Protein AF-A0A2M7A0D2-F1 (afdb_monomer_lite)

Foldseek 3Di:
DDDDDDDDDDDDDDDDDDDDDDDDPPPDQADQLLVCLLQLVQVSNVVCVVVPDAQQDATPNRDGSLRSNCCHVPNPDRAACVRPSNVVSLVRLLVVCVVPVDHPCSLLSCLLRLVQVSNLVCLVVPDDQADDDDQAGSLLNNQLNVNLSSNVSSVVSPRDLVSSLRSLVVLLVVLVVVCVDPVSVSSNVSSVSSNVSSVVVPDPPPPPPDDDDDDDDPVNVVVVVVVVVVVVVVPPPDPPPPPPPDDCLLQPDADPPHQQFDALAAEEFEFEADADPAHGLPCRQVVSVSVQNVCVRSPHDPVRYHRQYAPSQFPVNVCCCLQPVPQVRADLAYEYEYHGAAAWEADLPPRFIFDQTSQRDQQPCVVGTHTPVVNCVSVVPGNYPYYHHHYNHPHPPPDSRYDHHDPRDD

Sequence (410 aa):
MKKLFAYILILTAFSFINGCVPSVSISTSRTPLSTAAARGDINAVKDLLAKGANACEKGEYGLTPYMWAFSGESLFGSTTCRNETYRILMENAYELFNKSGQCPLLLYYAAGGGCNDITKRLLERGYDSNERFGNFTALSFAVYNGQLETAKILLNKGADLDSAIYALKEHASNQLPHLSSPENRKEYDKANLGVEMLSQFKPKQIEPKTNVAAGLTKEDLTTIVQAAVEGATKSQKKETKSESVKTDIDKPFFANTEKIMGDNDLAVIIGIEGYQGIPKSDYSYDDAKLVGDYAKAMGFKPRNIELLLEERATKSAIEKIIKTWLPNKAKPDSRVFIYYSGHGAPEPKTGDAYIVPFDGDPNYLSDTGYPLKSLYDSLGKLQVAEITVVLDPCFSGAGGRSVLAQGARP

Secondary structure (DSSP, 8-state):
-----------SS---S--------------HHHHHHHHT-HHHHHHHHHTT--TT---TTS--HHHHHHH-SSTT----TTSHHHHHHHHHHHHHHHHHS--TTHHHHHHHHT-HHHHHHHHHTT--TT-EETTEEHHHHHHHTT-HHHHHHHHHTT--HHHHHHHHHHHHHHHGGGTTSHHHHHHHHHHHHHHHHHHTTS-------S-------HHHHHHHHHHHHHHHHHS------------TTSS----TT---S-TT-EEEEEE--S-SSS---TTHHHHHHHHHHHHHHTT--GGGEEEEEGGG--HHHHHHIIIIIHHHH--TT-EEEEEEEEEEEE-TTT--EEE--TT--TTSHHHHSEEHHHHHHHHTT---SEEEEEEEEE--SSSTTS---TT---

pLDDT: mean 74.12, std 22.38, range [22.58, 97.81]

Structure (mmCIF, N/CA/C/O backbone):
data_AF-A0A2M7A0D2-F1
#
_entry.id   AF-A0A2M7A0D2-F1
#
loop_
_atom_site.group_PDB
_atom_site.id
_atom_site.type_symbol
_atom_site.label_atom_id
_atom_site.label_alt_id
_atom_site.label_comp_id
_atom_site.label_asym_id
_atom_site.label_entity_id
_atom_site.label_seq_id
_atom_site.pdbx_PDB_ins_code
_atom_site.Cartn_x
_atom_site.Cartn_y
_atom_site.Cartn_z
_atom_site.occupancy
_atom_site.B_iso_or_equiv
_atom_site.auth_seq_id
_atom_site.auth_comp_id
_atom_site.auth_asym_id
_atom_site.auth_atom_id
_atom_site.pdbx_PDB_model_num
ATOM 1 N N . MET A 1 1 ? 21.879 -6.712 -27.458 1.00 32.97 1 MET A N 1
ATOM 2 C CA . MET A 1 1 ? 21.813 -7.820 -26.479 1.00 32.97 1 MET A CA 1
ATOM 3 C C . MET A 1 1 ? 20.798 -7.397 -25.423 1.00 32.97 1 MET A C 1
ATOM 5 O O . MET A 1 1 ? 21.145 -6.602 -24.574 1.00 32.97 1 MET A O 1
ATOM 9 N N . LYS A 1 2 ? 19.488 -7.460 -25.685 1.00 23.41 2 LYS A N 1
ATOM 10 C CA . LYS A 1 2 ? 18.563 -8.599 -25.525 1.00 23.41 2 LYS A CA 1
ATOM 11 C C . LYS A 1 2 ? 18.684 -9.332 -24.176 1.00 23.41 2 LYS A C 1
ATOM 13 O O . LYS A 1 2 ? 19.631 -10.087 -23.994 1.00 23.41 2 LYS A O 1
ATOM 18 N N . LYS A 1 3 ? 17.586 -9.182 -23.417 1.00 22.58 3 LYS A N 1
ATOM 19 C CA . LYS A 1 3 ? 17.027 -9.950 -22.289 1.00 22.58 3 LYS A CA 1
ATOM 20 C C . LYS A 1 3 ? 17.431 -9.527 -20.870 1.00 22.58 3 LYS A C 1
ATOM 22 O O . LYS A 1 3 ? 18.604 -9.279 -20.653 1.00 22.58 3 LYS A O 1
ATOM 27 N N . LEU A 1 4 ? 16.573 -9.545 -19.844 1.00 23.70 4 LEU A N 1
ATOM 28 C CA . LEU A 1 4 ? 15.108 -9.467 -19.645 1.00 23.70 4 LEU A CA 1
ATOM 29 C C . LEU A 1 4 ? 14.898 -9.685 -18.118 1.00 23.70 4 LEU A C 1
ATOM 31 O O . LEU A 1 4 ? 15.494 -10.635 -17.630 1.00 23.70 4 LEU A O 1
ATOM 35 N N . PHE A 1 5 ? 14.096 -8.830 -17.448 1.00 27.66 5 PHE A N 1
ATOM 36 C CA . PHE A 1 5 ? 13.131 -9.038 -16.322 1.00 27.66 5 PHE A CA 1
ATOM 37 C C . PHE A 1 5 ? 13.496 -9.945 -15.106 1.00 27.66 5 PHE A C 1
ATOM 39 O O . PHE A 1 5 ? 14.296 -10.855 -15.232 1.00 27.66 5 PHE A O 1
ATOM 46 N N . ALA A 1 6 ? 12.952 -9.810 -13.879 1.00 23.44 6 ALA A N 1
ATOM 47 C CA . ALA A 1 6 ? 11.680 -9.269 -13.383 1.00 23.44 6 ALA A CA 1
ATOM 48 C C . ALA A 1 6 ? 11.695 -8.898 -11.866 1.00 23.44 6 ALA A C 1
ATOM 50 O O . ALA A 1 6 ? 12.415 -9.515 -11.087 1.00 23.44 6 ALA A O 1
ATOM 51 N N . TYR A 1 7 ? 10.840 -7.917 -11.528 1.00 28.52 7 TYR A N 1
ATOM 52 C CA . TYR A 1 7 ? 9.886 -7.732 -10.404 1.00 28.52 7 TYR A CA 1
ATOM 53 C C . TYR A 1 7 ? 10.095 -8.349 -9.004 1.00 28.52 7 TYR A C 1
ATOM 55 O O . TYR A 1 7 ? 10.319 -9.542 -8.903 1.00 28.52 7 TYR A O 1
ATOM 63 N N . ILE A 1 8 ? 9.777 -7.576 -7.941 1.00 25.86 8 ILE A N 1
ATOM 64 C CA . ILE A 1 8 ? 8.555 -7.729 -7.101 1.00 25.86 8 ILE A CA 1
ATOM 65 C C . ILE A 1 8 ? 8.281 -6.486 -6.222 1.00 25.86 8 ILE A C 1
ATOM 67 O O . ILE A 1 8 ? 9.194 -5.838 -5.720 1.00 25.86 8 ILE A O 1
ATOM 71 N N . LEU A 1 9 ? 6.981 -6.187 -6.087 1.00 27.12 9 LEU A N 1
ATOM 72 C CA . LEU A 1 9 ? 6.301 -5.179 -5.260 1.00 27.12 9 LEU A CA 1
ATOM 73 C C . LEU A 1 9 ? 6.570 -5.313 -3.744 1.00 27.12 9 LEU A C 1
ATOM 75 O O . LEU A 1 9 ? 6.615 -6.426 -3.238 1.00 27.12 9 LEU A O 1
ATOM 79 N N . ILE A 1 10 ? 6.599 -4.178 -3.031 1.00 25.27 10 ILE A N 1
ATOM 80 C CA . ILE A 1 10 ? 5.668 -3.751 -1.952 1.00 25.27 10 ILE A CA 1
ATOM 81 C C . ILE A 1 10 ? 6.084 -2.321 -1.580 1.00 25.27 10 ILE A C 1
ATOM 83 O O . ILE A 1 10 ? 7.172 -2.108 -1.062 1.00 25.27 10 ILE A O 1
ATOM 87 N N . LEU A 1 11 ? 5.246 -1.330 -1.887 1.00 29.14 11 LEU A N 1
ATOM 88 C CA . LEU A 1 11 ? 5.345 0.022 -1.325 1.00 29.14 11 LEU A CA 1
ATOM 89 C C . LEU A 1 11 ? 3.937 0.624 -1.273 1.00 29.14 11 LEU A C 1
ATOM 91 O O . LEU A 1 11 ? 3.552 1.497 -2.048 1.00 29.14 11 LEU A O 1
ATOM 95 N N . THR A 1 12 ? 3.157 0.128 -0.323 1.00 30.47 12 THR A N 1
ATOM 96 C CA . THR A 1 12 ? 2.190 0.951 0.401 1.00 30.47 12 THR A CA 1
ATOM 97 C C . THR A 1 12 ? 2.722 1.082 1.822 1.00 30.47 12 THR A C 1
ATOM 99 O O . THR A 1 12 ? 3.156 0.088 2.384 1.00 30.47 12 THR A O 1
ATOM 102 N N . ALA A 1 13 ? 2.684 2.301 2.367 1.00 28.42 13 ALA A N 1
ATOM 103 C CA . ALA A 1 13 ? 3.164 2.706 3.694 1.00 28.42 13 ALA A CA 1
ATOM 104 C C . ALA A 1 13 ? 4.669 3.026 3.842 1.00 28.42 13 ALA A C 1
ATOM 106 O O . ALA A 1 13 ? 5.363 2.404 4.626 1.00 28.42 13 ALA A O 1
ATOM 107 N N . PHE A 1 14 ? 5.160 4.093 3.199 1.00 29.06 14 PHE A N 1
ATOM 108 C CA . PHE A 1 14 ? 6.223 4.915 3.801 1.00 29.06 14 PHE A CA 1
ATOM 109 C C . PHE A 1 14 ? 6.135 6.357 3.293 1.00 29.06 14 PHE A C 1
ATOM 111 O O . PHE A 1 14 ? 6.472 6.644 2.147 1.00 29.06 14 PHE A O 1
ATOM 118 N N . SER A 1 15 ? 5.653 7.261 4.147 1.00 28.17 15 SER A N 1
ATOM 119 C CA . SER A 1 15 ? 6.146 8.643 4.265 1.00 28.17 15 SER A CA 1
ATOM 120 C C . SER A 1 15 ? 5.494 9.313 5.476 1.00 28.17 15 SER A C 1
ATOM 122 O O . SER A 1 15 ? 4.572 10.111 5.354 1.00 28.17 15 SER A O 1
ATOM 124 N N . PHE A 1 16 ? 6.017 8.976 6.653 1.00 27.72 16 PHE A N 1
ATOM 125 C CA . PHE A 1 16 ? 6.307 9.964 7.685 1.00 27.72 16 PHE A CA 1
ATOM 126 C C . PHE A 1 16 ? 7.783 9.818 8.059 1.00 27.72 16 PHE A C 1
ATOM 128 O O . PHE A 1 16 ? 8.324 8.716 8.030 1.00 27.72 16 PHE A O 1
ATOM 135 N N . ILE A 1 17 ? 8.379 10.945 8.446 1.00 27.55 17 ILE A N 1
ATOM 136 C CA . ILE A 1 17 ? 9.754 11.179 8.909 1.00 27.55 17 ILE A CA 1
ATOM 137 C C . ILE A 1 17 ? 10.692 11.768 7.840 1.00 27.55 17 ILE A C 1
ATOM 139 O O . ILE A 1 17 ? 11.006 11.194 6.802 1.00 27.55 17 ILE A O 1
ATOM 143 N N . ASN A 1 18 ? 11.100 12.992 8.170 1.00 29.03 18 ASN A N 1
ATOM 144 C CA . ASN A 1 18 ? 11.909 13.944 7.431 1.00 29.03 18 ASN A CA 1
ATOM 145 C C . ASN A 1 18 ? 13.350 13.487 7.149 1.00 29.03 18 ASN A C 1
ATOM 147 O O . ASN A 1 18 ? 14.000 12.886 7.997 1.00 29.03 18 ASN A O 1
ATOM 151 N N . GLY A 1 19 ? 13.890 14.003 6.039 1.00 32.28 19 GLY A N 1
ATOM 152 C CA . GLY A 1 19 ? 15.188 14.683 6.060 1.00 32.28 19 GLY A CA 1
ATOM 153 C C . GLY A 1 19 ? 16.451 13.825 5.992 1.00 32.28 19 GLY A C 1
ATOM 154 O O . GLY A 1 19 ? 17.241 13.818 6.929 1.00 32.28 19 GLY A O 1
ATOM 155 N N . CYS A 1 20 ? 16.728 13.238 4.826 1.00 22.64 20 CYS A N 1
ATOM 156 C CA . CYS A 1 20 ? 18.103 13.068 4.350 1.00 22.64 20 CYS A CA 1
ATOM 157 C C . CYS A 1 20 ? 18.121 12.997 2.818 1.00 22.64 20 CYS A C 1
ATOM 159 O O . CYS A 1 20 ? 17.658 12.025 2.230 1.00 22.64 20 CYS A O 1
ATOM 161 N N . VAL A 1 21 ? 18.663 14.028 2.168 1.00 30.77 21 VAL A N 1
ATOM 162 C CA . VAL A 1 21 ? 19.196 13.903 0.804 1.00 30.77 21 VAL A CA 1
ATOM 163 C C . VAL A 1 21 ? 20.653 13.466 0.914 1.00 30.77 21 VAL A C 1
ATOM 165 O O . VAL A 1 21 ? 21.449 14.136 1.570 1.00 30.77 21 VAL A O 1
ATOM 168 N N . PRO A 1 22 ? 21.018 12.393 0.205 1.00 28.06 22 PRO A N 1
ATOM 169 C CA . PRO A 1 22 ? 22.094 12.536 -0.756 1.00 28.06 22 PRO A CA 1
ATOM 170 C C . PRO A 1 22 ? 21.585 12.185 -2.154 1.00 28.06 22 PRO A C 1
ATOM 172 O O . PRO A 1 22 ? 20.814 11.253 -2.368 1.00 28.06 22 PRO A O 1
ATOM 175 N N . SER A 1 23 ? 22.017 12.988 -3.118 1.00 30.30 23 SER A N 1
ATOM 176 C CA . SER A 1 23 ? 21.745 12.839 -4.540 1.00 30.30 23 SER A CA 1
ATOM 177 C C . SER A 1 23 ? 22.151 11.452 -5.054 1.00 30.30 23 SER A C 1
ATOM 179 O O . SER A 1 23 ? 23.331 11.190 -5.283 1.00 30.30 23 SER A O 1
ATOM 181 N N . VAL A 1 24 ? 21.165 10.594 -5.300 1.00 25.09 24 VAL A N 1
ATOM 182 C CA . VAL A 1 24 ? 21.282 9.432 -6.185 1.00 25.09 24 VAL A CA 1
ATOM 183 C C . VAL A 1 24 ? 20.379 9.731 -7.372 1.00 25.09 24 VAL A C 1
ATOM 185 O O . VAL A 1 24 ? 19.188 9.978 -7.195 1.00 25.09 24 VAL A O 1
ATOM 188 N N . SER A 1 25 ? 20.932 9.789 -8.584 1.00 28.69 25 SER A N 1
ATOM 189 C CA . SER A 1 25 ? 20.121 9.973 -9.786 1.00 28.69 25 SER A CA 1
ATOM 190 C C . SER A 1 25 ? 19.280 8.715 -10.005 1.00 28.69 25 SER A C 1
ATOM 192 O O . SER A 1 25 ? 19.764 7.713 -10.530 1.00 28.69 25 SER A O 1
ATOM 194 N N . ILE A 1 26 ? 18.027 8.758 -9.567 1.00 30.94 26 ILE A N 1
ATOM 195 C CA . ILE A 1 26 ? 17.057 7.687 -9.772 1.00 30.94 26 ILE A CA 1
ATOM 196 C C . ILE A 1 26 ? 16.690 7.714 -11.259 1.00 30.94 26 ILE A C 1
ATOM 198 O O . ILE A 1 26 ? 16.063 8.667 -11.727 1.00 30.94 26 ILE A O 1
ATOM 202 N N . SER A 1 27 ? 17.104 6.707 -12.031 1.00 33.50 27 SER A N 1
ATOM 203 C CA . SER A 1 27 ? 16.598 6.534 -13.394 1.00 33.50 27 SER A CA 1
ATOM 204 C C . SER A 1 27 ? 15.096 6.280 -13.292 1.00 33.50 27 SER A C 1
ATOM 206 O O . SER A 1 27 ? 14.669 5.266 -12.747 1.00 33.50 27 SER A O 1
ATOM 208 N N . THR A 1 28 ? 14.284 7.233 -13.738 1.00 41.06 28 THR A N 1
ATOM 209 C CA . THR A 1 28 ? 12.836 7.225 -13.522 1.00 41.06 28 THR A CA 1
ATOM 210 C C . THR A 1 28 ? 12.170 6.090 -14.304 1.00 41.06 28 THR A C 1
ATOM 212 O O . THR A 1 28 ? 12.025 6.196 -15.520 1.00 41.06 28 THR A O 1
ATOM 215 N N . SER A 1 29 ? 11.702 5.047 -13.613 1.00 53.62 29 SER A N 1
ATOM 216 C CA . SER A 1 29 ? 10.890 3.933 -14.143 1.00 53.62 29 SER A CA 1
ATOM 217 C C . SER A 1 29 ? 9.429 4.321 -14.450 1.00 53.62 29 SER A C 1
ATOM 219 O O . SER A 1 29 ? 8.458 3.604 -14.193 1.00 53.62 29 SER A O 1
ATOM 221 N N . ARG A 1 30 ? 9.245 5.518 -15.003 1.00 64.12 30 ARG A N 1
ATOM 222 C CA . ARG A 1 30 ? 7.961 6.030 -15.481 1.00 64.12 30 ARG A CA 1
ATOM 223 C C . ARG A 1 30 ? 7.845 5.706 -16.971 1.00 64.12 30 ARG A C 1
ATOM 225 O O . ARG A 1 30 ? 8.830 5.816 -17.699 1.00 64.12 30 ARG A O 1
ATOM 232 N N . THR A 1 31 ? 6.640 5.399 -17.460 1.00 79.81 31 THR A N 1
ATOM 233 C CA . THR A 1 31 ? 6.401 5.452 -18.913 1.00 79.81 31 THR A CA 1
ATOM 234 C C . THR A 1 31 ? 6.743 6.864 -19.423 1.00 79.81 31 THR A C 1
ATOM 236 O O . THR A 1 31 ? 6.698 7.829 -18.641 1.00 79.81 31 THR A O 1
ATOM 239 N N . PRO A 1 32 ? 7.075 7.045 -20.715 1.00 85.31 32 PRO A N 1
ATOM 240 C CA . PRO A 1 32 ? 7.301 8.381 -21.263 1.00 85.31 32 PRO A CA 1
ATOM 241 C C . PRO A 1 32 ? 6.130 9.328 -20.962 1.00 85.31 32 PRO A C 1
ATOM 243 O O . PRO A 1 32 ? 6.342 10.475 -20.567 1.00 85.31 32 PRO A O 1
ATOM 246 N N . LEU A 1 33 ? 4.898 8.808 -21.041 1.00 88.31 33 LEU A N 1
ATOM 247 C CA . LEU A 1 33 ? 3.683 9.555 -20.731 1.00 88.31 33 LEU A CA 1
ATOM 248 C C . LEU A 1 33 ? 3.573 9.886 -19.234 1.00 88.31 33 LEU A C 1
ATOM 250 O O . LEU A 1 33 ? 3.255 11.022 -18.902 1.00 88.31 33 LEU A O 1
ATOM 254 N N . SER A 1 34 ? 3.905 8.959 -18.329 1.00 85.81 34 SER A N 1
ATOM 255 C CA . SER A 1 34 ? 3.941 9.220 -16.880 1.00 85.81 34 SER A CA 1
ATOM 256 C C . SER A 1 34 ? 5.007 10.248 -16.489 1.00 85.81 34 SER A C 1
ATOM 258 O O . SER A 1 34 ? 4.801 11.035 -15.568 1.00 85.81 34 SER A O 1
ATOM 260 N N . THR A 1 35 ? 6.144 10.278 -17.189 1.00 84.06 35 THR A N 1
ATOM 261 C CA . THR A 1 35 ? 7.197 11.282 -16.958 1.00 84.06 35 THR A CA 1
ATOM 262 C C . THR A 1 35 ? 6.731 12.671 -17.378 1.00 84.06 35 THR A C 1
ATOM 264 O O . THR A 1 35 ? 6.873 13.621 -16.608 1.00 84.06 35 THR A O 1
ATOM 267 N N . ALA A 1 36 ? 6.143 12.782 -18.572 1.00 86.81 36 ALA A N 1
ATOM 268 C CA . ALA A 1 36 ? 5.576 14.032 -19.067 1.00 86.81 36 ALA A CA 1
ATOM 269 C C . ALA A 1 36 ? 4.420 14.521 -18.175 1.00 86.81 36 ALA A C 1
ATOM 271 O O . ALA A 1 36 ? 4.355 15.701 -17.836 1.00 86.81 36 ALA A O 1
ATOM 272 N N . ALA A 1 37 ? 3.567 13.598 -17.721 1.00 88.50 37 ALA A N 1
ATOM 273 C CA . ALA A 1 37 ? 2.463 13.870 -16.809 1.00 88.50 37 ALA A CA 1
ATOM 274 C C . ALA A 1 37 ? 2.933 14.444 -15.464 1.00 88.50 37 ALA A C 1
ATOM 276 O O . ALA A 1 37 ? 2.431 15.484 -15.047 1.00 88.50 37 ALA A O 1
ATOM 277 N N . ALA A 1 38 ? 3.927 13.818 -14.820 1.00 84.38 38 ALA A N 1
ATOM 278 C CA . ALA A 1 38 ? 4.472 14.286 -13.542 1.00 84.38 38 ALA A CA 1
ATOM 279 C C . ALA A 1 38 ? 5.066 15.702 -13.641 1.00 84.38 38 ALA A C 1
ATOM 281 O O . ALA A 1 38 ? 4.887 16.511 -12.734 1.00 84.38 38 ALA A O 1
ATOM 282 N N . ARG A 1 39 ? 5.730 16.006 -14.765 1.00 83.00 39 ARG A N 1
ATOM 283 C CA . ARG A 1 39 ? 6.318 17.324 -15.069 1.00 83.00 39 ARG A CA 1
ATOM 284 C C . ARG A 1 39 ? 5.298 18.378 -15.492 1.00 83.00 39 ARG A C 1
ATOM 286 O O . ARG A 1 39 ? 5.649 19.548 -15.598 1.00 83.00 39 ARG A O 1
ATOM 293 N N . GLY A 1 40 ? 4.062 17.977 -15.787 1.00 86.81 40 GLY A N 1
ATOM 294 C CA . GLY A 1 40 ? 3.067 18.867 -16.373 1.00 86.81 40 GLY A CA 1
ATOM 295 C C . GLY A 1 40 ? 3.404 19.316 -17.801 1.00 86.81 40 GLY A C 1
ATOM 296 O O . GLY A 1 40 ? 2.893 20.347 -18.229 1.00 86.81 40 GLY A O 1
ATOM 297 N N . ASP A 1 41 ? 4.232 18.572 -18.544 1.00 87.50 41 ASP A N 1
ATOM 298 C CA . ASP A 1 41 ? 4.625 18.913 -19.919 1.00 87.50 41 ASP A CA 1
ATOM 299 C C . ASP A 1 41 ? 3.480 18.615 -20.903 1.00 87.50 41 ASP A C 1
ATOM 301 O O . ASP A 1 41 ? 3.360 17.517 -21.454 1.00 87.50 41 ASP A O 1
ATOM 305 N N . ILE A 1 42 ? 2.612 19.613 -21.102 1.00 91.50 42 ILE A N 1
ATOM 306 C CA . ILE A 1 42 ? 1.406 19.518 -21.939 1.00 91.50 42 ILE A CA 1
ATOM 307 C C . ILE A 1 42 ? 1.748 19.092 -23.374 1.00 91.50 42 ILE A C 1
ATOM 309 O O . ILE A 1 42 ? 1.016 18.294 -23.963 1.00 91.50 42 ILE A O 1
ATOM 313 N N . ASN A 1 43 ? 2.838 19.612 -23.946 1.00 92.88 43 ASN A N 1
ATOM 314 C CA . ASN A 1 43 ? 3.200 19.345 -25.338 1.00 92.88 43 ASN A CA 1
ATOM 315 C C . ASN A 1 43 ? 3.658 17.896 -25.503 1.00 92.88 43 ASN A C 1
ATOM 317 O O . ASN A 1 43 ? 3.139 17.184 -26.363 1.00 92.88 43 ASN A O 1
ATOM 321 N N . ALA A 1 44 ? 4.543 17.427 -24.620 1.00 91.56 44 ALA A N 1
ATOM 322 C CA . ALA A 1 44 ? 4.965 16.032 -24.627 1.00 91.56 44 ALA A CA 1
ATOM 323 C C . ALA A 1 44 ? 3.787 15.076 -24.378 1.00 91.56 44 ALA A C 1
ATOM 325 O O . ALA A 1 44 ? 3.692 14.038 -25.032 1.00 91.56 44 ALA A O 1
ATOM 326 N N . VAL A 1 45 ? 2.856 15.427 -23.481 1.00 94.00 45 VAL A N 1
ATOM 327 C CA . VAL A 1 45 ? 1.637 14.636 -23.246 1.00 94.00 45 VAL A CA 1
ATOM 328 C C . VAL A 1 45 ? 0.786 14.540 -24.513 1.00 94.00 45 VAL A C 1
ATOM 330 O O . VAL A 1 45 ? 0.429 13.431 -24.909 1.00 94.00 45 VAL A O 1
ATOM 333 N N . LYS A 1 46 ? 0.496 15.662 -25.185 1.00 94.38 46 LYS A N 1
ATOM 334 C CA . LYS A 1 46 ? -0.290 15.670 -26.432 1.00 94.38 46 LYS A CA 1
ATOM 335 C C . LYS A 1 46 ? 0.370 14.815 -27.520 1.00 94.38 46 LYS A C 1
ATOM 337 O O . LYS A 1 46 ? -0.302 13.976 -28.119 1.00 94.38 46 LYS A O 1
ATOM 342 N N . ASP A 1 47 ? 1.678 14.959 -27.716 1.00 94.25 47 ASP A N 1
ATOM 343 C CA . ASP A 1 47 ? 2.429 14.210 -28.729 1.00 94.25 47 ASP A CA 1
ATOM 344 C C . ASP A 1 47 ? 2.461 12.702 -28.455 1.00 94.25 47 ASP A C 1
ATOM 346 O O . ASP A 1 47 ? 2.331 11.889 -29.373 1.00 94.25 47 ASP A O 1
ATOM 350 N N . LEU A 1 48 ? 2.643 12.306 -27.194 1.00 91.69 48 LEU A N 1
ATOM 351 C CA . LEU A 1 48 ? 2.680 10.898 -26.802 1.00 91.69 48 LEU A CA 1
ATOM 352 C C . LEU A 1 48 ? 1.304 10.243 -26.938 1.00 91.69 48 LEU A C 1
ATOM 354 O O . LEU A 1 48 ? 1.210 9.129 -27.454 1.00 91.69 48 LEU A O 1
ATOM 358 N N . LEU A 1 49 ? 0.234 10.939 -26.546 1.00 93.31 49 LEU A N 1
ATOM 359 C CA . LEU A 1 49 ? -1.136 10.461 -26.740 1.00 93.31 49 LEU A CA 1
ATOM 360 C C . LEU A 1 49 ? -1.487 10.326 -28.226 1.00 93.31 49 LEU A C 1
ATOM 362 O O . LEU A 1 49 ? -2.077 9.323 -28.622 1.00 93.31 49 LEU A O 1
ATOM 366 N N . ALA A 1 50 ? -1.066 11.276 -29.067 1.00 92.00 50 ALA A N 1
ATOM 367 C CA . ALA A 1 50 ? -1.245 11.192 -30.518 1.00 92.00 50 ALA A CA 1
ATOM 368 C C . ALA A 1 50 ? -0.517 9.983 -31.138 1.00 92.00 50 ALA A C 1
ATOM 370 O O . ALA A 1 50 ? -0.976 9.424 -32.133 1.00 92.00 50 ALA A O 1
ATOM 371 N N . LYS A 1 51 ? 0.587 9.539 -30.524 1.00 92.12 51 LYS A N 1
ATOM 372 C CA . LYS A 1 51 ? 1.333 8.324 -30.900 1.00 92.12 51 LYS A CA 1
ATOM 373 C C . LYS A 1 51 ? 0.756 7.034 -30.300 1.00 92.12 51 LYS A C 1
ATOM 375 O O . LYS A 1 51 ? 1.335 5.970 -30.501 1.00 92.12 51 LYS A O 1
ATOM 380 N N . GLY A 1 52 ? -0.370 7.110 -29.589 1.00 87.25 52 GLY A N 1
ATOM 381 C CA . GLY A 1 52 ? -1.065 5.951 -29.026 1.00 87.25 52 GLY A CA 1
ATOM 382 C C . GLY A 1 52 ? -0.619 5.548 -27.621 1.00 87.25 52 GLY A C 1
ATOM 383 O O . GLY A 1 52 ? -0.914 4.431 -27.202 1.00 87.25 52 GLY A O 1
ATOM 384 N N . ALA A 1 53 ? 0.079 6.419 -26.882 1.00 89.25 53 ALA A N 1
ATOM 385 C CA . ALA A 1 53 ? 0.370 6.161 -25.473 1.00 89.25 53 ALA A CA 1
ATOM 386 C C . ALA A 1 53 ? -0.928 6.020 -24.653 1.00 89.25 53 ALA A C 1
ATOM 388 O O . ALA A 1 53 ? -1.920 6.705 -24.908 1.00 89.25 53 ALA A O 1
ATOM 389 N N . ASN A 1 54 ? -0.913 5.130 -23.661 1.00 87.50 54 ASN A N 1
ATOM 390 C CA . ASN A 1 54 ? -2.094 4.726 -22.906 1.00 87.50 54 ASN A CA 1
ATOM 391 C C . ASN A 1 54 ? -2.128 5.405 -21.524 1.00 87.50 54 ASN A C 1
ATOM 393 O O . ASN A 1 54 ? -1.296 5.121 -20.663 1.00 87.50 54 ASN A O 1
ATOM 397 N N . ALA A 1 55 ? -3.111 6.279 -21.280 1.00 90.44 55 ALA A N 1
ATOM 398 C CA . ALA A 1 55 ? -3.254 6.963 -19.992 1.00 90.44 55 ALA A CA 1
ATOM 399 C C . ALA A 1 55 ? -3.665 6.042 -18.824 1.00 90.44 55 ALA A C 1
ATOM 401 O O . ALA A 1 55 ? -3.528 6.450 -17.675 1.00 90.44 55 ALA A O 1
ATOM 402 N N . CYS A 1 56 ? -4.133 4.820 -19.089 1.00 87.81 56 CYS A N 1
ATOM 403 C CA . CYS A 1 56 ? -4.473 3.795 -18.094 1.00 87.81 56 CYS A CA 1
ATOM 404 C C . CYS A 1 56 ? -3.338 2.781 -17.858 1.00 87.81 56 CYS A C 1
ATOM 406 O O . CYS A 1 56 ? -3.477 1.894 -17.015 1.00 87.81 56 CYS A O 1
ATOM 408 N N . GLU A 1 57 ? -2.224 2.886 -18.590 1.00 83.94 57 GLU A N 1
ATOM 409 C CA . GLU A 1 57 ? -1.071 2.001 -18.427 1.00 83.94 57 GLU A CA 1
ATOM 410 C C . GLU A 1 57 ? -0.341 2.316 -17.122 1.00 83.94 57 GLU A C 1
ATOM 412 O O . GLU A 1 57 ? 0.074 3.450 -16.870 1.00 83.94 57 GLU A O 1
ATOM 417 N N . LYS A 1 58 ? -0.189 1.301 -16.272 1.00 77.94 58 LYS A N 1
ATOM 418 C CA . LYS A 1 58 ? 0.572 1.418 -15.031 1.00 77.94 58 LYS A CA 1
ATOM 419 C C . LYS A 1 58 ? 2.066 1.359 -15.347 1.00 77.94 58 LYS A C 1
ATOM 421 O O . LYS A 1 58 ? 2.508 0.463 -16.056 1.00 77.94 58 LYS A O 1
ATOM 426 N N . GLY A 1 59 ? 2.839 2.288 -14.786 1.00 65.75 59 GLY A N 1
ATOM 427 C CA . GLY A 1 59 ? 4.297 2.145 -14.722 1.00 65.75 59 GLY A CA 1
ATOM 428 C C . GLY A 1 59 ? 4.722 1.090 -13.692 1.00 65.75 59 GLY A C 1
ATOM 429 O O . GLY A 1 59 ? 3.878 0.475 -13.039 1.00 65.75 59 GLY A O 1
ATOM 430 N N . GLU A 1 60 ? 6.028 0.929 -13.476 1.00 59.59 60 GLU A N 1
ATOM 431 C CA . GLU A 1 60 ? 6.557 -0.078 -12.537 1.00 59.59 60 GLU A CA 1
ATOM 432 C C . GLU A 1 60 ? 6.096 0.140 -11.082 1.00 59.59 60 GLU A C 1
ATOM 434 O O . GLU A 1 60 ? 5.942 -0.821 -10.336 1.00 59.59 60 GLU A O 1
ATOM 439 N N . TYR A 1 61 ? 5.763 1.380 -10.702 1.00 62.28 61 TYR A N 1
ATOM 440 C CA . TYR A 1 61 ? 5.181 1.727 -9.395 1.00 62.28 61 TYR A CA 1
ATOM 441 C C . TYR A 1 61 ? 3.662 1.501 -9.288 1.00 62.28 61 TYR A C 1
ATOM 443 O O . TYR A 1 61 ? 3.036 1.949 -8.332 1.00 62.28 61 TYR A O 1
ATOM 451 N N . GLY A 1 62 ? 3.021 0.897 -10.291 1.00 73.50 62 GLY A N 1
ATOM 452 C CA . GLY A 1 62 ? 1.571 0.674 -10.291 1.00 73.50 62 GLY A CA 1
ATOM 453 C C . GLY A 1 62 ? 0.719 1.929 -10.538 1.00 73.50 62 GLY A C 1
ATOM 454 O O . GLY A 1 62 ? -0.505 1.819 -10.612 1.00 73.50 62 GLY A O 1
ATOM 455 N N . LEU A 1 63 ? 1.346 3.100 -10.707 1.00 79.31 63 LEU A N 1
ATOM 456 C CA . LEU A 1 63 ? 0.685 4.379 -10.977 1.00 79.31 63 LEU A CA 1
ATOM 457 C C . LEU A 1 63 ? 0.539 4.638 -12.479 1.00 79.31 63 LEU A C 1
ATOM 459 O O . LEU A 1 63 ? 1.475 4.413 -13.255 1.00 79.31 63 LEU A O 1
ATOM 463 N N . THR A 1 64 ? -0.617 5.164 -12.877 1.00 87.12 64 THR A N 1
ATOM 464 C CA . THR A 1 64 ? -0.903 5.566 -14.259 1.00 87.12 64 THR A CA 1
ATOM 465 C C . THR A 1 64 ? -0.508 7.028 -14.517 1.00 87.12 64 THR A C 1
ATOM 467 O O . THR A 1 64 ? -0.328 7.806 -13.573 1.00 87.12 64 THR A O 1
ATOM 470 N N . PRO A 1 65 ? -0.395 7.457 -15.785 1.00 89.12 65 PRO A N 1
ATOM 471 C CA . PRO A 1 65 ? -0.115 8.846 -16.132 1.00 89.12 65 PRO A CA 1
ATOM 472 C C . PRO A 1 65 ? -1.019 9.894 -15.466 1.00 89.12 65 PRO A C 1
ATOM 474 O O . PRO A 1 65 ? -0.503 10.884 -14.951 1.00 89.12 65 PRO A O 1
ATOM 477 N N . TYR A 1 66 ? -2.345 9.701 -15.414 1.00 89.25 66 TYR A N 1
ATOM 478 C CA . TYR A 1 66 ? -3.222 10.673 -14.737 1.00 89.25 66 TYR A CA 1
ATOM 479 C C . TYR A 1 66 ? -3.005 10.704 -13.219 1.00 89.25 66 TYR A C 1
ATOM 481 O O . TYR A 1 66 ? -3.162 11.763 -12.619 1.00 89.25 66 TYR A O 1
ATOM 489 N N . MET A 1 67 ? -2.589 9.597 -12.590 1.00 87.12 67 MET A N 1
ATOM 490 C CA . MET A 1 67 ? -2.234 9.584 -11.162 1.00 87.12 67 MET A CA 1
ATOM 491 C C . MET A 1 67 ? -0.975 10.415 -10.899 1.00 87.12 67 MET A C 1
ATOM 493 O O . MET A 1 67 ? -0.945 11.201 -9.956 1.00 87.12 67 MET A O 1
ATOM 497 N N . TRP A 1 68 ? 0.032 10.304 -11.772 1.00 84.38 68 TRP A N 1
ATOM 498 C CA . TRP A 1 68 ? 1.241 11.131 -11.705 1.00 84.38 68 TRP A CA 1
ATOM 499 C C . TRP A 1 68 ? 0.961 12.614 -11.953 1.00 84.38 68 TRP A C 1
ATOM 501 O O . TRP A 1 68 ? 1.535 13.463 -11.276 1.00 84.38 68 TRP A O 1
ATOM 511 N N . ALA A 1 69 ? 0.072 12.944 -12.894 1.00 86.25 69 ALA A N 1
ATOM 512 C CA . ALA A 1 69 ? -0.359 14.328 -13.096 1.00 86.25 69 ALA A CA 1
ATOM 513 C C . ALA A 1 69 ? -1.157 14.868 -11.901 1.00 86.25 69 ALA A C 1
ATOM 515 O O . ALA A 1 69 ? -1.066 16.055 -11.604 1.00 86.25 69 ALA A O 1
ATOM 516 N N . PHE A 1 70 ? -1.909 14.013 -11.200 1.00 81.94 70 PHE A N 1
ATOM 517 C CA . PHE A 1 70 ? -2.617 14.404 -9.984 1.00 81.94 70 PHE A CA 1
ATOM 518 C C . PHE A 1 70 ? -1.643 14.773 -8.854 1.00 81.94 70 PHE A C 1
ATOM 520 O O . PHE A 1 70 ? -1.837 15.797 -8.201 1.00 81.94 70 PHE A O 1
ATOM 527 N N . SER A 1 71 ? -0.583 13.978 -8.657 1.00 68.44 71 SER A N 1
ATOM 528 C CA . SER A 1 71 ? 0.421 14.192 -7.605 1.00 68.44 71 SER A CA 1
ATOM 529 C C . SER A 1 71 ? 1.495 15.228 -7.952 1.00 68.44 71 SER A C 1
ATOM 531 O O . SER A 1 71 ? 2.104 15.774 -7.045 1.00 68.44 71 SER A O 1
ATOM 533 N N . GLY A 1 72 ? 1.768 15.479 -9.237 1.00 65.50 72 GLY A N 1
ATOM 534 C CA . GLY A 1 72 ? 2.889 16.312 -9.695 1.00 65.50 72 GLY A CA 1
ATOM 535 C C . GLY A 1 72 ? 4.275 15.762 -9.311 1.00 65.50 72 GLY A C 1
ATOM 536 O O . GLY A 1 72 ? 4.410 14.620 -8.863 1.00 65.50 72 GLY A O 1
ATOM 537 N N . GLU A 1 73 ? 5.327 16.578 -9.486 1.00 54.19 73 GLU A N 1
ATOM 538 C CA . GLU A 1 73 ? 6.681 16.290 -8.962 1.00 54.19 73 GLU A CA 1
ATOM 539 C C . GLU A 1 73 ? 6.818 16.579 -7.458 1.00 54.19 73 GLU A C 1
ATOM 541 O O . GLU A 1 73 ? 7.691 16.023 -6.796 1.00 54.19 73 GLU A O 1
ATOM 546 N N . SER A 1 74 ? 5.947 17.430 -6.912 1.00 42.66 74 SER A N 1
ATOM 547 C CA . SER A 1 74 ? 5.850 17.693 -5.479 1.00 42.66 74 SER A CA 1
ATOM 548 C C . SER A 1 74 ? 4.686 16.892 -4.920 1.00 42.66 74 SER A C 1
ATOM 550 O O . SER A 1 74 ? 3.542 17.224 -5.208 1.00 42.66 74 SER A O 1
ATOM 552 N N . LEU A 1 75 ? 4.985 15.890 -4.089 1.00 35.75 75 LEU A N 1
ATOM 553 C CA . LEU A 1 75 ? 4.058 14.932 -3.455 1.00 35.75 75 LEU A CA 1
ATOM 554 C C . LEU A 1 75 ? 2.882 15.559 -2.660 1.00 35.75 75 LEU A C 1
ATOM 556 O O . LEU A 1 75 ? 2.097 14.835 -2.056 1.00 35.75 75 LEU A O 1
ATOM 560 N N . PHE A 1 76 ? 2.748 16.888 -2.652 1.00 40.62 76 PHE A N 1
ATOM 561 C CA . PHE A 1 76 ? 1.809 17.666 -1.844 1.00 40.62 76 PHE A CA 1
ATOM 562 C C . PHE A 1 76 ? 0.896 18.603 -2.661 1.00 40.62 76 PHE A C 1
ATOM 564 O O . PHE A 1 76 ? 0.090 19.338 -2.084 1.00 40.62 76 PHE A O 1
ATOM 571 N N . GLY A 1 77 ? 1.009 18.616 -3.995 1.00 46.81 77 GLY A N 1
ATOM 572 C CA . GLY A 1 77 ? 0.156 19.432 -4.862 1.00 46.81 77 GLY A CA 1
ATOM 573 C C . GLY A 1 77 ? -1.160 18.730 -5.200 1.00 46.81 77 GLY A C 1
ATOM 574 O O . GLY A 1 77 ? -1.158 17.782 -5.971 1.00 46.81 77 GLY A O 1
ATOM 575 N N . SER A 1 78 ? -2.296 19.206 -4.675 1.00 56.31 78 SER A N 1
ATOM 576 C CA . SER A 1 78 ? -3.626 18.759 -5.132 1.00 56.31 78 SER A CA 1
ATOM 577 C C . SER A 1 78 ? -3.899 19.354 -6.518 1.00 56.31 78 SER A C 1
ATOM 579 O O . SER A 1 78 ? -4.367 20.491 -6.656 1.00 56.31 78 SER A O 1
ATOM 581 N N . THR A 1 79 ? -3.521 18.622 -7.567 1.00 68.19 79 THR A N 1
ATOM 582 C CA . THR A 1 79 ? -3.782 19.037 -8.946 1.00 68.19 79 THR A CA 1
ATOM 583 C C . THR A 1 79 ? -5.255 18.805 -9.269 1.00 68.19 79 THR A C 1
ATOM 585 O O . THR A 1 79 ? -5.766 17.693 -9.211 1.00 68.19 79 THR A O 1
ATOM 588 N N . THR A 1 80 ? -5.957 19.883 -9.616 1.00 80.69 80 THR A N 1
ATOM 589 C CA . THR A 1 80 ? -7.383 19.836 -9.988 1.00 80.69 80 THR A CA 1
ATOM 590 C C . THR A 1 80 ? -7.563 19.678 -11.497 1.00 80.69 80 THR A C 1
ATOM 592 O O . THR A 1 80 ? -6.651 19.963 -12.271 1.00 80.69 80 THR A O 1
ATOM 595 N N . CYS A 1 81 ? -8.778 19.360 -11.944 1.00 85.50 81 CYS A N 1
ATOM 596 C CA . CYS A 1 81 ? -9.181 19.304 -13.355 1.00 85.50 81 CYS A CA 1
ATOM 597 C C . CYS A 1 81 ? -9.073 20.646 -14.108 1.00 85.50 81 CYS A C 1
ATOM 599 O O . CYS A 1 81 ? -9.332 20.711 -15.310 1.00 85.50 81 CYS A O 1
ATOM 601 N N . ARG A 1 82 ? -8.698 21.733 -13.417 1.00 80.12 82 ARG A N 1
ATOM 602 C CA . ARG A 1 82 ? -8.294 23.003 -14.042 1.00 80.12 82 ARG A CA 1
ATOM 603 C C . ARG A 1 82 ? -6.896 22.933 -14.662 1.00 80.12 82 ARG A C 1
ATOM 605 O O . ARG A 1 82 ? -6.581 23.755 -15.514 1.00 80.12 82 ARG A O 1
ATOM 612 N N . ASN A 1 83 ? -6.059 21.988 -14.235 1.00 88.00 83 ASN A N 1
ATOM 613 C CA . ASN A 1 83 ? -4.770 21.727 -14.859 1.00 88.00 83 ASN A CA 1
ATOM 614 C C . ASN A 1 83 ? -4.991 21.021 -16.205 1.00 88.00 83 ASN A C 1
ATOM 616 O O . ASN A 1 83 ? -5.599 19.951 -16.258 1.00 88.00 83 ASN A O 1
ATOM 620 N N . GLU A 1 84 ? -4.503 21.629 -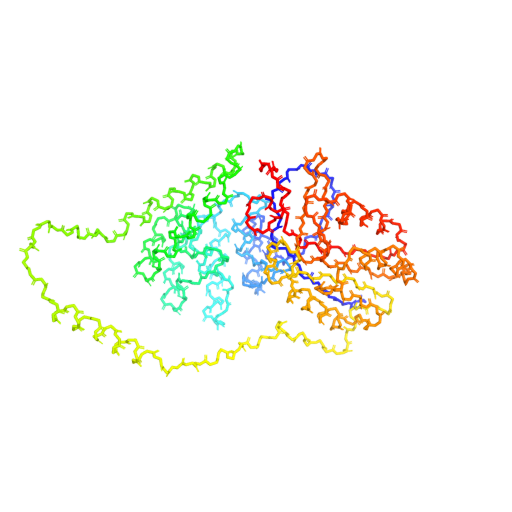17.286 1.00 88.75 84 GLU A N 1
ATOM 621 C CA . GLU A 1 84 ? -4.735 21.139 -18.648 1.00 88.75 84 GLU A CA 1
ATOM 622 C C . GLU A 1 84 ? -4.117 19.751 -18.879 1.00 88.75 84 GLU A C 1
ATOM 624 O O . GLU A 1 84 ? -4.773 18.889 -19.460 1.00 88.75 84 GLU A O 1
ATOM 629 N N . THR A 1 85 ? -2.910 19.492 -18.359 1.00 90.19 85 THR A N 1
ATOM 630 C CA . THR A 1 85 ? -2.255 18.175 -18.449 1.00 90.19 85 THR A CA 1
ATOM 631 C C . THR A 1 85 ? -3.107 17.090 -17.809 1.00 90.19 85 THR A C 1
ATOM 633 O O . THR A 1 85 ? -3.402 16.073 -18.438 1.00 90.19 85 THR A O 1
ATOM 636 N N . TYR A 1 86 ? -3.539 17.318 -16.568 1.00 91.50 86 TYR A N 1
ATOM 637 C CA . TYR A 1 86 ? -4.379 16.374 -15.844 1.00 91.50 86 TYR A CA 1
ATOM 638 C C . TYR A 1 86 ? -5.710 16.149 -16.570 1.00 91.50 86 TYR A C 1
ATOM 640 O O . TYR A 1 86 ? -6.108 15.007 -16.786 1.00 91.50 86 TYR A O 1
ATOM 648 N N . ARG A 1 87 ? -6.353 17.220 -17.048 1.00 93.19 87 ARG A N 1
ATOM 649 C CA . ARG A 1 87 ? -7.609 17.128 -17.802 1.00 93.19 87 ARG A CA 1
ATOM 650 C C . ARG A 1 87 ? -7.467 16.303 -19.084 1.00 93.19 87 ARG A C 1
ATOM 652 O O . ARG A 1 87 ? -8.293 15.428 -19.324 1.00 93.19 87 ARG A O 1
ATOM 659 N N . ILE A 1 88 ? -6.427 16.537 -19.887 1.00 94.88 88 ILE A N 1
ATOM 660 C CA . ILE A 1 88 ? -6.176 15.783 -21.129 1.00 94.88 88 ILE A CA 1
ATOM 661 C C . ILE A 1 88 ? -6.000 14.289 -20.837 1.00 94.88 88 ILE A C 1
ATOM 663 O O . ILE A 1 88 ? -6.564 13.447 -21.537 1.00 94.88 88 ILE A O 1
ATOM 667 N N . LEU A 1 89 ? -5.237 13.958 -19.793 1.00 94.50 89 LEU A N 1
ATOM 668 C CA . LEU A 1 89 ? -5.009 12.571 -19.396 1.00 94.50 89 LEU A CA 1
ATOM 669 C C . LEU A 1 89 ? -6.297 11.904 -18.905 1.00 94.50 89 LEU A C 1
ATOM 671 O O . LEU A 1 89 ? -6.540 10.752 -19.249 1.00 94.50 89 LEU A O 1
ATOM 675 N N . MET A 1 90 ? -7.136 12.626 -18.159 1.00 94.38 90 MET A N 1
ATOM 676 C CA . MET A 1 90 ? -8.429 12.124 -17.691 1.00 94.38 90 MET A CA 1
ATOM 677 C C . MET A 1 90 ? -9.415 11.878 -18.843 1.00 94.38 90 MET A C 1
ATOM 679 O O . MET A 1 90 ? -10.105 10.862 -18.837 1.00 94.38 90 MET A O 1
ATOM 683 N N . GLU A 1 91 ? -9.456 12.747 -19.857 1.00 95.12 91 GLU A N 1
ATOM 684 C CA . GLU A 1 91 ? -10.274 12.524 -21.062 1.00 95.12 91 GLU A CA 1
ATOM 685 C C . GLU A 1 91 ? -9.780 11.314 -21.860 1.00 95.12 91 GLU A C 1
ATOM 687 O O . GLU A 1 91 ? -10.570 10.461 -22.261 1.00 95.12 91 GLU A O 1
ATOM 692 N N . ASN A 1 92 ? -8.463 11.183 -22.050 1.00 94.44 92 ASN A N 1
ATOM 693 C CA . ASN A 1 92 ? -7.903 10.017 -22.727 1.00 94.44 92 ASN A CA 1
ATOM 694 C C . ASN A 1 92 ? -8.187 8.719 -21.954 1.00 94.44 92 ASN A C 1
ATOM 696 O O . ASN A 1 92 ? -8.591 7.724 -22.553 1.00 94.44 92 ASN A O 1
ATOM 700 N N . ALA A 1 93 ? -8.034 8.743 -20.628 1.00 92.75 93 ALA A N 1
ATOM 701 C CA . ALA A 1 93 ? -8.342 7.619 -19.754 1.00 92.75 93 ALA A CA 1
ATOM 702 C C . ALA A 1 93 ? -9.826 7.224 -19.820 1.00 92.75 93 ALA A C 1
ATOM 704 O O . ALA A 1 93 ? -10.141 6.037 -19.890 1.00 92.75 93 ALA A O 1
ATOM 705 N N . TYR A 1 94 ? -10.735 8.202 -19.873 1.00 92.94 94 TYR A N 1
ATOM 706 C CA . TYR A 1 94 ? -12.161 7.957 -20.085 1.00 92.94 94 TYR A CA 1
ATOM 707 C C . TYR A 1 94 ? -12.440 7.290 -21.441 1.00 92.94 94 TYR A C 1
ATOM 709 O O . TYR A 1 94 ? -13.178 6.306 -21.498 1.00 92.94 94 TYR A O 1
ATOM 717 N N . GLU A 1 95 ? -11.832 7.766 -22.530 1.00 91.81 95 GLU A N 1
ATOM 718 C CA . GLU A 1 95 ? -12.014 7.167 -23.860 1.00 91.81 95 GLU A CA 1
ATOM 719 C C . GLU A 1 95 ? -11.456 5.741 -23.953 1.00 91.81 95 GLU A C 1
ATOM 721 O O . GLU A 1 95 ? -12.020 4.886 -24.639 1.00 91.81 95 GLU A O 1
ATOM 726 N N . LEU A 1 96 ? -10.359 5.460 -23.251 1.00 87.81 96 LEU A N 1
ATOM 727 C CA . LEU A 1 96 ? -9.801 4.114 -23.147 1.00 87.81 96 LEU A CA 1
ATOM 728 C C . LEU A 1 96 ? -10.709 3.203 -22.324 1.00 87.81 96 LEU A C 1
ATOM 730 O O . LEU A 1 96 ? -11.055 2.121 -22.796 1.00 87.81 96 LEU A O 1
ATOM 734 N N . PHE A 1 97 ? -11.172 3.669 -21.160 1.00 86.50 97 PHE A N 1
ATOM 735 C CA . PHE A 1 97 ? -12.165 2.963 -20.354 1.00 86.50 97 PHE A CA 1
ATOM 736 C C . PHE A 1 97 ? -13.431 2.647 -21.162 1.00 86.50 97 PHE A C 1
ATOM 738 O O . PHE A 1 97 ? -13.923 1.527 -21.122 1.00 86.50 97 PHE A O 1
ATOM 745 N N . ASN A 1 98 ? -13.935 3.600 -21.947 1.00 83.56 98 ASN A N 1
ATOM 746 C CA . ASN A 1 98 ? -15.104 3.409 -22.804 1.00 83.56 98 ASN A CA 1
ATOM 747 C C . ASN A 1 98 ? -14.920 2.255 -23.811 1.00 83.56 98 ASN A C 1
ATOM 749 O O . ASN A 1 98 ? -15.887 1.590 -24.173 1.00 83.56 98 ASN A O 1
ATOM 753 N N . LYS A 1 99 ? -13.686 2.004 -24.260 1.00 84.19 99 LYS A N 1
ATOM 754 C CA . LYS A 1 99 ? -13.370 0.940 -25.223 1.00 84.19 99 LYS A CA 1
ATOM 755 C C . LYS A 1 99 ? -13.088 -0.407 -24.561 1.00 84.19 99 LYS A C 1
ATOM 757 O O . LYS A 1 99 ? -13.489 -1.430 -25.104 1.00 84.19 99 LYS A O 1
ATOM 762 N N . SER A 1 100 ? -12.361 -0.419 -23.444 1.00 80.06 100 SER A N 1
ATOM 763 C CA . SER A 1 100 ? -11.843 -1.647 -22.820 1.00 80.06 100 SER A CA 1
ATOM 764 C C . SER A 1 100 ? -12.570 -2.061 -21.538 1.00 80.06 100 SER A C 1
ATOM 766 O O . SER A 1 100 ? -12.374 -3.176 -21.064 1.00 80.06 100 SER A O 1
ATOM 768 N N . GLY A 1 101 ? -13.358 -1.165 -20.941 1.00 75.69 101 GLY A N 1
ATOM 769 C CA . GLY A 1 101 ? -13.945 -1.328 -19.610 1.00 75.69 101 GLY A CA 1
ATOM 770 C C . GLY A 1 101 ? -12.930 -1.274 -18.464 1.00 75.69 101 GLY A C 1
ATOM 771 O O . GLY A 1 101 ? -13.290 -1.559 -17.327 1.00 75.69 101 GLY A O 1
ATOM 772 N N . GLN A 1 102 ? -11.662 -0.938 -18.728 1.00 72.75 102 GLN A N 1
ATOM 773 C CA . GLN A 1 102 ? -10.591 -1.033 -17.734 1.00 72.75 102 GLN A CA 1
ATOM 774 C C . GLN A 1 102 ? -9.756 0.245 -17.669 1.00 72.75 102 GLN A C 1
ATOM 776 O O . GLN A 1 102 ? -9.003 0.562 -18.589 1.00 72.75 102 GLN A O 1
ATOM 781 N N . CYS A 1 103 ? -9.859 0.953 -16.542 1.00 82.75 103 CYS A N 1
ATOM 782 C CA . CYS A 1 103 ? -8.936 2.015 -16.156 1.00 82.75 103 CYS A CA 1
ATOM 783 C C . CYS A 1 103 ? -8.900 2.140 -14.615 1.00 82.75 103 CYS A C 1
ATOM 785 O O . CYS A 1 103 ? -9.937 2.429 -14.007 1.00 82.75 103 CYS A O 1
ATOM 787 N N . PRO A 1 104 ? -7.757 1.877 -13.955 1.00 81.50 104 PRO A N 1
ATOM 788 C CA . PRO A 1 104 ? -7.697 1.741 -12.496 1.00 81.50 104 PRO A CA 1
ATOM 789 C C . PRO A 1 104 ? -8.057 3.028 -11.741 1.00 81.50 104 PRO A C 1
ATOM 791 O O . PRO A 1 104 ? -7.451 4.068 -11.982 1.00 81.50 104 PRO A O 1
ATOM 794 N N . LEU A 1 105 ? -8.969 2.972 -10.766 1.00 86.44 105 LEU A N 1
ATOM 795 C CA . LEU A 1 105 ? -9.272 4.108 -9.874 1.00 86.44 105 LEU A CA 1
ATOM 796 C C . LEU A 1 105 ? -9.701 5.396 -10.611 1.00 86.44 105 LEU A C 1
ATOM 798 O O . LEU A 1 105 ? -9.582 6.498 -10.074 1.00 86.44 105 LEU A O 1
ATOM 802 N N . LEU A 1 106 ? -10.184 5.293 -11.853 1.00 90.31 106 LEU A N 1
ATOM 803 C CA . LEU A 1 106 ? -10.462 6.462 -12.688 1.00 90.31 106 LEU A CA 1
ATOM 804 C C . LEU A 1 106 ? -11.531 7.374 -12.064 1.00 90.31 106 LEU A C 1
ATOM 806 O O . LEU A 1 106 ? -11.346 8.590 -12.022 1.00 90.31 106 LEU A O 1
ATOM 810 N N . LEU A 1 107 ? -12.606 6.792 -11.518 1.00 92.75 107 LEU A N 1
ATOM 811 C CA . LEU A 1 107 ? -13.639 7.542 -10.798 1.00 92.75 107 LEU A CA 1
ATOM 812 C C . LEU A 1 107 ? -13.077 8.224 -9.545 1.00 92.75 107 LEU A C 1
ATOM 814 O O . LEU A 1 107 ? -13.383 9.387 -9.297 1.00 92.75 107 LEU A O 1
ATOM 818 N N . TYR A 1 108 ? -12.231 7.526 -8.786 1.00 91.12 108 TYR A N 1
ATOM 819 C CA . TYR A 1 108 ? -11.602 8.052 -7.576 1.00 91.12 108 TYR A CA 1
ATOM 820 C C . TYR A 1 108 ? -10.790 9.322 -7.869 1.00 91.12 108 TYR A C 1
ATOM 822 O O . TYR A 1 108 ? -11.015 10.365 -7.255 1.00 91.12 108 TYR A O 1
ATOM 830 N N . TYR A 1 109 ? -9.899 9.273 -8.863 1.00 90.56 109 TYR A N 1
ATOM 831 C CA . TYR A 1 109 ? -9.083 10.431 -9.232 1.00 90.56 109 TYR A CA 1
ATOM 832 C C . TYR A 1 109 ? -9.917 11.538 -9.893 1.00 90.56 109 TYR A C 1
ATOM 834 O O . TYR A 1 109 ? -9.753 12.701 -9.525 1.00 90.56 109 TYR A O 1
ATOM 842 N N . ALA A 1 110 ? -10.872 11.205 -10.774 1.00 93.25 110 ALA A N 1
ATOM 843 C CA . ALA A 1 110 ? -11.800 12.191 -11.346 1.00 93.25 110 ALA A CA 1
ATOM 844 C C . ALA A 1 110 ? -12.543 12.974 -10.256 1.00 93.25 110 ALA A C 1
ATOM 846 O O . ALA A 1 110 ? -12.675 14.199 -10.350 1.00 93.25 110 ALA A O 1
ATOM 847 N N . ALA A 1 111 ? -12.978 12.263 -9.214 1.00 94.00 111 ALA A N 1
ATOM 848 C CA . ALA A 1 111 ? -13.698 12.817 -8.085 1.00 94.00 111 ALA A CA 1
ATOM 849 C C . ALA A 1 111 ? -12.820 13.745 -7.233 1.00 94.00 111 ALA A C 1
ATOM 851 O O . ALA A 1 111 ? -13.197 14.891 -6.989 1.00 94.00 111 ALA A O 1
ATOM 852 N N . GLY A 1 112 ? -11.622 13.297 -6.843 1.00 90.31 112 GLY A N 1
ATOM 853 C CA . GLY A 1 112 ? -10.674 14.111 -6.071 1.00 90.31 112 GLY A CA 1
ATOM 854 C C . GLY A 1 112 ? -10.156 15.341 -6.818 1.00 90.31 112 GLY A C 1
ATOM 855 O O . GLY A 1 112 ? -9.912 16.381 -6.210 1.00 90.31 112 GLY A O 1
ATOM 856 N N . GLY A 1 113 ? -10.027 15.247 -8.144 1.00 88.56 113 GLY A N 1
ATOM 857 C CA . GLY A 1 113 ? -9.598 16.352 -9.000 1.00 88.56 113 GLY A CA 1
ATOM 858 C C . GLY A 1 113 ? -10.703 17.340 -9.368 1.00 88.56 113 GLY A C 1
ATOM 859 O O . GLY A 1 113 ? -10.400 18.401 -9.915 1.00 88.56 113 GLY A O 1
ATOM 860 N N . GLY A 1 114 ? -11.972 17.029 -9.097 1.00 92.62 114 GLY A N 1
ATOM 861 C CA . GLY A 1 114 ? -13.094 17.905 -9.438 1.00 92.62 114 GLY A CA 1
ATOM 862 C C . GLY A 1 114 ? -13.501 17.863 -10.914 1.00 92.62 114 GLY A C 1
ATOM 863 O O . GLY A 1 114 ? -14.029 18.842 -11.445 1.00 92.62 114 GLY A O 1
ATOM 864 N N . CYS A 1 115 ? -13.226 16.761 -11.619 1.00 95.12 115 CYS A N 1
ATOM 865 C CA . CYS A 1 115 ? -13.620 16.576 -13.017 1.00 95.12 115 CYS A CA 1
ATOM 866 C C . CYS A 1 115 ? -15.117 16.227 -13.110 1.00 95.12 115 CYS A C 1
ATOM 868 O O . CYS A 1 115 ? -15.482 15.070 -13.329 1.00 95.12 115 CYS A O 1
ATOM 870 N N . ASN A 1 116 ? -15.995 17.213 -12.901 1.00 95.50 116 ASN A N 1
ATOM 871 C CA . ASN A 1 116 ? -17.452 17.032 -12.798 1.00 95.50 116 ASN A CA 1
ATOM 872 C C . ASN A 1 116 ? -18.076 16.291 -13.992 1.00 95.50 116 ASN A C 1
ATOM 874 O O . ASN A 1 116 ? -18.889 15.384 -13.817 1.00 95.50 116 ASN A O 1
ATOM 878 N N . ASP A 1 117 ? -17.707 16.676 -15.210 1.00 95.69 117 ASP A N 1
ATOM 879 C CA . ASP A 1 117 ? -18.258 16.130 -16.450 1.00 95.69 117 ASP A CA 1
ATOM 880 C C . ASP A 1 117 ? -17.770 14.699 -16.721 1.00 95.69 117 ASP A C 1
ATOM 882 O O . ASP A 1 117 ? -18.568 13.842 -17.103 1.00 95.69 117 ASP A O 1
ATOM 886 N N . ILE A 1 118 ? -16.489 14.417 -16.461 1.00 95.00 118 ILE A N 1
ATOM 887 C CA . ILE A 1 118 ? -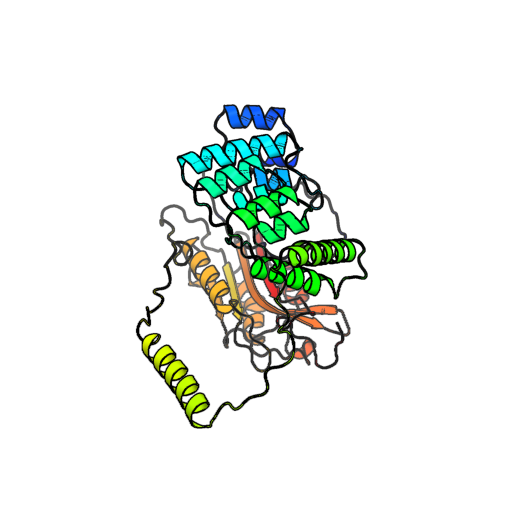15.922 13.064 -16.550 1.00 95.00 118 ILE A CA 1
ATOM 888 C C . ILE A 1 118 ? -16.558 12.168 -15.482 1.00 95.00 118 ILE A C 1
ATOM 890 O O . ILE A 1 118 ? -17.019 11.077 -15.795 1.00 95.00 118 ILE A O 1
ATOM 894 N N . THR A 1 119 ? -16.682 12.653 -14.243 1.00 96.12 119 THR A N 1
ATOM 895 C CA . THR A 1 119 ? -17.336 11.926 -13.141 1.00 96.12 119 THR A CA 1
ATOM 896 C C . THR A 1 119 ? -18.772 11.550 -13.498 1.00 96.12 119 THR A C 1
ATOM 898 O O . THR A 1 119 ? -19.168 10.395 -13.347 1.00 96.12 119 THR A O 1
ATOM 901 N N . LYS A 1 120 ? -19.551 12.495 -14.040 1.00 95.75 120 LYS A N 1
ATOM 902 C CA . LYS A 1 120 ? -20.925 12.235 -14.484 1.00 95.75 120 LYS A CA 1
ATOM 903 C C . LYS A 1 120 ? -20.978 11.153 -15.568 1.00 95.75 120 LYS A C 1
ATOM 905 O O . LYS A 1 120 ? -21.761 10.215 -15.436 1.00 95.75 120 LYS A O 1
ATOM 910 N N . ARG A 1 121 ? -20.122 11.256 -16.592 1.00 94.81 121 ARG A N 1
ATOM 911 C CA . ARG A 1 121 ? -20.035 10.276 -17.688 1.00 94.81 121 ARG A CA 1
ATOM 912 C C . ARG A 1 121 ? -19.630 8.878 -17.200 1.00 94.81 121 ARG A C 1
ATOM 914 O O . ARG A 1 121 ? -20.198 7.889 -17.656 1.00 94.81 121 ARG A O 1
ATOM 921 N N . LEU A 1 122 ? -18.685 8.783 -16.261 1.00 92.88 122 LEU A N 1
ATOM 922 C CA . LEU A 1 122 ? -18.264 7.512 -15.655 1.00 92.88 122 LEU A CA 1
ATOM 923 C C . LEU A 1 122 ? -19.430 6.834 -14.921 1.00 92.88 122 LEU A C 1
ATOM 925 O O . LEU A 1 122 ? -19.701 5.657 -15.149 1.00 92.88 122 LEU A O 1
ATOM 929 N N . LEU A 1 123 ? -20.166 7.588 -14.101 1.00 91.81 123 LEU A N 1
ATOM 930 C CA . LEU A 1 123 ? -21.321 7.077 -13.352 1.00 91.81 123 LEU A CA 1
ATOM 931 C C . LEU A 1 123 ? -22.478 6.659 -14.276 1.00 91.81 123 LEU A C 1
ATOM 933 O O . LEU A 1 123 ? -23.150 5.666 -14.020 1.00 91.81 123 LEU A O 1
ATOM 937 N N . GLU A 1 124 ? -22.704 7.373 -15.382 1.00 90.62 124 GLU A N 1
ATOM 938 C CA . GLU A 1 124 ? -23.692 6.992 -16.408 1.00 90.62 124 GLU A CA 1
ATOM 939 C C . GLU A 1 124 ? -23.348 5.677 -17.122 1.00 90.62 124 GLU A C 1
ATOM 941 O O . GLU A 1 124 ? -24.234 5.023 -17.669 1.00 90.62 124 GLU A O 1
ATOM 946 N N . ARG A 1 125 ? -22.078 5.264 -17.083 1.00 85.25 125 ARG A N 1
ATOM 947 C CA . ARG A 1 125 ? -21.582 4.001 -17.642 1.00 85.25 125 ARG A CA 1
ATOM 948 C C . ARG A 1 125 ? -21.543 2.849 -16.641 1.00 85.25 125 ARG A C 1
ATOM 950 O O . ARG A 1 125 ? -21.076 1.773 -16.996 1.00 85.25 125 ARG A O 1
ATOM 957 N N . GLY A 1 126 ? -22.055 3.057 -15.429 1.00 79.75 126 GLY A N 1
ATOM 958 C CA . GLY A 1 126 ? -22.155 2.010 -14.415 1.00 79.75 126 GLY A CA 1
ATOM 959 C C . GLY A 1 126 ? -20.872 1.770 -13.621 1.00 79.75 126 GLY A C 1
ATOM 960 O O . GLY A 1 126 ? -20.735 0.695 -13.046 1.00 79.75 126 GLY A O 1
ATOM 961 N N . TYR A 1 127 ? -19.944 2.738 -13.571 1.00 84.19 127 TYR A N 1
ATOM 962 C CA . TYR A 1 127 ? -18.884 2.704 -12.556 1.00 84.19 127 TYR A CA 1
ATOM 963 C C . TYR A 1 127 ? -19.504 2.633 -11.157 1.00 84.19 127 TYR A C 1
ATOM 965 O O . TYR A 1 127 ? -20.423 3.398 -10.851 1.00 84.19 127 TYR A O 1
ATOM 973 N N . ASP A 1 128 ? -18.966 1.759 -10.308 1.00 82.69 128 ASP A N 1
ATOM 974 C CA . ASP A 1 128 ? -19.386 1.661 -8.915 1.00 82.69 128 ASP A CA 1
ATOM 975 C C . ASP A 1 128 ? -18.971 2.927 -8.150 1.00 82.69 128 ASP A C 1
ATOM 977 O O . ASP A 1 128 ? -17.788 3.208 -7.955 1.00 82.69 128 ASP A O 1
ATOM 981 N N . SER A 1 129 ? -19.959 3.707 -7.703 1.00 86.12 129 SER A N 1
ATOM 982 C CA . SER A 1 129 ? -19.737 4.920 -6.910 1.00 86.12 129 SER A CA 1
ATOM 983 C C . SER A 1 129 ? -19.179 4.650 -5.511 1.00 86.12 129 SER A C 1
ATOM 985 O O . SER A 1 129 ? -18.733 5.589 -4.848 1.00 86.12 129 SER A O 1
ATOM 987 N N . ASN A 1 130 ? -19.220 3.394 -5.061 1.00 85.75 130 ASN A N 1
ATOM 988 C CA . ASN A 1 130 ? -18.824 2.952 -3.727 1.00 85.75 130 ASN A CA 1
ATOM 989 C C . ASN A 1 130 ? -17.540 2.114 -3.727 1.00 85.75 130 ASN A C 1
ATOM 991 O O . ASN A 1 130 ? -17.150 1.611 -2.672 1.00 85.75 130 ASN A O 1
ATOM 995 N N . GLU A 1 131 ? -16.855 2.008 -4.872 1.00 83.81 131 GLU A N 1
ATOM 996 C CA . GLU A 1 131 ? -15.534 1.391 -4.942 1.00 83.81 131 GLU A CA 1
ATOM 997 C C . GLU A 1 131 ? -14.580 2.081 -3.952 1.00 83.81 131 GLU A C 1
ATOM 999 O O . GLU A 1 131 ? -14.513 3.316 -3.858 1.00 83.81 131 GLU A O 1
ATOM 1004 N N . ARG A 1 132 ? -13.853 1.263 -3.183 1.00 77.62 132 ARG A N 1
ATOM 1005 C CA . ARG A 1 132 ? -12.928 1.727 -2.149 1.00 77.62 132 ARG A CA 1
ATOM 1006 C C . ARG A 1 132 ? -11.491 1.632 -2.627 1.00 77.62 132 ARG A C 1
ATOM 1008 O O . ARG A 1 132 ? -11.070 0.621 -3.181 1.00 77.62 132 ARG A O 1
ATOM 1015 N N . PHE A 1 133 ? -10.718 2.660 -2.308 1.00 76.94 133 PHE A N 1
ATOM 1016 C CA . PHE A 1 133 ? -9.267 2.642 -2.387 1.00 76.94 133 PHE A CA 1
ATOM 1017 C C . PHE A 1 133 ? -8.698 2.872 -0.987 1.00 76.94 133 PHE A C 1
ATOM 1019 O O . PHE A 1 133 ? -8.749 3.980 -0.444 1.00 76.94 133 PHE A O 1
ATOM 1026 N N . GLY A 1 134 ? -8.232 1.786 -0.365 1.00 80.12 134 GLY A N 1
ATOM 1027 C CA . GLY A 1 134 ? -7.973 1.761 1.072 1.00 80.12 134 GLY A CA 1
ATOM 1028 C C . GLY A 1 134 ? -9.240 2.123 1.852 1.00 80.12 134 GLY A C 1
ATOM 1029 O O . GLY A 1 134 ? -10.297 1.510 1.681 1.00 80.12 134 GLY A O 1
ATOM 1030 N N . ASN A 1 135 ? -9.150 3.166 2.677 1.00 79.06 135 ASN A N 1
ATOM 1031 C CA . ASN A 1 135 ? -10.285 3.640 3.465 1.00 79.06 135 ASN A CA 1
ATOM 1032 C C . ASN A 1 135 ? -11.167 4.659 2.743 1.00 79.06 135 ASN A C 1
ATOM 1034 O O . ASN A 1 135 ? -12.259 4.931 3.225 1.00 79.06 135 ASN A O 1
ATOM 1038 N N . PHE A 1 136 ? -10.746 5.206 1.601 1.00 84.88 136 PHE A N 1
ATOM 1039 C CA . PHE A 1 136 ? -11.500 6.247 0.906 1.00 84.88 136 PHE A CA 1
ATOM 1040 C C . PHE A 1 136 ? -12.421 5.686 -0.182 1.00 84.88 136 PHE A C 1
ATOM 1042 O O . PHE A 1 136 ? -12.123 4.681 -0.822 1.00 84.88 136 PHE A O 1
ATOM 1049 N N . THR A 1 137 ? -13.523 6.393 -0.422 1.00 90.44 137 THR A N 1
ATOM 1050 C CA . THR A 1 137 ? -14.389 6.259 -1.597 1.00 90.44 137 THR A CA 1
ATOM 1051 C C . THR A 1 137 ? -14.198 7.480 -2.496 1.00 90.44 137 THR A C 1
ATOM 1053 O O . THR A 1 137 ? -13.615 8.488 -2.083 1.00 90.44 137 THR A O 1
ATOM 1056 N N . ALA A 1 138 ? -14.738 7.442 -3.716 1.00 92.25 138 ALA A N 1
ATOM 1057 C CA . ALA A 1 138 ? -14.766 8.622 -4.584 1.00 92.25 138 ALA A CA 1
ATOM 1058 C C . ALA A 1 138 ? -15.440 9.832 -3.899 1.00 92.25 138 ALA A C 1
ATOM 1060 O O . ALA A 1 138 ? -14.966 10.961 -4.029 1.00 92.25 138 ALA A O 1
ATOM 1061 N N . LEU A 1 139 ? -16.505 9.600 -3.116 1.00 95.31 139 LEU A N 1
ATOM 1062 C CA . LEU A 1 139 ? -17.211 10.654 -2.380 1.00 95.31 139 LEU A CA 1
ATOM 1063 C C . LEU A 1 139 ? -16.355 11.254 -1.260 1.00 95.31 139 LEU A C 1
ATOM 1065 O O . LEU A 1 139 ? -16.239 12.479 -1.188 1.00 95.31 139 LEU A O 1
ATOM 1069 N N . SER A 1 140 ? -15.731 10.430 -0.410 1.00 92.75 140 SER A N 1
ATOM 1070 C CA . SER A 1 140 ? -14.887 10.973 0.662 1.00 92.75 140 SER A CA 1
ATOM 1071 C C . SER A 1 140 ? -13.664 11.696 0.104 1.00 92.75 140 SER A C 1
ATOM 1073 O O . SER A 1 140 ? -13.301 12.751 0.619 1.00 92.75 140 SER A O 1
ATOM 1075 N N . PHE A 1 141 ? -13.077 11.210 -0.992 1.00 91.75 141 PHE A N 1
ATOM 1076 C CA . PHE A 1 141 ? -11.921 11.856 -1.611 1.00 91.75 141 PHE A CA 1
ATOM 1077 C C . PHE A 1 141 ? -12.261 13.175 -2.327 1.00 91.75 141 PHE A C 1
ATOM 1079 O O . PHE A 1 141 ? -11.486 14.132 -2.239 1.00 91.75 141 PHE A O 1
ATOM 1086 N N . ALA A 1 142 ? -13.426 13.274 -2.981 1.00 91.38 142 ALA A N 1
ATOM 1087 C CA . ALA A 1 142 ? -13.920 14.533 -3.548 1.00 91.38 142 ALA A CA 1
ATOM 1088 C C . ALA A 1 142 ? -14.063 15.608 -2.468 1.00 91.38 142 ALA A C 1
ATOM 1090 O O . ALA A 1 142 ? -13.542 16.715 -2.606 1.00 91.38 142 ALA A O 1
ATOM 1091 N N . VAL A 1 143 ? -14.728 15.269 -1.362 1.00 91.75 143 VAL A N 1
ATOM 1092 C CA . VAL A 1 143 ? -14.961 16.211 -0.265 1.00 91.75 143 VAL A CA 1
ATOM 1093 C C . VAL A 1 143 ? -13.656 16.582 0.441 1.00 91.75 143 VAL A C 1
ATOM 1095 O O . VAL A 1 143 ? -13.436 17.760 0.710 1.00 91.75 143 VAL A O 1
ATOM 1098 N N . TYR A 1 144 ? -12.758 15.618 0.658 1.00 89.25 144 TYR A N 1
ATOM 1099 C CA . TYR A 1 144 ? -11.428 15.859 1.224 1.00 89.25 144 TYR A CA 1
ATOM 1100 C C . TYR A 1 144 ? -10.616 16.899 0.432 1.00 89.25 144 TYR A C 1
ATOM 1102 O O . TYR A 1 144 ? -9.890 17.711 1.006 1.00 89.25 144 TYR A O 1
ATOM 1110 N N . ASN A 1 145 ? -10.769 16.908 -0.896 1.00 86.00 145 ASN A N 1
ATOM 1111 C CA . ASN A 1 145 ? -10.131 17.873 -1.795 1.00 86.00 145 ASN A CA 1
ATOM 1112 C C . ASN A 1 145 ? -10.992 19.123 -2.069 1.00 86.00 145 ASN A C 1
ATOM 1114 O O . ASN A 1 145 ? -10.652 19.921 -2.942 1.00 86.00 145 ASN A O 1
ATOM 1118 N N . GLY A 1 146 ? -12.107 19.310 -1.355 1.00 88.81 146 GLY A N 1
ATOM 1119 C CA . GLY A 1 146 ? -12.990 20.472 -1.500 1.00 88.81 146 GLY A CA 1
ATOM 1120 C C . GLY A 1 146 ? -13.831 20.490 -2.785 1.00 88.81 146 GLY A C 1
ATOM 1121 O O . GLY A 1 146 ? -14.360 21.538 -3.156 1.00 88.81 146 GLY A O 1
ATOM 1122 N N . GLN A 1 147 ? -13.983 19.355 -3.473 1.00 91.25 147 GLN A N 1
ATOM 1123 C CA . GLN A 1 147 ? -14.712 19.234 -4.742 1.00 91.25 147 GLN A CA 1
ATOM 1124 C C . GLN A 1 147 ? -16.224 19.087 -4.517 1.00 91.25 147 GLN A C 1
ATOM 1126 O O . GLN A 1 147 ? -16.832 18.042 -4.754 1.00 91.25 147 GLN A O 1
ATOM 1131 N N . LEU A 1 148 ? -16.843 20.169 -4.043 1.00 90.44 148 LEU A N 1
ATOM 1132 C CA . LEU A 1 148 ? -18.253 20.221 -3.643 1.00 90.44 148 LEU A CA 1
ATOM 1133 C C . LEU A 1 148 ? -19.241 19.810 -4.738 1.00 90.44 148 LEU A C 1
ATOM 1135 O O . LEU A 1 148 ? -20.152 19.021 -4.492 1.00 90.44 148 LEU A O 1
ATOM 1139 N N . GLU A 1 149 ? -19.075 20.340 -5.948 1.00 91.81 149 GLU A N 1
ATOM 1140 C CA . GLU A 1 149 ? -19.975 20.012 -7.058 1.00 91.81 149 GLU A CA 1
ATOM 1141 C C . GLU A 1 149 ? -19.856 18.539 -7.458 1.00 91.81 149 GLU A C 1
ATOM 1143 O O . GLU A 1 149 ? -20.861 17.883 -7.731 1.00 91.81 149 GLU A O 1
ATOM 1148 N N . THR A 1 150 ? -18.650 17.973 -7.391 1.00 94.19 150 THR A N 1
ATOM 1149 C CA . THR A 1 150 ? -18.434 16.550 -7.659 1.00 94.19 150 THR A CA 1
ATOM 1150 C C . THR A 1 150 ? -19.065 15.669 -6.584 1.00 94.19 150 THR A C 1
ATOM 1152 O O . THR A 1 150 ? -19.704 14.669 -6.908 1.00 94.19 150 THR A O 1
ATOM 1155 N N . ALA A 1 151 ? -18.973 16.070 -5.313 1.00 94.56 151 ALA A N 1
ATOM 1156 C CA . ALA A 1 151 ? -19.634 15.379 -4.210 1.00 94.56 151 ALA A CA 1
ATOM 1157 C C . ALA A 1 151 ? -21.163 15.341 -4.384 1.00 94.56 151 ALA A C 1
ATOM 1159 O O . ALA A 1 151 ? -21.773 14.286 -4.212 1.00 94.56 151 ALA A O 1
ATOM 1160 N N . LYS A 1 152 ? -21.786 16.450 -4.814 1.00 93.06 152 LYS A N 1
ATOM 1161 C CA . LYS A 1 152 ? -23.226 16.485 -5.139 1.00 93.06 152 LYS A CA 1
ATOM 1162 C C . LYS A 1 152 ? -23.582 15.524 -6.275 1.00 93.06 152 LYS A C 1
ATOM 1164 O O . LYS A 1 152 ? -24.598 14.840 -6.196 1.00 93.06 152 LYS A O 1
ATOM 1169 N N . ILE A 1 153 ? -22.757 15.455 -7.325 1.00 94.75 153 ILE A N 1
ATOM 1170 C CA . ILE A 1 153 ? -22.956 14.514 -8.441 1.00 94.75 153 ILE A CA 1
ATOM 1171 C C . ILE A 1 153 ? -22.925 13.065 -7.938 1.00 94.75 153 ILE A C 1
ATOM 1173 O O . ILE A 1 153 ? -23.808 12.287 -8.293 1.00 94.75 153 ILE A O 1
ATOM 1177 N N . LEU A 1 154 ? -21.947 12.720 -7.096 1.00 94.81 154 LEU A N 1
ATOM 1178 C CA . LEU A 1 154 ? -21.794 11.381 -6.520 1.00 94.81 154 LEU A CA 1
ATOM 1179 C C . LEU A 1 154 ? -22.980 11.004 -5.621 1.00 94.81 154 LEU A C 1
ATOM 1181 O O . LEU A 1 154 ? -23.544 9.924 -5.781 1.00 94.81 154 LEU A O 1
ATOM 1185 N N . LEU A 1 155 ? -23.420 11.909 -4.742 1.00 93.75 155 LEU A N 1
ATOM 1186 C CA . LEU A 1 155 ? -24.598 11.697 -3.891 1.00 93.75 155 LEU A CA 1
ATOM 1187 C C . LEU A 1 155 ? -25.875 11.491 -4.716 1.00 93.75 155 LEU A C 1
ATOM 1189 O O . LEU A 1 155 ? -26.618 10.541 -4.481 1.00 93.75 155 LEU A O 1
ATOM 1193 N N . ASN A 1 156 ? -26.093 12.312 -5.747 1.00 91.81 156 ASN A N 1
ATOM 1194 C CA . ASN A 1 156 ? -27.237 12.169 -6.658 1.00 91.81 156 ASN A CA 1
ATOM 1195 C C . ASN A 1 156 ? -27.228 10.846 -7.444 1.00 91.81 156 ASN A C 1
ATOM 1197 O O . ASN A 1 156 ? -28.251 10.458 -8.008 1.00 91.81 156 ASN A O 1
ATOM 1201 N N . LYS A 1 157 ? -26.077 10.170 -7.516 1.00 91.25 157 LYS A N 1
ATOM 1202 C CA . LYS A 1 157 ? -25.892 8.877 -8.182 1.00 91.25 157 LYS A CA 1
ATOM 1203 C C . LYS A 1 157 ? -25.799 7.699 -7.205 1.00 91.25 157 LYS A C 1
ATOM 1205 O O . LYS A 1 157 ? -25.517 6.594 -7.650 1.00 91.25 157 LYS A O 1
ATOM 1210 N N . GLY A 1 158 ? -26.105 7.908 -5.922 1.00 88.31 158 GLY A N 1
ATOM 1211 C CA . GLY A 1 158 ? -26.218 6.831 -4.934 1.00 88.31 158 GLY A CA 1
ATOM 1212 C C . GLY A 1 158 ? -24.916 6.467 -4.220 1.00 88.31 158 GLY A C 1
ATOM 1213 O O . GLY A 1 158 ? -24.811 5.361 -3.692 1.00 88.31 158 GLY A O 1
ATOM 1214 N N . ALA A 1 159 ? -23.930 7.369 -4.187 1.00 93.19 159 ALA A N 1
ATOM 1215 C CA . ALA A 1 159 ? -22.761 7.185 -3.334 1.00 93.19 159 ALA A CA 1
ATOM 1216 C C . ALA A 1 159 ? -23.167 7.121 -1.849 1.00 93.19 159 ALA A C 1
ATOM 1218 O O . ALA A 1 159 ? -23.969 7.929 -1.376 1.00 93.19 159 ALA A O 1
ATOM 1219 N N . ASP A 1 160 ? -22.588 6.173 -1.117 1.00 92.38 160 ASP A N 1
ATOM 1220 C CA . ASP A 1 160 ? -22.870 5.925 0.292 1.00 92.38 160 ASP A CA 1
ATOM 1221 C C . ASP A 1 160 ? -22.283 7.042 1.167 1.00 92.38 160 ASP A C 1
ATOM 1223 O O . ASP A 1 160 ? -21.067 7.159 1.376 1.00 92.38 160 ASP A O 1
ATOM 1227 N N . LEU A 1 161 ? -23.192 7.867 1.687 1.00 93.00 161 LEU A N 1
ATOM 1228 C CA . LEU A 1 161 ? -22.891 8.975 2.580 1.00 93.00 161 LEU A CA 1
ATOM 1229 C C . LEU A 1 161 ? -22.226 8.509 3.882 1.00 93.00 161 LEU A C 1
ATOM 1231 O O . LEU A 1 161 ? -21.273 9.141 4.341 1.00 93.00 161 LEU A O 1
ATOM 1235 N N . ASP A 1 162 ? -22.720 7.431 4.491 1.00 91.00 162 ASP A N 1
ATOM 1236 C CA . ASP A 1 162 ? -22.229 6.966 5.786 1.00 91.00 162 ASP A CA 1
ATOM 1237 C C . ASP A 1 162 ? -20.850 6.317 5.645 1.00 91.00 162 ASP A C 1
ATOM 1239 O O . ASP A 1 162 ? -19.961 6.610 6.450 1.00 91.00 162 ASP A O 1
ATOM 1243 N N . SER A 1 163 ? -20.619 5.540 4.580 1.00 89.31 163 SER A N 1
ATOM 1244 C CA . SER A 1 163 ? -19.284 5.015 4.265 1.00 89.31 163 SER A CA 1
ATOM 1245 C C . SER A 1 163 ? -18.275 6.145 4.022 1.00 89.31 163 SER A C 1
ATOM 1247 O O . SER A 1 163 ? -17.138 6.072 4.493 1.00 89.31 163 SER A O 1
ATOM 1249 N N . ALA A 1 164 ? -18.672 7.219 3.329 1.00 90.56 164 ALA A N 1
ATOM 1250 C CA . ALA A 1 164 ? -17.797 8.368 3.100 1.00 90.56 164 ALA A CA 1
ATOM 1251 C C . ALA A 1 164 ? -17.484 9.149 4.392 1.00 90.56 164 ALA A C 1
ATOM 1253 O O . ALA A 1 164 ? -16.340 9.553 4.606 1.00 90.56 164 ALA A O 1
ATOM 1254 N N . ILE A 1 165 ? -18.467 9.329 5.280 1.00 92.25 165 ILE A N 1
ATOM 1255 C CA . ILE A 1 165 ? -18.254 9.954 6.595 1.00 92.25 165 ILE A CA 1
ATOM 1256 C C . ILE A 1 165 ? -17.328 9.097 7.460 1.00 92.25 165 ILE A C 1
ATOM 1258 O O . ILE A 1 165 ? -16.427 9.634 8.103 1.00 92.25 165 ILE A O 1
ATOM 1262 N N . TYR A 1 166 ? -17.540 7.780 7.482 1.00 89.62 166 TYR A N 1
ATOM 1263 C CA . TYR A 1 166 ? -16.692 6.851 8.224 1.00 89.62 166 TYR A CA 1
ATOM 1264 C C . TYR A 1 166 ? -15.231 6.951 7.766 1.00 89.62 166 TYR A C 1
ATOM 1266 O O . TYR A 1 166 ? -14.349 7.154 8.596 1.00 89.62 166 TYR A O 1
ATOM 1274 N N . ALA A 1 167 ? -14.996 6.926 6.450 1.00 87.31 167 ALA A N 1
ATOM 1275 C CA . ALA A 1 167 ? -13.671 7.073 5.851 1.00 87.31 167 ALA A CA 1
ATOM 1276 C C . ALA A 1 167 ? -12.937 8.345 6.310 1.00 87.31 167 ALA A C 1
ATOM 1278 O O . ALA A 1 167 ? -11.763 8.301 6.677 1.00 87.31 167 ALA A O 1
ATOM 1279 N N . LEU A 1 168 ? -13.633 9.488 6.304 1.00 87.44 168 LEU A N 1
ATOM 1280 C CA . LEU A 1 168 ? -13.055 10.769 6.714 1.00 87.44 168 LEU A CA 1
ATOM 1281 C C . LEU A 1 168 ? -12.776 10.822 8.217 1.00 87.44 168 LEU A C 1
ATOM 1283 O O . LEU A 1 168 ? -11.737 11.337 8.620 1.00 87.44 168 LEU A O 1
ATOM 1287 N N . LYS A 1 169 ? -13.674 10.273 9.044 1.00 90.19 169 LYS A N 1
ATOM 1288 C CA . LYS A 1 169 ? -13.460 10.181 10.495 1.00 90.19 169 LYS A CA 1
ATOM 1289 C C . LYS A 1 169 ? -12.257 9.315 10.821 1.00 90.19 169 LYS A C 1
ATOM 1291 O O . LYS A 1 169 ? -11.422 9.735 11.608 1.00 90.19 169 LYS A O 1
ATOM 1296 N N . GLU A 1 170 ? -12.148 8.150 10.192 1.00 85.38 170 GLU A N 1
ATOM 1297 C CA . GLU A 1 170 ? -11.006 7.258 10.369 1.00 85.38 170 GLU A CA 1
ATOM 1298 C C . GLU A 1 170 ? -9.703 7.946 9.941 1.00 85.38 170 GLU A C 1
ATOM 1300 O O . GLU A 1 170 ? -8.722 7.935 10.684 1.00 85.38 170 GLU A O 1
ATOM 1305 N N . HIS A 1 171 ? -9.706 8.641 8.797 1.00 83.38 171 HIS A N 1
ATOM 1306 C CA . HIS A 1 171 ? -8.550 9.422 8.365 1.00 83.38 171 HIS A CA 1
ATOM 1307 C C . HIS A 1 171 ? -8.181 10.521 9.370 1.00 83.38 171 HIS A C 1
ATOM 1309 O O . HIS A 1 171 ? -7.012 10.634 9.728 1.00 83.38 171 HIS A O 1
ATOM 1315 N N . ALA A 1 172 ? -9.151 11.299 9.862 1.00 81.00 172 ALA A N 1
ATOM 1316 C CA . ALA A 1 172 ? -8.919 12.323 10.879 1.00 81.00 172 ALA A CA 1
ATOM 1317 C C . ALA A 1 172 ? -8.376 11.710 12.181 1.00 81.00 172 ALA A C 1
ATOM 1319 O O . ALA A 1 172 ? -7.399 12.204 12.739 1.00 81.00 172 ALA A O 1
ATOM 1320 N N . SER A 1 173 ? -8.951 10.597 12.642 1.00 83.06 173 SER A N 1
ATOM 1321 C CA . SER A 1 173 ? -8.480 9.884 13.830 1.00 83.06 173 SER A CA 1
ATOM 1322 C C . SER A 1 173 ? -7.017 9.461 13.709 1.00 83.06 173 SER A C 1
ATOM 1324 O O . SER A 1 173 ? -6.271 9.612 14.672 1.00 83.06 173 SER A O 1
ATOM 1326 N N . ASN A 1 174 ? -6.577 9.039 12.521 1.00 78.44 174 ASN A N 1
ATOM 1327 C CA . ASN A 1 174 ? -5.181 8.675 12.270 1.00 78.44 174 ASN A CA 1
ATOM 1328 C C . ASN A 1 174 ? -4.219 9.878 12.304 1.00 78.44 174 ASN A C 1
ATOM 1330 O O . ASN A 1 174 ? -3.030 9.696 12.548 1.00 78.44 174 ASN A O 1
ATOM 1334 N N . GLN A 1 175 ? -4.707 11.107 12.097 1.00 74.62 175 GLN A N 1
ATOM 1335 C CA . GLN A 1 175 ? -3.887 12.322 12.208 1.00 74.62 175 GLN A CA 1
ATOM 1336 C C . GLN A 1 175 ? -3.794 12.866 13.646 1.00 74.62 175 GLN A C 1
ATOM 1338 O O . GLN A 1 175 ? -2.875 13.633 13.939 1.00 74.62 175 GLN A O 1
ATOM 1343 N N . LEU A 1 176 ? -4.710 12.481 14.553 1.00 77.06 176 LEU A N 1
ATOM 1344 C CA . LEU A 1 176 ? -4.768 12.980 15.941 1.00 77.06 176 LEU A CA 1
ATOM 1345 C C . LEU A 1 176 ? -3.434 12.865 16.709 1.00 77.06 176 LEU A C 1
ATOM 1347 O O . LEU A 1 176 ? -3.061 13.842 17.366 1.00 77.06 176 LEU A O 1
ATOM 1351 N N . PRO A 1 177 ? -2.681 11.746 16.637 1.00 79.69 177 PRO A N 1
ATOM 1352 C CA . PRO A 1 177 ? -1.404 11.621 17.345 1.00 79.69 177 PRO A CA 1
ATOM 1353 C C . PRO A 1 177 ? -0.302 12.542 16.798 1.00 79.69 177 PRO A C 1
ATOM 1355 O O . PRO A 1 177 ? 0.711 12.755 17.459 1.00 79.69 177 PRO A O 1
ATOM 1358 N N . HIS A 1 178 ? -0.487 13.104 15.600 1.00 79.62 178 HIS A N 1
ATOM 1359 C CA . HIS A 1 178 ? 0.541 13.832 14.855 1.00 79.62 178 HIS A CA 1
ATOM 1360 C C . HIS A 1 178 ? 0.214 15.320 14.652 1.00 79.62 178 HIS A C 1
ATOM 1362 O O . HIS A 1 178 ? 0.895 16.003 13.894 1.00 79.62 178 HIS A O 1
ATOM 1368 N N . LEU A 1 179 ? -0.780 15.874 15.360 1.00 80.19 179 LEU A N 1
ATOM 1369 C CA . LEU A 1 179 ? -1.227 17.275 15.213 1.00 80.19 179 LEU A CA 1
ATOM 1370 C C . LEU A 1 179 ? -0.184 18.349 15.575 1.00 80.19 179 LEU A C 1
ATOM 1372 O O . LEU A 1 179 ? -0.444 19.550 15.414 1.00 80.19 179 LEU A O 1
ATOM 1376 N N . SER A 1 180 ? 0.970 17.947 16.109 1.00 81.44 180 SER A N 1
ATOM 1377 C CA . SER A 1 180 ? 2.129 18.821 16.294 1.00 81.44 180 SER A CA 1
ATOM 1378 C C . SER A 1 180 ? 2.773 19.218 14.960 1.00 81.44 180 SER A C 1
ATOM 1380 O O . SER A 1 180 ? 3.324 20.314 14.874 1.00 81.44 180 SER A O 1
ATOM 1382 N N . SER A 1 181 ? 2.655 18.392 13.913 1.00 83.69 181 SER A N 1
ATOM 1383 C CA . SER A 1 181 ? 3.032 18.764 12.546 1.00 83.69 181 SER A CA 1
ATOM 1384 C C . SER A 1 181 ? 1.951 19.660 11.918 1.00 83.69 181 SER A C 1
ATOM 1386 O O . SER A 1 181 ? 0.764 19.305 11.928 1.00 83.69 181 SER A O 1
ATOM 1388 N N . PRO A 1 182 ? 2.332 20.814 11.336 1.00 79.38 182 PRO A N 1
ATOM 1389 C CA . PRO A 1 182 ? 1.417 21.659 10.571 1.00 79.38 182 PRO A CA 1
ATOM 1390 C C . PRO A 1 182 ? 0.756 20.924 9.398 1.00 79.38 182 PRO A C 1
ATOM 1392 O O . PRO A 1 182 ? -0.407 21.180 9.088 1.00 79.38 182 PRO A O 1
ATOM 1395 N N . GLU A 1 183 ? 1.477 20.002 8.761 1.00 78.25 183 GLU A N 1
ATOM 1396 C CA . GLU A 1 183 ? 0.982 19.193 7.651 1.00 78.25 183 GLU A CA 1
ATOM 1397 C C . GLU A 1 183 ? -0.112 18.234 8.126 1.00 78.25 183 GLU A C 1
ATOM 1399 O O . GLU A 1 183 ? -1.218 18.261 7.592 1.00 78.25 183 GLU A O 1
ATOM 1404 N N . ASN A 1 184 ? 0.139 17.457 9.184 1.00 77.50 184 ASN A N 1
ATOM 1405 C CA . ASN A 1 184 ? -0.867 16.563 9.766 1.00 77.50 184 ASN A CA 1
ATOM 1406 C C . ASN A 1 184 ? -2.095 17.321 10.272 1.00 77.50 184 ASN A C 1
ATOM 1408 O O . ASN A 1 184 ? -3.221 16.866 10.082 1.00 77.50 184 ASN A O 1
ATOM 1412 N N . ARG A 1 185 ? -1.894 18.494 10.888 1.00 83.44 185 ARG A N 1
ATOM 1413 C CA . ARG A 1 185 ? -2.996 19.365 11.315 1.00 83.44 185 ARG A CA 1
ATOM 1414 C C . ARG A 1 185 ? -3.854 19.797 10.131 1.00 83.44 185 ARG A C 1
ATOM 1416 O O . ARG A 1 185 ? -5.073 19.719 10.205 1.00 83.44 185 ARG A O 1
ATOM 1423 N N . LYS A 1 186 ? -3.231 20.188 9.020 1.00 83.81 186 LYS A N 1
ATOM 1424 C CA . LYS A 1 186 ? -3.947 20.562 7.798 1.00 83.81 186 LYS A CA 1
ATOM 1425 C C . LYS A 1 186 ? -4.764 19.396 7.235 1.00 83.81 186 LYS A C 1
ATOM 1427 O O . LYS A 1 186 ? -5.904 19.603 6.828 1.00 83.81 186 LYS A O 1
ATOM 1432 N N . GLU A 1 187 ? -4.204 18.190 7.211 1.00 81.75 187 GLU A N 1
ATOM 1433 C CA . GLU A 1 187 ? -4.917 16.999 6.732 1.00 81.75 187 GLU A CA 1
ATOM 1434 C C . GLU A 1 187 ? -6.060 16.591 7.691 1.00 81.75 187 GLU A C 1
ATOM 1436 O O . GLU A 1 187 ? -7.160 16.266 7.240 1.00 81.75 187 GLU A O 1
ATOM 1441 N N . TYR A 1 188 ? -5.858 16.719 9.009 1.00 84.38 188 TYR A N 1
ATOM 1442 C CA . TYR A 1 188 ? -6.901 16.553 10.030 1.00 84.38 188 TYR A CA 1
ATOM 1443 C C . TYR A 1 188 ? -8.062 17.539 9.845 1.00 84.38 188 TYR A C 1
ATOM 1445 O O . TYR A 1 188 ? -9.229 17.139 9.820 1.00 84.38 188 TYR A O 1
ATOM 1453 N N . ASP A 1 189 ? -7.748 18.826 9.691 1.00 89.25 189 ASP A N 1
ATOM 1454 C CA . ASP A 1 189 ? -8.741 19.889 9.532 1.00 89.25 189 ASP A CA 1
ATOM 1455 C C . ASP A 1 189 ? -9.545 19.693 8.238 1.00 89.25 189 ASP A C 1
ATOM 1457 O O . ASP A 1 189 ? -10.771 19.801 8.251 1.00 89.25 189 ASP A O 1
ATOM 1461 N N . LYS A 1 190 ? -8.884 19.315 7.133 1.00 87.00 190 LYS A N 1
ATOM 1462 C CA . LYS A 1 190 ? -9.557 18.966 5.869 1.00 87.00 190 LYS A CA 1
ATOM 1463 C C . LYS A 1 190 ? -10.530 17.803 6.029 1.00 87.00 190 LYS A C 1
ATOM 1465 O O . LYS A 1 190 ? -11.653 17.873 5.531 1.00 87.00 190 LYS A O 1
ATOM 1470 N N . ALA A 1 191 ? -10.112 16.731 6.699 1.00 86.81 191 ALA A N 1
ATOM 1471 C CA . ALA A 1 191 ? -10.963 15.564 6.891 1.00 86.81 191 ALA A CA 1
ATOM 1472 C C . ALA A 1 191 ? -12.203 15.898 7.730 1.00 86.81 191 ALA A C 1
ATOM 1474 O O . ALA A 1 191 ? -13.314 15.530 7.346 1.00 86.81 191 ALA A O 1
ATOM 1475 N N . ASN A 1 192 ? -12.038 16.656 8.818 1.00 91.31 192 ASN A N 1
ATOM 1476 C CA . ASN A 1 192 ? -13.161 17.088 9.653 1.00 91.31 192 ASN A CA 1
ATOM 1477 C C . ASN A 1 192 ? -14.091 18.068 8.941 1.00 91.31 192 ASN A C 1
ATOM 1479 O O . ASN A 1 192 ? -15.308 17.915 9.040 1.00 91.31 192 ASN A O 1
ATOM 1483 N N . LEU A 1 193 ? -13.543 19.010 8.170 1.00 91.06 193 LEU A N 1
ATOM 1484 C CA . LEU A 1 193 ? -14.343 19.878 7.309 1.00 91.06 193 LEU A CA 1
ATOM 1485 C C . LEU A 1 193 ? -15.182 19.037 6.340 1.00 91.06 193 LEU A C 1
ATOM 1487 O O . LEU A 1 193 ? -16.368 19.292 6.148 1.00 91.06 193 LEU A O 1
ATOM 1491 N N . GLY A 1 194 ? -14.601 17.973 5.787 1.00 88.94 194 GLY A N 1
ATOM 1492 C CA . GLY A 1 194 ? -15.340 17.063 4.931 1.00 88.94 194 GLY A CA 1
ATOM 1493 C C . GLY A 1 194 ? -16.460 16.296 5.639 1.00 88.94 194 GLY A C 1
ATOM 1494 O O . GLY A 1 194 ? -17.549 16.144 5.082 1.00 88.94 194 GLY A O 1
ATOM 1495 N N . VAL A 1 195 ? -16.234 15.855 6.881 1.00 92.38 195 VAL A N 1
ATOM 1496 C CA . VAL A 1 195 ? -17.282 15.246 7.719 1.00 92.38 195 VAL A CA 1
ATOM 1497 C C . VAL A 1 195 ? -18.416 16.237 7.966 1.00 92.38 195 VAL A C 1
ATOM 1499 O O . VAL A 1 195 ? -19.584 15.860 7.855 1.00 92.38 195 VAL A O 1
ATOM 1502 N N . GLU A 1 196 ? -18.093 17.489 8.283 1.00 90.12 196 GLU A N 1
ATOM 1503 C CA . GLU A 1 196 ? -19.077 18.551 8.498 1.00 90.12 196 GLU A CA 1
ATOM 1504 C C . GLU A 1 196 ? -19.914 18.783 7.237 1.00 90.12 196 GLU A C 1
ATOM 1506 O O . GLU A 1 196 ? -21.144 18.751 7.296 1.00 90.12 196 GLU A O 1
ATOM 1511 N N . MET A 1 197 ? -19.257 18.921 6.083 1.00 88.69 197 MET A N 1
ATOM 1512 C CA . MET A 1 197 ? -19.912 19.108 4.788 1.00 88.69 197 MET A CA 1
ATOM 1513 C C . MET A 1 197 ? -20.858 17.952 4.459 1.00 88.69 197 MET A C 1
ATOM 1515 O O . MET A 1 197 ? -22.008 18.189 4.101 1.00 88.69 197 MET A O 1
ATOM 1519 N N . LEU A 1 198 ? -20.412 16.701 4.614 1.00 89.81 198 LEU A N 1
ATOM 1520 C CA . LEU A 1 198 ? -21.249 15.525 4.360 1.00 89.81 198 LEU A CA 1
ATOM 1521 C C . LEU A 1 198 ? -22.403 15.398 5.361 1.00 89.81 198 LEU A C 1
ATOM 1523 O O . LEU A 1 198 ? -23.503 14.990 4.992 1.00 89.81 198 LEU A O 1
ATOM 1527 N N . SER A 1 199 ? -22.201 15.803 6.614 1.00 86.56 199 SER A N 1
ATOM 1528 C CA . SER A 1 199 ? -23.246 15.738 7.642 1.00 86.56 199 SER A CA 1
ATOM 1529 C C . SER A 1 199 ? -24.452 16.627 7.319 1.00 86.56 199 SER A C 1
ATOM 1531 O O . SER A 1 199 ? -25.564 16.298 7.725 1.00 86.56 199 SER A O 1
ATOM 1533 N N . GLN A 1 200 ? -24.274 17.691 6.528 1.00 84.69 200 GLN A N 1
ATOM 1534 C CA . GLN A 1 200 ? -25.375 18.532 6.035 1.00 84.69 200 GLN A CA 1
ATOM 1535 C C . GLN A 1 200 ? -26.301 17.797 5.053 1.00 84.69 200 GLN A C 1
ATOM 1537 O O . GLN A 1 200 ? -27.457 18.183 4.892 1.00 84.69 200 GLN A O 1
ATOM 1542 N N . PHE A 1 201 ? -25.807 16.735 4.410 1.00 81.06 201 PHE A N 1
ATOM 1543 C CA . PHE A 1 201 ? -26.572 15.901 3.482 1.00 81.06 201 PHE A CA 1
ATOM 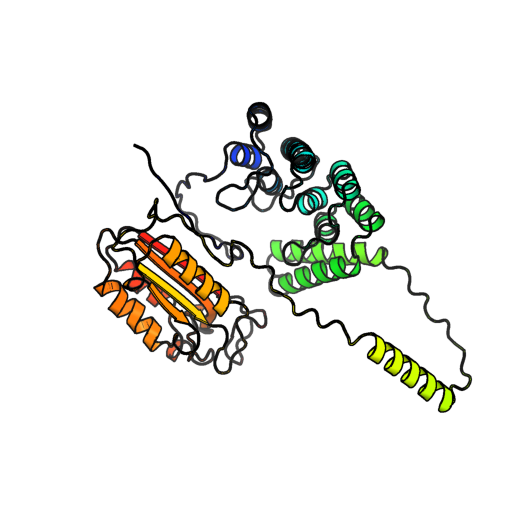1544 C C . PHE A 1 201 ? -27.250 14.712 4.167 1.00 81.06 201 PHE A C 1
ATOM 1546 O O . PHE A 1 201 ? -28.001 13.992 3.507 1.00 81.06 201 PHE A O 1
ATOM 1553 N N . LYS A 1 202 ? -27.041 14.502 5.479 1.00 75.81 202 LYS A N 1
ATOM 1554 C CA . LYS A 1 202 ? -27.857 13.531 6.213 1.00 75.81 202 LYS A CA 1
ATOM 1555 C C . LYS A 1 202 ? -29.310 14.007 6.163 1.00 75.81 202 LYS A C 1
ATOM 1557 O O . LYS A 1 202 ? -29.572 15.162 6.512 1.00 75.81 202 LYS A O 1
ATOM 1562 N N . PRO A 1 203 ? -30.269 13.157 5.752 1.00 59.38 203 PRO A N 1
ATOM 1563 C CA . PRO A 1 203 ? -31.671 13.513 5.875 1.00 59.38 203 PRO A CA 1
ATOM 1564 C C . PRO A 1 203 ? -31.921 13.878 7.337 1.00 59.38 203 PRO A C 1
ATOM 1566 O O . PRO A 1 203 ? -31.534 13.120 8.231 1.00 59.38 203 PRO A O 1
ATOM 1569 N N . LYS A 1 204 ? -32.504 15.062 7.585 1.00 45.28 204 LYS A N 1
ATOM 1570 C CA . LYS A 1 204 ? -32.905 15.471 8.935 1.00 45.28 204 LYS A CA 1
ATOM 1571 C C . LYS A 1 204 ? -33.683 14.308 9.530 1.00 45.28 204 LYS A C 1
ATOM 1573 O O . LYS A 1 204 ? -34.745 13.961 9.011 1.00 45.28 204 LYS A O 1
ATOM 1578 N N . GLN A 1 205 ? -33.140 13.697 10.580 1.00 41.94 205 GLN A N 1
ATOM 1579 C CA . GLN A 1 205 ? -33.918 12.769 11.376 1.00 41.94 205 GLN A CA 1
ATOM 1580 C C . GLN A 1 205 ? -35.167 13.539 11.794 1.00 41.94 205 GLN A C 1
ATOM 1582 O O . GLN A 1 205 ? -35.073 14.641 12.338 1.00 41.94 205 GLN A O 1
ATOM 1587 N N . ILE A 1 206 ? -36.337 13.013 11.445 1.00 35.81 206 ILE A N 1
ATOM 1588 C CA . ILE A 1 206 ? -37.576 13.468 12.054 1.00 35.81 206 ILE A CA 1
ATOM 1589 C C . ILE A 1 206 ? -37.382 13.132 13.527 1.00 35.81 206 ILE A C 1
ATOM 1591 O O . ILE A 1 206 ? -37.441 11.960 13.896 1.00 35.81 206 ILE A O 1
ATOM 1595 N N . GLU A 1 207 ? -37.051 14.132 14.346 1.00 30.38 207 GLU A N 1
ATOM 1596 C CA . GLU A 1 207 ? -37.054 13.943 15.788 1.00 30.38 207 GLU A CA 1
ATOM 1597 C C . GLU A 1 207 ? -38.432 13.388 16.152 1.00 30.38 207 GLU A C 1
ATOM 1599 O O . GLU A 1 207 ? -39.445 13.964 15.725 1.00 30.38 207 GLU A O 1
ATOM 1604 N N . PRO A 1 208 ? -38.511 12.253 16.867 1.00 32.75 208 PRO A N 1
ATOM 1605 C CA . PRO A 1 208 ? -39.790 11.755 17.319 1.00 32.75 208 PRO A CA 1
ATOM 1606 C C . PRO A 1 208 ? -40.372 12.827 18.235 1.00 32.75 208 PRO A C 1
ATOM 1608 O O . PRO A 1 208 ? -39.906 13.033 19.355 1.00 32.75 208 PRO A O 1
ATOM 1611 N N . LYS A 1 209 ? -41.371 13.554 17.721 1.00 34.06 209 LYS A N 1
ATOM 1612 C CA . LYS A 1 209 ? -42.174 14.462 18.529 1.00 34.06 209 LYS A CA 1
ATOM 1613 C C . LYS A 1 209 ? -42.684 13.657 19.715 1.00 34.06 209 LYS A C 1
ATOM 1615 O O . LYS A 1 209 ? -43.292 12.600 19.555 1.00 34.06 209 LYS A O 1
ATOM 1620 N N . THR A 1 210 ? -42.373 14.162 20.894 1.00 41.44 210 THR A N 1
ATOM 1621 C CA . THR A 1 210 ? -42.818 13.642 22.174 1.00 41.44 210 THR A CA 1
ATOM 1622 C C . THR A 1 210 ? -44.336 13.439 22.205 1.00 41.44 210 THR A C 1
ATOM 1624 O O . THR A 1 210 ? -45.095 14.207 21.614 1.00 41.44 210 THR A O 1
ATOM 1627 N N . ASN A 1 211 ? -44.735 12.420 22.975 1.00 41.78 211 ASN A N 1
ATOM 1628 C CA . ASN A 1 211 ? -46.088 12.016 23.379 1.00 41.78 211 ASN A CA 1
ATOM 1629 C C . ASN A 1 211 ? -46.872 11.095 22.434 1.00 41.78 211 ASN A C 1
ATOM 1631 O O . ASN A 1 211 ? -47.796 11.534 21.760 1.00 41.78 211 ASN A O 1
ATOM 1635 N N . VAL A 1 212 ? -46.647 9.783 22.583 1.00 35.47 212 VAL A N 1
ATOM 1636 C CA . VAL A 1 212 ? -47.757 8.846 22.837 1.00 35.47 212 VAL A CA 1
ATOM 1637 C C . VAL A 1 212 ? -47.304 7.826 23.887 1.00 35.47 212 VAL A C 1
ATOM 1639 O O . VAL A 1 212 ? -46.617 6.856 23.584 1.00 35.47 212 VAL A O 1
ATOM 1642 N N . ALA A 1 213 ? -47.667 8.056 25.147 1.00 43.88 213 ALA A N 1
ATOM 1643 C CA . ALA A 1 213 ? -47.750 6.983 26.127 1.00 43.88 213 ALA A CA 1
ATOM 1644 C C . ALA A 1 213 ? -49.145 6.361 25.996 1.00 43.88 213 ALA A C 1
ATOM 1646 O O . ALA A 1 213 ? -50.124 7.003 26.366 1.00 43.88 213 ALA A O 1
ATOM 1647 N N . ALA A 1 214 ? -49.239 5.142 25.465 1.00 40.41 214 ALA A N 1
ATOM 1648 C CA . ALA A 1 214 ? -50.379 4.253 25.682 1.00 40.41 214 ALA A CA 1
ATOM 1649 C C . ALA A 1 214 ? -49.998 2.809 25.317 1.00 40.41 214 ALA A C 1
ATOM 1651 O O . ALA A 1 214 ? -49.867 2.476 24.147 1.00 40.41 214 ALA A O 1
ATOM 1652 N N . GLY A 1 215 ? -49.797 1.996 26.359 1.00 46.81 215 GLY A N 1
ATOM 1653 C CA . GLY A 1 215 ? -49.941 0.536 26.394 1.00 46.81 215 GLY A CA 1
ATOM 1654 C C . GLY A 1 215 ? -49.424 -0.278 25.209 1.00 46.81 215 GLY A C 1
ATOM 1655 O O . GLY A 1 215 ? -50.199 -0.619 24.326 1.00 46.81 215 GLY A O 1
ATOM 1656 N N . LEU A 1 216 ? -48.167 -0.718 25.279 1.00 46.75 216 LEU A N 1
ATOM 1657 C CA . LEU A 1 216 ? -47.771 -1.972 24.635 1.00 46.75 216 LEU A CA 1
ATOM 1658 C C . LEU A 1 216 ? -47.993 -3.093 25.646 1.00 46.75 216 LEU A C 1
ATOM 1660 O O . LEU A 1 216 ? -47.399 -3.099 26.728 1.00 46.75 216 LEU A O 1
ATOM 1664 N N . THR A 1 217 ? -48.904 -4.000 25.320 1.00 56.34 217 THR A N 1
ATOM 1665 C CA . THR A 1 217 ? -49.201 -5.164 26.151 1.00 56.34 217 THR A CA 1
ATOM 1666 C C . THR A 1 217 ? -48.128 -6.234 25.957 1.00 56.34 217 THR A C 1
ATOM 1668 O O . THR A 1 217 ? -47.338 -6.211 25.009 1.00 56.34 217 THR A O 1
ATOM 1671 N N . LYS A 1 218 ? -48.064 -7.196 26.882 1.00 49.38 218 LYS A N 1
ATOM 1672 C CA . LYS A 1 218 ? -47.092 -8.298 26.817 1.00 49.38 218 LYS A CA 1
ATOM 1673 C C . LYS A 1 218 ? -47.269 -9.136 25.539 1.00 49.38 218 LYS A C 1
ATOM 1675 O O . LYS A 1 218 ? -46.282 -9.672 25.044 1.00 49.38 218 LYS A O 1
ATOM 1680 N N . GLU A 1 219 ? -48.487 -9.171 24.991 1.00 50.19 219 GLU A N 1
ATOM 1681 C CA . GLU A 1 219 ? -48.824 -9.813 23.717 1.00 50.19 219 GLU A CA 1
ATOM 1682 C C . GLU A 1 219 ? -48.236 -9.080 22.495 1.00 50.19 219 GLU A C 1
ATOM 1684 O O . GLU A 1 219 ? -47.746 -9.730 21.563 1.00 50.19 219 GLU A O 1
ATOM 1689 N N . ASP A 1 220 ? -48.172 -7.745 22.522 1.00 45.62 220 ASP A N 1
ATOM 1690 C CA . ASP A 1 220 ? -47.567 -6.940 21.449 1.00 45.62 220 ASP A CA 1
ATOM 1691 C C . ASP A 1 220 ? -46.047 -7.155 21.380 1.00 45.62 220 ASP A C 1
ATOM 1693 O O . ASP A 1 220 ? -45.470 -7.314 20.302 1.00 45.62 220 ASP A O 1
ATOM 1697 N N . LEU A 1 221 ? -45.395 -7.257 22.544 1.00 48.22 221 LEU A N 1
ATOM 1698 C CA . LEU A 1 221 ? -43.964 -7.563 22.642 1.00 48.22 221 LEU A CA 1
ATOM 1699 C C . LEU A 1 221 ? -43.643 -8.981 22.157 1.00 48.22 221 LEU A C 1
ATOM 1701 O O . LEU A 1 221 ? -42.654 -9.169 21.447 1.00 48.22 221 LEU A O 1
ATOM 1705 N N . THR A 1 222 ? -44.479 -9.974 22.475 1.00 46.31 222 THR A N 1
ATOM 1706 C CA . THR A 1 222 ? -44.305 -11.330 21.931 1.00 46.31 222 THR A CA 1
ATOM 1707 C C . THR A 1 222 ? -44.517 -11.372 20.426 1.00 46.31 222 THR A C 1
ATOM 1709 O O . THR A 1 222 ? -43.770 -12.066 19.751 1.00 46.31 222 THR A O 1
ATOM 1712 N N . THR A 1 223 ? -45.443 -10.586 19.875 1.00 50.91 223 THR A N 1
ATOM 1713 C CA . THR A 1 223 ? -45.690 -10.542 18.424 1.00 50.91 223 THR A CA 1
ATOM 1714 C C . THR A 1 223 ? -44.515 -9.911 17.673 1.00 50.91 223 THR A C 1
ATOM 1716 O O . THR A 1 223 ? -44.115 -10.408 16.622 1.00 50.91 223 THR A O 1
ATOM 1719 N N . ILE A 1 224 ? -43.890 -8.871 18.236 1.00 51.72 224 ILE A N 1
ATOM 1720 C CA . ILE A 1 224 ? -42.690 -8.237 17.664 1.00 51.72 224 ILE A CA 1
ATOM 1721 C C . ILE A 1 224 ? -41.478 -9.176 17.737 1.00 51.72 224 ILE A C 1
ATOM 1723 O O . ILE A 1 224 ? -40.730 -9.287 16.767 1.00 51.72 224 ILE A O 1
ATOM 1727 N N . VAL A 1 225 ? -41.296 -9.893 18.851 1.00 50.31 225 VAL A N 1
ATOM 1728 C CA . VAL A 1 225 ? -40.220 -10.889 18.990 1.00 50.31 225 VAL A CA 1
ATOM 1729 C C . VAL A 1 225 ? -40.458 -12.081 18.061 1.00 50.31 225 VAL A C 1
ATOM 1731 O O . VAL A 1 225 ? -39.521 -12.532 17.412 1.00 50.31 225 VAL A O 1
ATOM 1734 N N . GLN A 1 226 ? -41.699 -12.546 17.914 1.00 51.06 226 GLN A N 1
ATOM 1735 C CA . GLN A 1 226 ? -42.061 -13.619 16.988 1.00 51.06 226 GLN A CA 1
ATOM 1736 C C . GLN A 1 226 ? -41.826 -13.196 15.531 1.00 51.06 226 GLN A C 1
ATOM 1738 O O . GLN A 1 226 ? -41.203 -13.940 14.783 1.00 51.06 226 GLN A O 1
ATOM 1743 N N . ALA A 1 227 ? -42.208 -11.973 15.146 1.00 48.72 227 ALA A N 1
ATOM 1744 C CA . ALA A 1 227 ? -41.938 -11.424 13.816 1.00 48.72 227 ALA A CA 1
ATOM 1745 C C . ALA A 1 227 ? -40.431 -11.232 13.552 1.00 48.72 227 ALA A C 1
ATOM 1747 O O . ALA A 1 227 ? -39.966 -11.461 12.435 1.00 48.72 227 ALA A O 1
ATOM 1748 N N . ALA A 1 228 ? -39.647 -10.873 14.574 1.00 42.22 228 ALA A N 1
ATOM 1749 C CA . ALA A 1 228 ? -38.189 -10.786 14.484 1.00 42.22 228 ALA A CA 1
ATOM 1750 C C . ALA A 1 228 ? -37.526 -12.173 14.367 1.00 42.22 228 ALA A C 1
ATOM 1752 O O . ALA A 1 228 ? -36.578 -12.339 13.601 1.00 42.22 228 ALA A O 1
ATOM 1753 N N . VAL A 1 229 ? -38.051 -13.187 15.062 1.00 46.47 229 VAL A N 1
ATOM 1754 C CA . VAL A 1 229 ? -37.583 -14.583 14.989 1.00 46.47 229 VAL A CA 1
ATOM 1755 C C . VAL A 1 229 ? -38.002 -15.246 13.667 1.00 46.47 229 VAL A C 1
ATOM 1757 O O . VAL A 1 229 ? -37.213 -15.980 13.072 1.00 46.47 229 VAL A O 1
ATOM 1760 N N . GLU A 1 230 ? -39.189 -14.940 13.140 1.00 43.03 230 GLU A N 1
ATOM 1761 C CA . GLU A 1 230 ? -39.667 -15.382 11.820 1.00 43.03 230 GLU A CA 1
ATOM 1762 C C . GLU A 1 230 ? -38.935 -14.672 10.667 1.00 43.03 230 GLU A C 1
ATOM 1764 O O . GLU A 1 230 ? -38.649 -15.280 9.631 1.00 43.03 230 GLU A O 1
ATOM 1769 N N . GLY A 1 231 ? -38.553 -13.404 10.860 1.00 42.75 231 GLY A N 1
ATOM 1770 C CA . GLY A 1 231 ? -37.660 -12.671 9.960 1.00 42.75 231 GLY A CA 1
ATOM 1771 C C . GLY A 1 231 ? -36.234 -13.234 9.960 1.00 42.75 231 GLY A C 1
ATOM 1772 O O . GLY A 1 231 ? -35.638 -13.407 8.896 1.00 42.75 231 GLY A O 1
ATOM 1773 N N . ALA A 1 232 ? -35.712 -13.608 11.133 1.00 37.44 232 ALA A N 1
ATOM 1774 C CA . ALA A 1 232 ? -34.386 -14.211 11.279 1.00 37.44 232 ALA A CA 1
ATOM 1775 C C . ALA A 1 232 ? -34.315 -15.645 10.718 1.00 37.44 232 ALA A C 1
ATOM 1777 O O . ALA A 1 232 ? -33.315 -16.019 10.105 1.00 37.44 232 ALA A O 1
ATOM 1778 N N . THR A 1 233 ? -35.386 -16.434 10.844 1.00 36.03 233 THR A N 1
ATOM 1779 C CA . THR A 1 233 ? -35.445 -17.809 10.307 1.00 36.03 233 THR A CA 1
ATOM 1780 C C . THR A 1 233 ? -35.654 -17.864 8.791 1.00 36.03 233 THR A C 1
ATOM 1782 O O . THR A 1 233 ? -35.206 -18.819 8.158 1.00 36.03 233 THR A O 1
ATOM 1785 N N . LYS A 1 234 ? -36.224 -16.824 8.162 1.00 41.12 234 LYS A N 1
ATOM 1786 C CA . LYS A 1 234 ? -36.278 -16.708 6.688 1.00 41.12 234 LYS A CA 1
ATOM 1787 C C . LYS A 1 234 ? -34.967 -16.234 6.048 1.00 41.12 234 LYS A C 1
ATOM 1789 O O . LYS A 1 234 ? -34.786 -16.441 4.851 1.00 41.12 234 LYS A O 1
ATOM 1794 N N . SER A 1 235 ? -34.039 -15.661 6.820 1.00 36.88 235 SER A N 1
ATOM 1795 C CA . SER A 1 235 ? -32.744 -15.180 6.310 1.00 36.88 235 SER A CA 1
ATOM 1796 C C . SER A 1 235 ? -31.582 -16.171 6.489 1.00 36.88 235 SER A C 1
ATOM 1798 O O . SER A 1 235 ? -30.467 -15.886 6.054 1.00 36.88 235 SER A O 1
ATOM 1800 N N . GLN A 1 236 ? -31.819 -17.356 7.063 1.00 37.09 236 GLN A N 1
ATOM 1801 C CA . GLN A 1 236 ? -30.816 -18.420 7.192 1.00 37.09 236 GLN A CA 1
ATOM 1802 C C . GLN A 1 236 ? -31.106 -19.602 6.257 1.00 37.09 236 GLN A C 1
ATOM 1804 O O . GLN A 1 236 ? -31.458 -20.695 6.688 1.00 37.09 236 GLN A O 1
ATOM 1809 N N . LYS A 1 237 ? -30.925 -19.392 4.947 1.00 37.34 237 LYS A N 1
ATOM 1810 C CA . LYS A 1 237 ? -30.455 -20.447 4.027 1.00 37.34 237 LYS A CA 1
ATOM 1811 C C . LYS A 1 237 ? -29.964 -19.864 2.703 1.00 37.34 237 LYS A C 1
ATOM 1813 O O . LYS A 1 237 ? -30.534 -20.076 1.639 1.00 37.34 237 LYS A O 1
ATOM 1818 N N . LYS A 1 238 ? -28.842 -19.154 2.777 1.00 30.00 238 LYS A N 1
ATOM 1819 C CA . LYS A 1 238 ? -27.847 -19.177 1.704 1.00 30.00 238 LYS A CA 1
ATOM 1820 C C . LYS A 1 238 ? -26.475 -18.900 2.306 1.00 30.00 238 LYS A C 1
ATOM 1822 O O . LYS A 1 238 ? -25.879 -17.850 2.096 1.00 30.00 238 LYS A O 1
ATOM 1827 N N . GLU A 1 239 ? -25.978 -19.877 3.064 1.00 31.20 239 GLU A N 1
ATOM 1828 C CA . GLU A 1 239 ? -24.537 -20.106 3.141 1.00 31.20 239 GLU A CA 1
ATOM 1829 C C . GLU A 1 239 ? -24.068 -20.421 1.721 1.00 31.20 239 GLU A C 1
ATOM 1831 O O . GLU A 1 239 ? -23.975 -21.567 1.283 1.00 31.20 239 GLU A O 1
ATOM 1836 N N . THR A 1 240 ? -23.835 -19.364 0.955 1.00 26.70 240 THR A N 1
ATOM 1837 C CA . THR A 1 240 ? -22.918 -19.456 -0.161 1.00 26.70 240 THR A CA 1
ATOM 1838 C C . THR A 1 240 ? -21.572 -19.539 0.531 1.00 26.70 240 THR A C 1
ATOM 1840 O O . THR A 1 240 ? -21.098 -18.542 1.072 1.00 26.70 240 THR A O 1
ATOM 1843 N N . LYS A 1 241 ? -20.995 -20.746 0.600 1.00 31.19 241 LYS A N 1
ATOM 1844 C CA . LYS A 1 241 ? -19.545 -20.878 0.735 1.00 31.19 241 LYS A CA 1
ATOM 1845 C C . LYS A 1 241 ? -18.962 -19.830 -0.203 1.00 31.19 241 LYS A C 1
ATOM 1847 O O . LYS A 1 241 ? -19.202 -19.908 -1.406 1.00 31.19 241 LYS A O 1
ATOM 1852 N N . SER A 1 242 ? -18.305 -18.825 0.363 1.00 33.72 242 SER A N 1
ATOM 1853 C CA . SER A 1 242 ? -17.435 -17.945 -0.395 1.00 33.72 242 SER A CA 1
ATOM 1854 C C . SER A 1 242 ? -16.380 -18.865 -0.994 1.00 33.72 242 SER A C 1
ATOM 1856 O O . SER A 1 242 ? -15.425 -19.261 -0.328 1.00 33.72 242 SER A O 1
ATOM 1858 N N . GLU A 1 243 ? -16.624 -19.341 -2.213 1.00 35.75 243 GLU A N 1
ATOM 1859 C CA . GLU A 1 243 ? -15.529 -19.744 -3.067 1.00 35.75 243 GLU A CA 1
ATOM 1860 C C . GLU A 1 243 ? -14.728 -18.469 -3.254 1.00 35.75 243 GLU A C 1
ATOM 1862 O O . GLU A 1 243 ? -15.171 -17.536 -3.925 1.00 35.75 243 GLU A O 1
ATOM 1867 N N . SER A 1 244 ? -13.593 -18.409 -2.559 1.00 34.34 244 SER A N 1
ATOM 1868 C CA . SER A 1 244 ? -12.592 -17.387 -2.784 1.00 34.34 244 SER A CA 1
ATOM 1869 C C . SER A 1 244 ? -12.407 -17.259 -4.289 1.00 34.34 244 SER A C 1
ATOM 1871 O O . SER A 1 244 ? -12.131 -18.244 -4.983 1.00 34.34 244 SER A O 1
ATOM 1873 N N . VAL A 1 245 ? -12.641 -16.055 -4.808 1.00 35.34 245 VAL A N 1
ATOM 1874 C CA . VAL A 1 245 ? -12.328 -15.742 -6.196 1.00 35.34 245 VAL A CA 1
ATOM 1875 C C . VAL A 1 245 ? -10.825 -15.947 -6.319 1.00 35.34 245 VAL A C 1
ATOM 1877 O O . VAL A 1 245 ? -10.048 -15.140 -5.827 1.00 35.34 245 VAL A O 1
ATOM 1880 N N . LYS A 1 246 ? -10.416 -17.085 -6.883 1.00 37.56 246 LYS A N 1
ATOM 1881 C CA . LYS A 1 246 ? -9.010 -17.398 -7.128 1.00 37.56 246 LYS A CA 1
ATOM 1882 C C . LYS A 1 246 ? -8.540 -16.460 -8.223 1.00 37.56 246 LYS A C 1
ATOM 1884 O O . LYS A 1 246 ? -8.981 -16.595 -9.363 1.00 37.56 246 LYS A O 1
ATOM 1889 N N . THR A 1 247 ? -7.692 -15.509 -7.868 1.00 43.06 247 THR A N 1
ATOM 1890 C CA . THR A 1 247 ? -7.057 -14.615 -8.828 1.00 43.06 247 THR A CA 1
ATOM 1891 C C . THR A 1 247 ? -5.709 -15.195 -9.250 1.00 43.06 247 THR A C 1
ATOM 1893 O O . THR A 1 247 ? -5.096 -15.977 -8.522 1.00 43.06 247 THR A O 1
ATOM 1896 N N . ASP A 1 248 ? -5.218 -14.808 -10.426 1.00 45.09 248 ASP A N 1
ATOM 1897 C CA . ASP A 1 248 ? -3.892 -15.227 -10.907 1.00 45.09 248 ASP A CA 1
ATOM 1898 C C . ASP A 1 248 ? -2.744 -14.638 -10.058 1.00 45.09 248 ASP A C 1
ATOM 1900 O O . ASP A 1 248 ? -1.603 -15.088 -10.156 1.00 45.09 248 ASP A O 1
ATOM 1904 N N . ILE A 1 249 ? -3.046 -13.658 -9.193 1.00 50.06 249 ILE A N 1
ATOM 1905 C CA . ILE A 1 249 ? -2.124 -13.124 -8.179 1.00 50.06 249 ILE A CA 1
ATOM 1906 C C . ILE A 1 249 ? -1.894 -14.168 -7.078 1.00 50.06 249 ILE A C 1
ATOM 1908 O O . ILE A 1 249 ? -0.761 -14.371 -6.658 1.00 50.06 249 ILE A O 1
ATOM 1912 N N . ASP A 1 250 ? -2.937 -14.902 -6.678 1.00 47.28 250 ASP A N 1
ATOM 1913 C CA . ASP A 1 250 ? -2.874 -15.912 -5.607 1.00 47.28 250 ASP A CA 1
ATOM 1914 C C . ASP A 1 250 ? -2.108 -17.180 -6.023 1.00 47.28 250 ASP A C 1
ATOM 1916 O O . ASP A 1 250 ? -1.793 -18.042 -5.198 1.00 47.28 250 ASP A O 1
ATOM 1920 N N . LYS A 1 251 ? -1.854 -17.339 -7.328 1.00 54.25 251 LYS A N 1
ATOM 1921 C CA . LYS A 1 251 ? -1.120 -18.463 -7.913 1.00 54.25 251 LYS A CA 1
ATOM 1922 C C . LYS A 1 251 ? -0.188 -17.964 -9.009 1.00 54.25 251 LYS A C 1
ATOM 1924 O O . LYS A 1 251 ? -0.539 -18.063 -10.187 1.00 54.25 251 LYS A O 1
ATOM 1929 N N . PRO A 1 252 ? 1.013 -17.492 -8.650 1.00 53.06 252 PRO A N 1
ATOM 1930 C CA . PRO A 1 252 ? 1.974 -17.044 -9.641 1.00 53.06 252 PRO A CA 1
ATOM 1931 C C . PRO A 1 252 ? 2.269 -18.146 -10.672 1.00 53.06 252 PRO A C 1
ATOM 1933 O O . PRO A 1 252 ? 2.868 -19.173 -10.348 1.00 53.06 252 PRO A O 1
ATOM 1936 N N . PHE A 1 253 ? 1.864 -17.933 -11.928 1.00 44.59 253 PHE A N 1
ATOM 1937 C CA . PHE A 1 253 ? 2.259 -18.772 -13.058 1.00 44.59 253 PHE A CA 1
ATOM 1938 C C . PHE A 1 253 ? 3.349 -18.062 -13.855 1.00 44.59 253 PHE A C 1
ATOM 1940 O O . PHE A 1 253 ? 3.095 -17.080 -14.548 1.00 44.59 253 PHE A O 1
ATOM 1947 N N . PHE A 1 254 ? 4.568 -18.585 -13.780 1.00 51.97 254 PHE A N 1
ATOM 1948 C CA . PHE A 1 254 ? 5.677 -18.128 -14.605 1.00 51.97 254 PHE A CA 1
ATOM 1949 C C . PHE A 1 254 ? 6.052 -19.257 -15.562 1.00 51.97 254 PHE A C 1
ATOM 1951 O O . PHE A 1 254 ? 6.356 -20.378 -15.146 1.00 51.97 254 PHE A O 1
ATOM 1958 N N . ALA A 1 255 ? 5.995 -18.982 -16.865 1.00 43.19 255 ALA A N 1
ATOM 1959 C CA . ALA A 1 255 ? 6.481 -19.915 -17.868 1.00 43.19 255 ALA A CA 1
ATOM 1960 C C . ALA A 1 255 ? 7.986 -20.148 -17.639 1.00 43.19 255 ALA A C 1
ATOM 1962 O O . ALA A 1 255 ? 8.769 -19.201 -17.626 1.00 43.19 255 ALA A O 1
ATOM 1963 N N . ASN A 1 256 ? 8.389 -21.416 -17.488 1.00 46.16 256 ASN A N 1
ATOM 1964 C CA . ASN A 1 256 ? 9.757 -21.893 -17.202 1.00 46.16 256 ASN A CA 1
ATOM 1965 C C . ASN A 1 256 ? 10.860 -21.421 -18.183 1.00 46.16 256 ASN A C 1
ATOM 1967 O O . ASN A 1 256 ? 12.010 -21.844 -18.071 1.00 46.16 256 ASN A O 1
ATOM 1971 N N . THR A 1 257 ? 10.538 -20.600 -19.179 1.00 48.28 257 THR A N 1
ATOM 1972 C CA . THR A 1 257 ? 11.441 -20.211 -20.265 1.00 48.28 257 THR A CA 1
ATOM 1973 C C . THR A 1 257 ? 12.313 -18.996 -19.950 1.00 48.28 257 THR A C 1
ATOM 1975 O O . THR A 1 257 ? 13.296 -18.779 -20.658 1.00 48.28 257 THR A O 1
ATOM 1978 N N . GLU A 1 258 ? 12.011 -18.223 -18.900 1.00 51.62 258 GLU A N 1
ATOM 1979 C CA . GLU A 1 258 ? 12.776 -17.023 -18.527 1.00 51.62 258 GLU A CA 1
ATOM 1980 C C . GLU A 1 258 ? 13.048 -17.009 -17.025 1.00 51.62 258 GLU A C 1
ATOM 1982 O O . GLU A 1 258 ? 12.352 -16.395 -16.226 1.00 51.62 258 GLU A O 1
ATOM 1987 N N . LYS A 1 259 ? 14.077 -17.759 -16.635 1.00 56.50 259 LYS A N 1
ATOM 1988 C CA . LYS A 1 259 ? 14.585 -17.771 -15.270 1.00 56.50 259 LYS A CA 1
ATOM 1989 C C . LYS A 1 259 ? 15.158 -16.394 -14.922 1.00 56.50 259 LYS A C 1
ATOM 1991 O O . LYS A 1 259 ? 16.249 -16.049 -15.367 1.00 56.50 259 LYS A O 1
ATOM 1996 N N . ILE A 1 260 ? 14.399 -15.641 -14.133 1.00 68.81 260 ILE A N 1
ATOM 1997 C CA . ILE A 1 260 ? 14.745 -14.301 -13.651 1.00 68.81 260 ILE A CA 1
ATOM 1998 C C . ILE A 1 260 ? 15.853 -14.380 -12.596 1.00 68.81 260 ILE A C 1
ATOM 2000 O O . ILE A 1 260 ? 16.769 -13.558 -12.590 1.00 68.81 260 ILE A O 1
ATOM 2004 N N . MET A 1 261 ? 15.771 -15.379 -11.709 1.00 77.88 261 MET A N 1
ATOM 2005 C CA . MET A 1 261 ? 16.667 -15.558 -10.563 1.00 77.88 261 MET A CA 1
ATOM 2006 C C . MET A 1 261 ? 17.758 -16.597 -10.823 1.00 77.88 261 MET A C 1
ATOM 2008 O O . MET A 1 261 ? 17.492 -17.679 -11.335 1.00 77.88 261 MET A O 1
ATOM 2012 N N . GLY A 1 262 ? 19.005 -16.265 -10.500 1.00 78.88 262 GLY A N 1
ATOM 2013 C CA . GLY A 1 262 ? 20.191 -17.085 -10.706 1.00 78.88 262 GLY A CA 1
ATOM 2014 C C . GLY A 1 262 ? 20.273 -18.285 -9.760 1.00 78.88 262 GLY A C 1
ATOM 2015 O O . GLY A 1 262 ? 19.544 -18.421 -8.782 1.00 78.88 262 GLY A O 1
ATOM 2016 N N . ASP A 1 263 ? 21.201 -19.196 -10.047 1.00 88.25 263 ASP A N 1
ATOM 2017 C CA . ASP A 1 263 ? 21.383 -20.442 -9.288 1.00 88.25 263 ASP A CA 1
ATOM 2018 C C . ASP A 1 263 ? 21.862 -20.256 -7.842 1.00 88.25 263 ASP A C 1
ATOM 2020 O O . ASP A 1 263 ? 21.691 -21.168 -7.021 1.00 88.25 263 ASP A O 1
ATOM 2024 N N . ASN A 1 264 ? 22.485 -19.110 -7.574 1.00 92.38 264 ASN A N 1
ATOM 2025 C CA . ASN A 1 264 ? 23.075 -18.739 -6.295 1.00 92.38 264 ASN A CA 1
ATOM 2026 C C . ASN A 1 264 ? 22.222 -17.715 -5.532 1.00 92.38 264 ASN A C 1
ATOM 2028 O O . ASN A 1 264 ? 22.556 -17.407 -4.396 1.00 92.38 264 ASN A O 1
ATOM 2032 N N . ASP A 1 265 ? 21.119 -17.232 -6.113 1.00 94.62 265 ASP A N 1
ATOM 2033 C CA . ASP A 1 265 ? 20.263 -16.240 -5.460 1.00 94.62 265 ASP A CA 1
ATOM 2034 C C . ASP A 1 265 ? 19.546 -16.864 -4.261 1.00 94.62 265 ASP A C 1
ATOM 2036 O O . ASP A 1 265 ? 19.116 -18.024 -4.315 1.00 94.62 265 ASP A O 1
ATOM 2040 N N . LEU A 1 266 ? 19.455 -16.096 -3.174 1.00 96.00 266 LEU A N 1
ATOM 2041 C CA . LEU A 1 266 ? 18.964 -16.524 -1.865 1.00 96.00 266 LEU A CA 1
ATOM 2042 C C . LEU A 1 266 ? 17.772 -15.670 -1.441 1.00 96.00 266 LEU A C 1
ATOM 2044 O O . LEU A 1 266 ? 17.813 -14.450 -1.576 1.00 96.00 266 LEU A O 1
ATOM 2048 N N . ALA A 1 267 ? 16.742 -16.300 -0.885 1.00 96.50 267 ALA A N 1
ATOM 2049 C CA . ALA A 1 267 ? 15.599 -15.611 -0.305 1.00 96.50 267 ALA A CA 1
ATOM 2050 C C . ALA A 1 267 ? 15.424 -16.016 1.162 1.00 96.50 267 ALA A C 1
ATOM 2052 O O . ALA A 1 267 ? 15.435 -17.204 1.483 1.00 96.50 267 ALA A O 1
ATOM 2053 N N . VAL A 1 268 ? 15.235 -15.039 2.045 1.00 97.75 268 VAL A N 1
ATOM 2054 C CA . VAL A 1 268 ? 14.818 -15.245 3.436 1.00 97.75 268 VAL A CA 1
ATOM 2055 C C . VAL A 1 268 ? 13.498 -14.523 3.618 1.00 97.75 268 VAL A C 1
ATOM 2057 O O . VAL A 1 268 ? 13.422 -13.315 3.430 1.00 97.75 268 VAL A O 1
ATOM 2060 N N . ILE A 1 269 ? 12.456 -15.269 3.949 1.00 97.31 269 ILE A N 1
ATOM 2061 C CA . ILE A 1 269 ? 11.079 -14.791 3.976 1.00 97.31 269 ILE A CA 1
ATOM 2062 C C . ILE A 1 269 ? 10.507 -15.149 5.338 1.00 97.31 269 ILE A C 1
ATOM 2064 O O . ILE A 1 269 ? 10.484 -16.320 5.723 1.00 97.31 269 ILE A O 1
ATOM 2068 N N . ILE A 1 270 ? 10.091 -14.132 6.080 1.00 97.06 270 ILE A N 1
ATOM 2069 C CA . ILE A 1 270 ? 9.634 -14.248 7.458 1.00 97.06 270 ILE A CA 1
ATOM 2070 C C . ILE A 1 270 ? 8.220 -13.672 7.537 1.00 97.06 270 ILE A C 1
ATOM 2072 O O . ILE A 1 270 ? 8.001 -12.540 7.115 1.00 97.06 270 ILE A O 1
ATOM 2076 N N . GLY A 1 271 ? 7.275 -14.447 8.063 1.00 93.25 271 GLY A N 1
ATOM 2077 C CA . GLY A 1 271 ? 5.879 -14.039 8.226 1.00 93.25 271 GLY A CA 1
ATOM 2078 C C . GLY A 1 271 ? 5.321 -14.499 9.556 1.00 93.25 271 GLY A C 1
ATOM 2079 O O . GLY A 1 271 ? 5.397 -15.687 9.875 1.00 93.25 271 GLY A O 1
ATOM 2080 N N . ILE A 1 272 ? 4.789 -13.573 10.343 1.00 92.12 272 ILE A N 1
ATOM 2081 C CA . ILE A 1 272 ? 4.272 -13.884 11.674 1.00 92.12 272 ILE A CA 1
ATOM 2082 C C . ILE A 1 272 ? 2.955 -13.146 11.871 1.00 92.12 272 ILE A C 1
ATOM 2084 O O . ILE A 1 272 ? 2.941 -11.922 11.969 1.00 92.12 272 ILE A O 1
ATOM 2088 N N . GLU A 1 273 ? 1.853 -13.888 11.941 1.00 85.00 273 GLU A N 1
ATOM 2089 C CA . GLU A 1 273 ? 0.541 -13.335 12.271 1.00 85.00 273 GLU A CA 1
ATOM 2090 C C . GLU A 1 273 ? 0.163 -13.645 13.724 1.00 85.00 273 GLU A C 1
ATOM 2092 O O . GLU A 1 273 ? -0.276 -12.756 14.458 1.00 85.00 273 GLU A O 1
ATOM 2097 N N . GLY A 1 274 ? 0.313 -14.902 14.151 1.00 83.44 274 GLY A N 1
ATOM 2098 C CA . GLY A 1 274 ? -0.192 -15.429 15.415 1.00 83.44 274 GLY A CA 1
ATOM 2099 C C . GLY A 1 274 ? 0.826 -15.392 16.549 1.00 83.44 274 GLY A C 1
ATOM 2100 O O . GLY A 1 274 ? 1.321 -16.428 16.972 1.00 83.44 274 GLY A O 1
ATOM 2101 N N . TYR A 1 275 ? 1.111 -14.215 17.091 1.00 85.38 275 TYR A N 1
ATOM 2102 C CA . TYR A 1 275 ? 2.098 -14.071 18.162 1.00 85.38 275 TYR A CA 1
ATOM 2103 C C . TYR A 1 275 ? 1.666 -14.617 19.533 1.00 85.38 275 TYR A C 1
ATOM 2105 O O . TYR A 1 275 ? 0.482 -14.667 19.879 1.00 85.38 275 TYR A O 1
ATOM 2113 N N . GLN A 1 276 ? 2.653 -14.948 20.374 1.00 78.44 276 GLN A N 1
ATOM 2114 C CA . GLN A 1 276 ? 2.417 -15.303 21.773 1.00 78.44 276 GLN A CA 1
ATOM 2115 C C . GLN A 1 276 ? 2.223 -14.051 22.636 1.00 78.44 276 GLN A C 1
ATOM 2117 O O . GLN A 1 276 ? 3.145 -13.274 22.850 1.00 78.44 276 GLN A O 1
ATOM 2122 N N . GLY A 1 277 ? 1.014 -13.863 23.169 1.00 72.50 277 GLY A N 1
ATOM 2123 C CA . GLY A 1 277 ? 0.751 -12.839 24.188 1.00 72.50 277 GLY A CA 1
ATOM 2124 C C . GLY A 1 277 ? 0.646 -11.399 23.674 1.00 72.50 277 GLY A C 1
ATOM 2125 O O . GLY A 1 277 ? 0.487 -10.490 24.486 1.00 72.50 277 GLY A O 1
ATOM 2126 N N . ILE A 1 278 ? 0.677 -11.185 22.356 1.00 79.94 278 ILE A N 1
ATOM 2127 C CA . ILE A 1 278 ? 0.515 -9.869 21.721 1.00 79.94 278 ILE A CA 1
ATOM 2128 C C . ILE A 1 278 ? -0.492 -9.948 20.558 1.00 79.94 278 ILE A C 1
ATOM 2130 O O . ILE A 1 278 ? -0.760 -11.050 20.072 1.00 79.94 278 ILE A O 1
ATOM 2134 N N . PRO A 1 279 ? -1.116 -8.825 20.142 1.00 76.88 279 PRO A N 1
ATOM 2135 C CA . PRO A 1 279 ? -2.141 -8.831 19.099 1.00 76.88 279 PRO A CA 1
ATOM 2136 C C . PRO A 1 279 ? -1.656 -9.464 17.797 1.00 76.88 279 PRO A C 1
ATOM 2138 O O . PRO A 1 279 ? -0.471 -9.406 17.474 1.00 76.88 279 PRO A O 1
ATOM 2141 N N . LYS A 1 280 ? -2.582 -10.024 17.018 1.00 77.50 280 LYS A N 1
ATOM 2142 C CA . LYS A 1 280 ? -2.249 -10.550 15.695 1.00 77.50 280 LYS A CA 1
ATOM 2143 C C . LYS A 1 280 ? -1.789 -9.442 14.744 1.00 77.50 280 LYS A C 1
ATOM 2145 O O . LYS A 1 280 ? -2.294 -8.321 14.809 1.00 77.50 280 LYS A O 1
ATOM 2150 N N . SER A 1 281 ? -0.854 -9.777 13.859 1.00 73.19 281 SER A N 1
ATOM 2151 C CA . SER A 1 281 ? -0.505 -8.958 12.692 1.00 73.19 281 SER A CA 1
ATOM 2152 C C . SER A 1 281 ? -1.277 -9.500 11.491 1.00 73.19 281 SER A C 1
ATOM 2154 O O . SER A 1 281 ? -0.793 -10.400 10.809 1.00 73.19 281 SER A O 1
ATOM 2156 N N . ASP A 1 282 ? -2.522 -9.043 11.306 1.00 72.25 282 ASP A N 1
ATOM 2157 C CA . ASP A 1 282 ? -3.419 -9.591 10.278 1.00 72.25 282 ASP A CA 1
ATOM 2158 C C . ASP A 1 282 ? -2.740 -9.611 8.898 1.00 72.25 282 ASP A C 1
ATOM 2160 O O . ASP A 1 282 ? -2.113 -8.626 8.508 1.00 72.25 282 ASP A O 1
ATOM 2164 N N . TYR A 1 283 ? -2.913 -10.712 8.158 1.00 74.81 283 TYR A N 1
ATOM 2165 C CA . TYR A 1 283 ? -2.400 -10.937 6.797 1.00 74.81 283 TYR A CA 1
ATOM 2166 C C . TYR A 1 283 ? -0.890 -11.199 6.686 1.00 74.81 283 TYR A C 1
ATOM 2168 O O . TYR A 1 283 ? -0.455 -11.737 5.668 1.00 74.81 283 TYR A O 1
ATOM 2176 N N . SER A 1 284 ? -0.094 -10.959 7.736 1.00 79.56 284 SER A N 1
ATOM 2177 C CA . SER A 1 284 ? 1.366 -11.143 7.688 1.00 79.56 284 SER A CA 1
ATOM 2178 C C . SER A 1 284 ? 1.812 -12.566 7.331 1.00 79.56 284 SER A C 1
ATOM 2180 O O . SER A 1 284 ? 2.846 -12.760 6.684 1.00 79.56 284 SER A O 1
ATOM 2182 N N . TYR A 1 285 ? 1.034 -13.579 7.721 1.00 84.06 285 TYR A N 1
ATOM 2183 C CA . TYR A 1 285 ? 1.281 -14.966 7.326 1.00 84.06 285 TYR A CA 1
ATOM 2184 C C . TYR A 1 285 ? 1.060 -15.187 5.827 1.00 84.06 285 TYR A C 1
ATOM 2186 O O . TYR A 1 285 ? 1.922 -15.748 5.140 1.00 84.06 285 TYR A O 1
ATOM 2194 N N . ASP A 1 286 ? -0.107 -14.771 5.331 1.00 73.88 286 ASP A N 1
ATOM 2195 C CA . ASP A 1 286 ? -0.523 -14.998 3.950 1.00 73.88 286 ASP A CA 1
ATOM 2196 C C . ASP A 1 286 ? 0.346 -14.197 2.974 1.00 73.88 286 ASP A C 1
ATOM 2198 O O . ASP A 1 286 ? 0.752 -14.741 1.945 1.00 73.88 286 ASP A O 1
ATOM 2202 N N . ASP A 1 287 ? 0.744 -12.978 3.341 1.00 78.88 287 ASP A N 1
ATOM 2203 C CA . ASP A 1 287 ? 1.653 -12.145 2.554 1.00 78.88 287 ASP A CA 1
ATOM 2204 C C . ASP A 1 287 ? 3.036 -12.795 2.417 1.00 78.88 287 ASP A C 1
ATOM 2206 O O . ASP A 1 287 ? 3.544 -12.982 1.308 1.00 78.88 287 ASP A O 1
ATOM 2210 N N . ALA A 1 288 ? 3.636 -13.244 3.523 1.00 82.38 288 ALA A N 1
ATOM 2211 C CA . ALA A 1 288 ? 4.928 -13.929 3.483 1.00 82.38 288 ALA A CA 1
ATOM 2212 C C . ALA A 1 288 ? 4.864 -15.250 2.710 1.00 82.38 288 ALA A C 1
ATOM 2214 O O . ALA A 1 288 ? 5.783 -15.597 1.962 1.00 82.38 288 ALA A O 1
ATOM 2215 N N . LYS A 1 289 ? 3.768 -15.999 2.853 1.00 83.00 289 LYS A N 1
ATOM 2216 C CA . LYS A 1 289 ? 3.547 -17.225 2.089 1.00 83.00 289 LYS A CA 1
ATOM 2217 C C . LYS A 1 289 ? 3.449 -16.934 0.591 1.00 83.00 289 LYS A C 1
ATOM 2219 O O . LYS A 1 289 ? 4.104 -17.624 -0.194 1.00 83.00 289 LYS A O 1
ATOM 2224 N N . LEU A 1 290 ? 2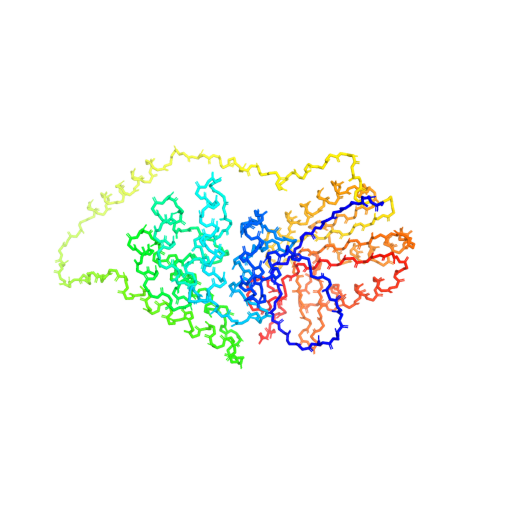.704 -15.898 0.210 1.00 77.38 290 LEU A N 1
ATOM 2225 C CA . LEU A 1 290 ? 2.560 -15.459 -1.172 1.00 77.38 290 LEU A CA 1
ATOM 2226 C C . LEU A 1 290 ? 3.911 -15.034 -1.757 1.00 77.38 290 LEU A C 1
ATOM 2228 O O . LEU A 1 290 ? 4.298 -15.515 -2.822 1.00 77.38 290 LEU A O 1
ATOM 2232 N N . VAL A 1 291 ? 4.685 -14.225 -1.030 1.00 81.81 291 VAL A N 1
ATOM 2233 C CA . VAL A 1 291 ? 6.051 -13.838 -1.420 1.00 81.81 291 VAL A CA 1
ATOM 2234 C C . VAL A 1 291 ? 6.952 -15.067 -1.589 1.00 81.81 291 VAL A C 1
ATOM 2236 O O . VAL A 1 291 ? 7.745 -15.132 -2.530 1.00 81.81 291 VAL A O 1
ATOM 2239 N N . GLY A 1 292 ? 6.797 -16.090 -0.743 1.00 82.69 292 GLY A N 1
ATOM 2240 C CA . GLY A 1 292 ? 7.481 -17.378 -0.886 1.00 82.69 292 GLY A CA 1
ATOM 2241 C C . GLY A 1 292 ? 7.135 -18.123 -2.173 1.00 82.69 292 GLY A C 1
ATOM 2242 O O . GLY A 1 292 ? 8.020 -18.699 -2.814 1.00 82.69 292 GLY A O 1
ATOM 2243 N N . ASP A 1 293 ? 5.869 -18.109 -2.577 1.00 80.12 293 ASP A N 1
ATOM 2244 C CA . ASP A 1 293 ? 5.427 -18.733 -3.824 1.00 80.12 293 ASP A CA 1
ATOM 2245 C C . ASP A 1 293 ? 5.907 -17.951 -5.047 1.00 80.12 293 ASP A C 1
ATOM 2247 O O . ASP A 1 293 ? 6.406 -18.546 -6.005 1.00 80.12 293 ASP A O 1
ATOM 2251 N N . TYR A 1 294 ? 5.897 -16.625 -4.970 1.00 80.69 294 TYR A N 1
ATOM 2252 C CA . TYR A 1 294 ? 6.505 -15.772 -5.979 1.00 80.69 294 TYR A CA 1
ATOM 2253 C C . TYR A 1 294 ? 8.020 -15.978 -6.099 1.00 80.69 294 TYR A C 1
ATOM 2255 O O . TYR A 1 294 ? 8.528 -16.057 -7.214 1.00 80.69 294 TYR A O 1
ATOM 2263 N N . ALA A 1 295 ? 8.752 -16.135 -4.992 1.00 82.62 295 ALA A N 1
ATOM 2264 C CA . ALA A 1 295 ? 10.185 -16.425 -5.032 1.00 82.62 295 ALA A CA 1
ATOM 2265 C C . ALA A 1 295 ? 10.475 -17.716 -5.814 1.00 82.62 295 ALA A C 1
ATOM 2267 O O . ALA A 1 295 ? 11.317 -17.734 -6.716 1.00 82.62 295 ALA A O 1
ATOM 2268 N N . LYS A 1 296 ? 9.721 -18.791 -5.556 1.00 83.69 296 LYS A N 1
ATOM 2269 C CA . LYS A 1 296 ? 9.839 -20.035 -6.340 1.00 83.69 296 LYS A CA 1
ATOM 2270 C C . LYS A 1 296 ? 9.566 -19.779 -7.818 1.00 83.69 296 LYS A C 1
ATOM 2272 O O . LYS A 1 296 ? 10.295 -20.272 -8.676 1.00 83.69 296 LYS A O 1
ATOM 2277 N N . ALA A 1 297 ? 8.532 -19.001 -8.108 1.00 77.62 297 ALA A N 1
ATOM 2278 C CA . ALA A 1 297 ? 8.076 -18.775 -9.464 1.00 77.62 297 ALA A CA 1
ATOM 2279 C C . ALA A 1 297 ? 9.007 -17.841 -10.270 1.00 77.62 297 ALA A C 1
ATOM 2281 O O . ALA A 1 297 ? 9.174 -18.027 -11.472 1.00 77.62 297 ALA A O 1
ATOM 2282 N N . MET A 1 298 ? 9.737 -16.941 -9.602 1.00 76.50 298 MET A N 1
ATOM 2283 C CA . MET A 1 298 ? 10.851 -16.172 -10.182 1.00 76.50 298 MET A CA 1
ATOM 2284 C C . MET A 1 298 ? 12.113 -17.013 -10.448 1.00 76.50 298 MET A C 1
ATOM 2286 O O . MET A 1 298 ? 13.073 -16.533 -11.056 1.00 76.50 298 MET A O 1
ATOM 2290 N N . GLY A 1 299 ? 12.137 -18.273 -10.010 1.00 77.81 299 GLY A N 1
ATOM 2291 C CA . GLY A 1 299 ? 13.220 -19.212 -10.290 1.00 77.81 299 GLY A CA 1
ATOM 2292 C C . GLY A 1 299 ? 14.256 -19.365 -9.177 1.00 77.81 299 GLY A C 1
ATOM 2293 O O . GLY A 1 299 ? 15.286 -20.005 -9.418 1.00 77.81 299 GLY A O 1
ATOM 2294 N N . PHE A 1 300 ? 14.000 -18.848 -7.964 1.00 87.06 300 PHE A N 1
ATOM 2295 C CA . PHE A 1 300 ? 14.807 -19.219 -6.800 1.00 87.06 300 PHE A CA 1
ATOM 2296 C C . PHE A 1 300 ? 14.719 -20.735 -6.595 1.00 87.06 300 PHE A C 1
ATOM 2298 O O . PHE A 1 300 ? 13.639 -21.334 -6.603 1.00 87.06 300 PHE A O 1
ATOM 2305 N N . LYS A 1 301 ? 15.864 -21.391 -6.388 1.00 88.31 301 LYS A N 1
ATOM 2306 C CA . LYS A 1 301 ? 15.861 -22.823 -6.068 1.00 88.31 301 LYS A CA 1
ATOM 2307 C C . LYS A 1 301 ? 15.196 -23.018 -4.702 1.00 88.31 301 LYS A C 1
ATOM 2309 O O . LYS A 1 301 ? 15.590 -22.320 -3.776 1.00 88.31 301 LYS A O 1
ATOM 2314 N N . PRO A 1 302 ? 14.315 -24.016 -4.505 1.00 87.38 302 PRO A N 1
ATOM 2315 C CA . PRO A 1 302 ? 13.669 -24.241 -3.207 1.00 87.38 302 PRO A CA 1
ATOM 2316 C C . PRO A 1 302 ? 14.648 -24.342 -2.026 1.00 87.38 302 PRO A C 1
ATOM 2318 O O . PRO A 1 302 ? 14.372 -23.843 -0.947 1.00 87.38 302 PRO A O 1
ATOM 2321 N N . ARG A 1 303 ? 15.838 -24.918 -2.247 1.00 91.56 303 ARG A N 1
ATOM 2322 C CA . ARG A 1 303 ? 16.919 -25.023 -1.244 1.00 91.56 303 ARG A CA 1
ATOM 2323 C C . ARG A 1 303 ? 17.620 -23.701 -0.888 1.00 91.56 303 ARG A C 1
ATOM 2325 O O . ARG A 1 303 ? 18.470 -23.696 -0.004 1.00 91.56 303 ARG A O 1
ATOM 2332 N N . ASN A 1 304 ? 17.346 -22.641 -1.641 1.00 96.06 304 ASN A N 1
ATOM 2333 C CA . ASN A 1 304 ? 17.860 -21.290 -1.441 1.00 96.06 304 ASN A CA 1
ATOM 2334 C C . ASN A 1 304 ? 16.771 -20.357 -0.873 1.00 96.06 304 ASN A C 1
ATOM 2336 O O . ASN A 1 304 ? 17.004 -19.156 -0.781 1.00 96.06 304 ASN A O 1
ATOM 2340 N N . ILE A 1 305 ? 15.588 -20.885 -0.540 1.00 95.75 305 ILE A N 1
ATOM 2341 C CA . ILE A 1 305 ? 14.491 -20.126 0.058 1.00 95.75 305 ILE A CA 1
ATOM 2342 C C . ILE A 1 305 ? 14.328 -20.604 1.498 1.00 95.75 305 ILE A C 1
ATOM 2344 O O . ILE A 1 305 ? 13.923 -21.741 1.737 1.00 95.75 305 ILE A O 1
ATOM 2348 N N . GLU A 1 306 ? 14.614 -19.729 2.451 1.00 97.75 306 GLU A N 1
ATOM 2349 C CA . GLU A 1 306 ? 14.316 -19.949 3.862 1.00 97.75 306 GLU A CA 1
ATOM 2350 C C . GLU A 1 306 ? 13.007 -19.243 4.200 1.00 97.75 306 GLU A C 1
ATOM 2352 O O . GLU A 1 306 ? 12.939 -18.018 4.227 1.00 97.75 306 GLU A O 1
ATOM 2357 N N . LEU A 1 307 ? 11.956 -20.031 4.427 1.00 96.56 307 LEU A N 1
ATOM 2358 C CA . LEU A 1 307 ? 10.614 -19.544 4.737 1.00 96.56 307 LEU A CA 1
ATOM 2359 C C . LEU A 1 307 ? 10.298 -19.825 6.210 1.00 96.56 307 LEU A C 1
ATOM 2361 O O . LEU A 1 307 ? 9.962 -20.962 6.562 1.00 96.56 307 LEU A O 1
ATOM 2365 N N . LEU A 1 308 ? 10.406 -18.809 7.066 1.00 96.88 308 LEU A N 1
ATOM 2366 C CA . LEU A 1 308 ? 10.071 -18.865 8.490 1.00 96.88 308 LEU A CA 1
ATOM 2367 C C . LEU A 1 308 ? 8.663 -18.302 8.698 1.00 96.88 308 LEU A C 1
ATOM 2369 O O . LEU A 1 308 ? 8.442 -17.112 8.521 1.00 96.88 308 LEU A O 1
ATOM 2373 N N . LEU A 1 309 ? 7.714 -19.163 9.061 1.00 95.06 309 LEU A N 1
ATOM 2374 C CA . LEU A 1 309 ? 6.327 -18.764 9.305 1.00 95.06 309 LEU A CA 1
ATOM 2375 C C . LEU A 1 309 ? 5.905 -19.157 10.716 1.00 95.06 309 LEU A C 1
ATOM 2377 O O . LEU A 1 309 ? 6.291 -20.245 11.162 1.00 95.06 309 LEU A O 1
ATOM 2381 N N . GLU A 1 310 ? 5.106 -18.304 11.356 1.00 93.25 310 GLU A N 1
ATOM 2382 C CA . GLU A 1 310 ? 4.506 -18.535 12.679 1.00 93.25 310 GLU A CA 1
ATOM 2383 C C . GLU A 1 310 ? 5.537 -19.029 13.706 1.00 93.25 310 GLU A C 1
ATOM 2385 O O . GLU A 1 310 ? 6.603 -18.428 13.857 1.00 93.25 310 GLU A O 1
ATOM 2390 N N . GLU A 1 311 ? 5.275 -20.156 14.373 1.00 94.19 311 GLU A N 1
ATOM 2391 C CA . GLU A 1 311 ? 6.084 -20.706 15.459 1.00 94.19 311 GLU A CA 1
ATOM 2392 C C . GLU A 1 311 ? 7.525 -21.054 15.066 1.00 94.19 311 GLU A C 1
ATOM 2394 O O . GLU A 1 311 ? 8.376 -21.273 15.928 1.00 94.19 311 GLU A O 1
ATOM 2399 N N . ARG A 1 312 ? 7.831 -21.099 13.763 1.00 94.50 312 ARG A N 1
ATOM 2400 C CA . ARG A 1 312 ? 9.197 -21.323 13.265 1.00 94.50 312 ARG A CA 1
ATOM 2401 C C . ARG A 1 312 ? 10.023 -20.041 13.213 1.00 94.50 312 ARG A C 1
ATOM 2403 O O . ARG A 1 312 ? 11.246 -20.130 13.116 1.00 94.50 312 ARG A O 1
ATOM 2410 N N . ALA A 1 313 ? 9.394 -18.870 13.263 1.00 96.62 313 ALA A N 1
ATOM 2411 C CA . ALA A 1 313 ? 10.049 -17.568 13.201 1.00 96.62 313 ALA A CA 1
ATOM 2412 C C . ALA A 1 313 ? 10.500 -17.073 14.588 1.00 96.62 313 ALA A C 1
ATOM 2414 O O . ALA A 1 313 ? 10.271 -15.923 14.962 1.00 96.62 313 ALA A O 1
ATOM 2415 N N . THR A 1 314 ? 11.148 -17.949 15.361 1.00 96.56 314 THR A N 1
ATOM 2416 C CA . THR A 1 314 ? 11.723 -17.592 16.665 1.00 96.56 314 THR A CA 1
ATOM 2417 C C . THR A 1 314 ? 12.974 -16.732 16.515 1.00 96.56 314 THR A C 1
ATOM 2419 O O . THR A 1 314 ? 13.644 -16.773 15.474 1.00 96.56 314 THR A O 1
ATOM 2422 N N . LYS A 1 315 ? 13.363 -16.006 17.570 1.00 96.44 315 LYS A N 1
ATOM 2423 C CA . LYS A 1 315 ? 14.601 -15.209 17.583 1.00 96.44 315 LYS A CA 1
ATOM 2424 C C . LYS A 1 315 ? 15.804 -16.048 17.161 1.00 96.44 315 LYS A C 1
ATOM 2426 O O . LYS A 1 315 ? 16.540 -15.667 16.252 1.00 96.44 315 LYS A O 1
ATOM 2431 N N . SER A 1 316 ? 15.976 -17.224 17.766 1.00 97.06 316 SER A N 1
ATOM 2432 C CA . SER A 1 316 ? 17.100 -18.115 17.455 1.00 97.06 316 SER A CA 1
ATOM 2433 C C . SER A 1 316 ? 17.066 -18.633 16.014 1.00 97.06 316 SER A C 1
ATOM 2435 O O . SER A 1 316 ? 18.121 -18.822 15.407 1.00 97.06 316 SER A O 1
ATOM 2437 N N . ALA A 1 317 ? 15.879 -18.855 15.438 1.00 97.31 317 ALA A N 1
ATOM 2438 C CA . ALA A 1 317 ? 15.755 -19.254 14.040 1.00 97.31 317 ALA A CA 1
ATOM 2439 C C . ALA A 1 317 ? 16.169 -18.120 13.093 1.00 97.31 317 ALA A C 1
ATOM 2441 O O . ALA A 1 317 ? 16.977 -18.359 12.192 1.00 97.31 317 ALA A O 1
ATOM 2442 N N . ILE A 1 318 ? 15.687 -16.897 13.336 1.00 97.69 318 ILE A N 1
ATOM 2443 C CA . ILE A 1 318 ? 16.066 -15.701 12.570 1.00 97.69 318 ILE A CA 1
ATOM 2444 C C . ILE A 1 318 ? 17.581 -15.482 12.660 1.00 97.69 318 ILE A C 1
ATOM 2446 O O . ILE A 1 318 ? 18.249 -15.330 11.637 1.00 97.69 318 ILE A O 1
ATOM 2450 N N . GLU A 1 319 ? 18.158 -15.558 13.861 1.00 97.75 319 GLU A N 1
ATOM 2451 C CA . GLU A 1 319 ? 19.602 -15.417 14.062 1.00 97.75 319 GLU A CA 1
ATOM 2452 C C . GLU A 1 319 ? 20.408 -16.475 13.316 1.00 97.75 319 GLU A C 1
ATOM 2454 O O . GLU A 1 319 ? 21.363 -16.131 12.620 1.00 97.75 319 GLU A O 1
ATOM 2459 N N . LYS A 1 320 ? 20.015 -17.750 13.409 1.00 97.81 320 LYS A N 1
ATOM 2460 C CA . LYS A 1 320 ? 20.661 -18.847 12.678 1.00 97.81 320 LYS A CA 1
ATOM 2461 C C . LYS A 1 320 ? 20.650 -18.590 11.171 1.00 97.81 320 LYS A C 1
ATOM 2463 O O . LYS A 1 320 ? 21.655 -18.836 10.501 1.00 97.81 320 LYS A O 1
ATOM 2468 N N . ILE A 1 321 ? 19.534 -18.106 10.622 1.00 97.75 321 ILE A N 1
ATOM 2469 C CA . ILE A 1 321 ? 19.442 -17.841 9.186 1.00 97.75 321 ILE A CA 1
ATOM 2470 C C . ILE A 1 321 ? 20.327 -16.658 8.788 1.00 97.75 321 ILE A C 1
ATOM 2472 O O . ILE A 1 321 ? 21.185 -16.811 7.920 1.00 97.75 321 ILE A O 1
ATOM 2476 N N . ILE A 1 322 ? 20.188 -15.511 9.454 1.00 96.62 322 ILE A N 1
ATOM 2477 C CA . ILE A 1 322 ? 20.892 -14.280 9.072 1.00 96.62 322 ILE A CA 1
ATOM 2478 C C . ILE A 1 322 ? 22.394 -14.345 9.374 1.00 96.62 322 ILE A C 1
ATOM 2480 O O . ILE A 1 322 ? 23.203 -13.902 8.562 1.00 96.62 322 ILE A O 1
ATOM 2484 N N . LYS A 1 323 ? 22.792 -14.898 10.525 1.00 95.69 323 LYS A N 1
ATOM 2485 C CA . LYS A 1 323 ? 24.192 -14.891 10.984 1.00 95.69 323 LYS A CA 1
ATOM 2486 C C . LYS A 1 323 ? 24.988 -16.116 10.535 1.00 95.69 323 LYS A C 1
ATOM 2488 O O . LYS A 1 323 ? 26.213 -16.093 10.624 1.00 95.69 323 LYS A O 1
ATOM 2493 N N . THR A 1 324 ? 24.337 -17.192 10.086 1.00 96.44 324 THR A N 1
ATOM 2494 C CA . THR A 1 324 ? 25.035 -18.445 9.745 1.00 96.44 324 THR A CA 1
ATOM 2495 C C . THR A 1 324 ? 24.649 -18.986 8.379 1.00 96.44 324 THR A C 1
ATOM 2497 O O . THR A 1 324 ? 25.522 -19.163 7.534 1.00 96.44 324 THR A O 1
ATOM 2500 N N . TRP A 1 325 ? 23.368 -19.253 8.127 1.00 97.56 325 TRP A N 1
ATOM 2501 C CA . TRP A 1 325 ? 22.953 -19.852 6.856 1.00 97.56 325 TRP A CA 1
ATOM 2502 C C . TRP A 1 325 ? 23.260 -18.937 5.666 1.00 97.56 325 TRP A C 1
ATOM 2504 O O . TRP A 1 325 ? 23.868 -19.383 4.695 1.00 97.56 325 TRP A O 1
ATOM 2514 N N . LEU A 1 326 ? 22.897 -17.657 5.773 1.00 95.75 326 LEU A N 1
ATOM 2515 C CA . LEU A 1 326 ? 23.023 -16.688 4.691 1.00 95.75 326 LEU A CA 1
ATOM 2516 C C . LEU A 1 326 ? 24.499 -16.434 4.317 1.00 95.75 326 LEU A C 1
ATOM 2518 O O . LEU A 1 326 ? 24.828 -16.634 3.147 1.00 95.75 326 LEU A O 1
ATOM 2522 N N . PRO A 1 327 ? 25.429 -16.139 5.256 1.00 95.56 327 PRO A N 1
ATOM 2523 C CA . PRO A 1 327 ? 26.850 -15.998 4.925 1.00 95.56 327 PRO A CA 1
ATOM 2524 C C . PRO A 1 327 ? 27.487 -17.272 4.356 1.00 95.56 327 PRO A C 1
ATOM 2526 O O . PRO A 1 327 ? 28.350 -17.185 3.490 1.00 95.56 327 PRO A O 1
ATOM 2529 N N . ASN A 1 328 ? 27.053 -18.459 4.799 1.00 96.69 328 ASN A N 1
ATOM 2530 C CA . ASN A 1 328 ? 27.593 -19.734 4.308 1.00 96.69 328 ASN A CA 1
ATOM 2531 C C . ASN A 1 328 ? 27.131 -20.085 2.885 1.00 96.69 328 ASN A C 1
ATOM 2533 O O . ASN A 1 328 ? 27.736 -20.935 2.227 1.00 96.69 328 ASN A O 1
ATOM 2537 N N . LYS A 1 329 ? 26.021 -19.500 2.429 1.00 95.94 329 LYS A N 1
ATOM 2538 C CA . LYS A 1 329 ? 25.424 -19.764 1.113 1.00 95.94 329 LYS A CA 1
ATOM 2539 C C . LYS A 1 329 ? 25.736 -18.672 0.097 1.00 95.94 329 LYS A C 1
ATOM 2541 O O . LYS A 1 329 ? 25.805 -18.977 -1.093 1.00 95.94 329 LYS A O 1
ATOM 2546 N N . ALA A 1 330 ? 25.894 -17.438 0.566 1.00 93.88 330 ALA A N 1
ATOM 2547 C CA . ALA A 1 330 ? 26.127 -16.262 -0.252 1.00 93.88 330 ALA A CA 1
ATOM 2548 C C . ALA A 1 330 ? 27.433 -16.368 -1.051 1.00 93.88 330 ALA A C 1
ATOM 2550 O O . ALA A 1 330 ? 28.468 -16.803 -0.546 1.00 93.88 330 ALA A O 1
ATOM 2551 N N . LYS A 1 331 ? 27.376 -15.943 -2.312 1.00 93.69 331 LYS A N 1
ATOM 2552 C CA . LYS A 1 331 ? 28.517 -15.841 -3.227 1.00 93.69 331 LYS A CA 1
ATOM 2553 C C . LYS A 1 331 ? 28.564 -14.444 -3.855 1.00 93.69 331 LYS A C 1
ATOM 2555 O O . LYS A 1 331 ? 27.522 -13.792 -3.912 1.00 93.69 331 LYS A O 1
ATOM 2560 N N . PRO A 1 332 ? 29.708 -14.016 -4.419 1.00 91.69 332 PRO A N 1
ATOM 2561 C CA . PRO A 1 332 ? 29.838 -12.695 -5.043 1.00 91.69 332 PRO A CA 1
ATOM 2562 C C . PRO A 1 332 ? 28.803 -12.373 -6.126 1.00 91.69 332 PRO A C 1
ATOM 2564 O O . PRO A 1 332 ? 28.460 -11.213 -6.309 1.00 91.69 332 PRO A O 1
ATOM 2567 N N . ASP A 1 333 ? 28.291 -13.381 -6.833 1.00 90.56 333 ASP A N 1
ATOM 2568 C CA . ASP A 1 333 ? 27.271 -13.243 -7.879 1.00 90.56 333 ASP A CA 1
ATOM 2569 C C . ASP A 1 333 ? 25.830 -13.420 -7.371 1.00 90.56 333 ASP A C 1
ATOM 2571 O O . ASP A 1 333 ? 24.893 -13.353 -8.160 1.00 90.56 333 ASP A O 1
ATOM 2575 N N . SER A 1 334 ? 25.639 -13.690 -6.077 1.00 91.38 334 SER A N 1
ATOM 2576 C CA . SER A 1 334 ? 24.309 -13.909 -5.503 1.00 91.38 334 SER A CA 1
ATOM 2577 C C . SER A 1 334 ? 23.547 -12.598 -5.383 1.00 91.38 334 SER A C 1
ATOM 2579 O O . SER A 1 334 ? 24.116 -11.574 -5.013 1.00 91.38 334 SER A O 1
ATOM 2581 N N . ARG A 1 335 ? 22.238 -12.650 -5.595 1.00 89.75 335 ARG A N 1
ATOM 2582 C CA . ARG A 1 335 ? 21.295 -11.656 -5.084 1.00 89.75 335 ARG A CA 1
ATOM 2583 C C . ARG A 1 335 ? 20.608 -12.204 -3.848 1.00 89.75 335 ARG A C 1
ATOM 2585 O O . ARG A 1 335 ? 20.217 -13.373 -3.810 1.00 89.75 335 ARG A O 1
ATOM 2592 N N . VAL A 1 336 ? 20.483 -11.369 -2.830 1.00 89.62 336 VAL A N 1
ATOM 2593 C CA . VAL A 1 336 ? 19.857 -11.724 -1.559 1.00 89.62 336 VAL A CA 1
ATOM 2594 C C . VAL A 1 336 ? 18.558 -10.949 -1.414 1.00 89.62 336 VAL A C 1
ATOM 2596 O O . VAL A 1 336 ? 18.572 -9.725 -1.390 1.00 89.62 336 VAL A O 1
ATOM 2599 N N . PHE A 1 337 ? 17.444 -11.660 -1.280 1.00 91.12 337 PHE A N 1
ATOM 2600 C CA . PHE A 1 337 ? 16.126 -11.084 -1.045 1.00 91.12 337 PHE A CA 1
ATOM 2601 C C . PHE A 1 337 ? 15.674 -11.385 0.386 1.00 91.12 337 PHE A C 1
ATOM 2603 O O . PHE A 1 337 ? 15.546 -12.545 0.770 1.00 91.12 337 PHE A O 1
ATOM 2610 N N . ILE A 1 338 ? 15.445 -10.348 1.184 1.00 91.50 338 ILE A N 1
ATOM 2611 C CA . ILE A 1 338 ? 14.928 -10.456 2.547 1.00 91.50 338 ILE A CA 1
ATOM 2612 C C . ILE A 1 338 ? 13.517 -9.882 2.562 1.00 91.50 338 ILE A C 1
ATOM 2614 O O . ILE A 1 338 ? 13.326 -8.725 2.197 1.00 91.50 338 ILE A O 1
ATOM 2618 N N . TYR A 1 339 ? 12.549 -10.670 3.014 1.00 92.56 339 TYR A N 1
ATOM 2619 C CA . TYR A 1 339 ? 11.178 -10.240 3.243 1.00 92.56 339 TYR A CA 1
ATOM 2620 C C . TYR A 1 339 ? 10.783 -10.503 4.692 1.00 92.56 339 TYR A C 1
ATOM 2622 O O . TYR A 1 339 ? 10.997 -11.604 5.205 1.00 92.56 339 TYR A O 1
ATOM 2630 N N . TYR A 1 340 ? 10.192 -9.508 5.339 1.00 91.69 340 TYR A N 1
ATOM 2631 C CA . TYR A 1 340 ? 9.605 -9.640 6.666 1.00 91.69 340 TYR A CA 1
ATOM 2632 C C . TYR A 1 340 ? 8.206 -9.027 6.677 1.00 91.69 340 TYR A C 1
ATOM 2634 O O . TYR A 1 340 ? 8.074 -7.872 6.286 1.00 91.69 340 TYR A O 1
ATOM 2642 N N . SER A 1 341 ? 7.211 -9.756 7.184 1.00 87.38 341 SER A N 1
ATOM 2643 C CA . SER A 1 341 ? 5.893 -9.220 7.547 1.00 87.38 341 SER A CA 1
ATOM 2644 C C . SER A 1 341 ? 5.519 -9.659 8.965 1.00 87.38 341 SER A C 1
ATOM 2646 O O . SER A 1 341 ? 5.618 -10.844 9.304 1.00 87.38 341 SER A O 1
ATOM 2648 N N . GLY A 1 342 ? 5.151 -8.697 9.813 1.00 86.50 342 GLY A N 1
ATOM 2649 C CA . GLY A 1 342 ? 4.859 -8.923 11.232 1.00 86.50 342 GLY A CA 1
ATOM 2650 C C . GLY A 1 342 ? 4.939 -7.647 12.080 1.00 86.50 342 GLY A C 1
ATOM 2651 O O . GLY A 1 342 ? 4.887 -6.528 11.575 1.00 86.50 342 GLY A O 1
ATOM 2652 N N . HIS A 1 343 ? 5.108 -7.795 13.391 1.00 84.00 343 HIS A N 1
ATOM 2653 C CA . HIS A 1 343 ? 5.289 -6.688 14.332 1.00 84.00 343 HIS A CA 1
ATOM 2654 C C . HIS A 1 343 ? 6.715 -6.138 14.347 1.00 84.00 343 HIS A C 1
ATOM 2656 O O . HIS A 1 343 ? 7.697 -6.858 14.536 1.00 84.00 343 HIS A O 1
ATOM 2662 N N . GLY A 1 344 ? 6.818 -4.815 14.262 1.00 82.25 344 GLY A N 1
ATOM 2663 C CA . GLY A 1 344 ? 8.006 -4.076 14.664 1.00 82.25 344 GLY A CA 1
ATOM 2664 C C . GLY A 1 344 ? 7.769 -3.385 16.001 1.00 82.25 344 GLY A C 1
ATOM 2665 O O . GLY A 1 344 ? 6.645 -2.993 16.314 1.00 82.25 344 GLY A O 1
ATOM 2666 N N . ALA A 1 345 ? 8.821 -3.201 16.791 1.00 77.38 345 ALA A N 1
ATOM 2667 C CA . ALA A 1 345 ? 8.708 -2.455 18.038 1.00 77.38 345 ALA A CA 1
ATOM 2668 C C . ALA A 1 345 ? 9.963 -1.608 18.299 1.00 77.38 345 ALA A C 1
ATOM 2670 O O . ALA A 1 345 ? 11.080 -2.112 18.150 1.00 77.38 345 ALA A O 1
ATOM 2671 N N . PRO A 1 346 ? 9.812 -0.323 18.661 1.00 76.44 346 PRO A N 1
ATOM 2672 C CA . PRO A 1 346 ? 10.922 0.488 19.134 1.00 76.44 346 PRO A CA 1
ATOM 2673 C C . PRO A 1 346 ? 11.189 0.228 20.625 1.00 76.44 346 PRO A C 1
ATOM 2675 O O . PRO A 1 346 ? 10.261 0.153 21.429 1.00 76.44 346 PRO A O 1
ATOM 2678 N N . GLU A 1 347 ? 12.459 0.150 21.015 1.00 73.62 347 GLU A N 1
ATOM 2679 C CA . GLU A 1 347 ? 12.865 0.147 22.422 1.00 73.62 347 GLU A CA 1
ATOM 2680 C C . GLU A 1 347 ? 12.571 1.527 23.043 1.00 73.62 347 GLU A C 1
ATOM 2682 O O . GLU A 1 347 ? 13.130 2.528 22.581 1.00 73.62 347 GLU A O 1
ATOM 2687 N N . PRO A 1 348 ? 11.753 1.632 24.108 1.00 68.62 348 PRO A N 1
ATOM 2688 C CA . PRO A 1 348 ? 11.288 2.926 24.618 1.00 68.62 348 PRO A CA 1
ATOM 2689 C C . PRO A 1 348 ? 12.397 3.876 25.091 1.00 68.62 348 PRO A C 1
ATOM 2691 O O . PRO A 1 348 ? 12.215 5.091 25.082 1.00 68.62 348 PRO A O 1
ATOM 2694 N N . LYS A 1 349 ? 13.538 3.340 25.546 1.00 70.00 349 LYS A N 1
ATOM 2695 C CA . LYS A 1 349 ? 14.643 4.147 26.092 1.00 70.00 349 LYS A CA 1
ATOM 2696 C C . LYS A 1 349 ? 15.599 4.664 25.025 1.00 70.00 349 LYS A C 1
ATOM 2698 O O . LYS A 1 349 ? 16.135 5.757 25.184 1.00 70.00 349 LYS A O 1
ATOM 2703 N N . THR A 1 350 ? 15.862 3.868 23.993 1.00 74.88 350 THR A N 1
ATOM 2704 C CA . THR A 1 350 ? 16.894 4.172 22.991 1.00 74.88 350 THR A CA 1
ATOM 2705 C C . THR A 1 350 ? 16.310 4.559 21.637 1.00 74.88 350 THR A C 1
ATOM 2707 O O . THR A 1 350 ? 17.000 5.193 20.845 1.00 74.88 350 THR A O 1
ATOM 2710 N N . GLY A 1 351 ? 15.047 4.212 21.371 1.00 72.12 351 GLY A N 1
ATOM 2711 C CA . GLY A 1 351 ? 14.416 4.353 20.060 1.00 72.12 351 GLY A CA 1
ATOM 2712 C C . GLY A 1 351 ? 14.896 3.320 19.037 1.00 72.12 351 GLY A C 1
ATOM 2713 O O . GLY A 1 351 ? 14.528 3.410 17.867 1.00 72.12 351 GLY A O 1
ATOM 2714 N N . ASP A 1 352 ? 15.712 2.344 19.450 1.00 74.56 352 ASP A N 1
ATOM 2715 C CA . ASP A 1 352 ? 16.213 1.307 18.552 1.00 74.56 352 ASP A CA 1
ATOM 2716 C C . ASP A 1 352 ? 15.059 0.438 18.044 1.00 74.56 352 ASP A C 1
ATOM 2718 O O . ASP A 1 352 ? 14.233 -0.029 18.824 1.00 74.56 352 ASP A O 1
ATOM 2722 N N . ALA A 1 353 ? 15.010 0.200 16.735 1.00 80.12 353 ALA A N 1
ATOM 2723 C CA . ALA A 1 353 ? 13.970 -0.610 16.114 1.00 80.12 353 ALA A CA 1
ATOM 2724 C C . ALA A 1 353 ? 14.299 -2.108 16.181 1.00 80.12 353 ALA A C 1
ATOM 2726 O O . ALA A 1 353 ? 15.412 -2.533 15.848 1.00 80.12 353 ALA A O 1
ATOM 2727 N N . TYR A 1 354 ? 13.299 -2.911 16.532 1.00 85.44 354 TYR A N 1
ATOM 2728 C CA . TYR A 1 354 ? 13.372 -4.365 16.581 1.00 85.44 354 TYR A CA 1
ATOM 2729 C C . TYR A 1 354 ? 12.326 -4.986 15.662 1.00 85.44 354 TYR A C 1
ATOM 2731 O O . TYR A 1 354 ? 11.190 -4.520 15.576 1.00 85.44 354 TYR A O 1
ATOM 2739 N N . ILE A 1 355 ? 12.718 -6.077 15.011 1.00 90.19 355 ILE A N 1
ATOM 2740 C CA . ILE A 1 355 ? 11.788 -7.093 14.525 1.00 90.19 355 ILE A CA 1
ATOM 2741 C C . ILE A 1 355 ? 11.323 -7.880 15.749 1.00 90.19 355 ILE A C 1
ATOM 2743 O O . ILE A 1 355 ? 12.171 -8.320 16.531 1.00 90.19 355 ILE A O 1
ATOM 2747 N N . VAL A 1 356 ? 10.012 -8.070 15.906 1.00 92.62 356 VAL A N 1
ATOM 2748 C CA . VAL A 1 356 ? 9.444 -8.926 16.954 1.00 92.62 356 VAL A CA 1
ATOM 2749 C C . VAL A 1 356 ? 9.350 -10.357 16.405 1.00 92.62 356 VAL A C 1
ATOM 2751 O O . VAL A 1 356 ? 8.585 -10.594 15.460 1.00 92.62 356 VAL A O 1
ATOM 2754 N N . PRO A 1 357 ? 10.140 -11.313 16.931 1.00 95.19 357 PRO A N 1
ATOM 2755 C CA . PRO A 1 357 ? 10.034 -12.727 16.579 1.00 95.19 357 PRO A CA 1
ATOM 2756 C C . PRO A 1 357 ? 8.771 -13.349 17.184 1.00 95.19 357 PRO A C 1
ATOM 2758 O O . PRO A 1 357 ? 8.115 -12.738 18.023 1.00 95.19 357 PRO A O 1
ATOM 2761 N N . PHE A 1 358 ? 8.438 -14.579 16.797 1.00 95.06 358 PHE A N 1
ATOM 2762 C CA . PHE A 1 358 ? 7.240 -15.266 17.299 1.00 95.06 358 PHE A CA 1
ATOM 2763 C C . PHE A 1 358 ? 7.236 -15.423 18.829 1.00 95.06 358 PHE A C 1
ATOM 2765 O O . PHE A 1 358 ? 6.192 -15.322 19.469 1.00 95.06 358 PHE A O 1
ATOM 2772 N N . ASP A 1 359 ? 8.422 -15.647 19.399 1.00 93.00 359 ASP A N 1
ATOM 2773 C CA . ASP A 1 359 ? 8.717 -15.744 20.831 1.00 93.00 359 ASP A CA 1
ATOM 2774 C C . ASP A 1 359 ? 9.174 -14.403 21.444 1.00 93.00 359 ASP A C 1
ATOM 2776 O O . ASP A 1 359 ? 9.763 -14.376 22.524 1.00 93.00 359 ASP A O 1
ATOM 2780 N N . GLY A 1 360 ? 8.938 -13.289 20.745 1.00 90.69 360 GLY A N 1
ATOM 2781 C CA . GLY A 1 360 ? 9.280 -11.945 21.197 1.00 90.69 360 GLY A CA 1
ATOM 2782 C C . GLY A 1 360 ? 8.295 -11.398 22.230 1.00 90.69 360 GLY A C 1
ATOM 2783 O O . GLY A 1 360 ? 7.085 -11.445 22.023 1.00 90.69 360 GLY A O 1
ATOM 2784 N N . ASP A 1 361 ? 8.818 -10.801 23.301 1.00 86.44 361 ASP A N 1
ATOM 2785 C CA . ASP A 1 361 ? 8.056 -10.029 24.283 1.00 86.44 361 ASP A CA 1
ATOM 2786 C C . ASP A 1 361 ? 8.401 -8.534 24.147 1.00 86.44 361 ASP A C 1
ATOM 2788 O O . ASP A 1 361 ? 9.528 -8.118 24.441 1.00 86.44 361 ASP A O 1
ATOM 2792 N N . PRO A 1 362 ? 7.442 -7.691 23.739 1.00 81.38 362 PRO A N 1
ATOM 2793 C CA . PRO A 1 362 ? 7.640 -6.251 23.582 1.00 81.38 362 PRO A CA 1
ATOM 2794 C C . PRO A 1 362 ? 7.991 -5.490 24.864 1.00 81.38 362 PRO A C 1
ATOM 2796 O O . PRO A 1 362 ? 8.439 -4.349 24.783 1.00 81.38 362 PRO A O 1
ATOM 2799 N N . ASN A 1 363 ? 7.841 -6.100 26.042 1.00 82.88 363 ASN A N 1
ATOM 2800 C CA . ASN A 1 363 ? 8.334 -5.543 27.305 1.00 82.88 363 ASN A CA 1
ATOM 2801 C C . ASN A 1 363 ? 9.834 -5.791 27.532 1.00 82.88 363 ASN A C 1
ATOM 2803 O O . ASN A 1 363 ? 10.445 -5.114 28.357 1.00 82.88 363 ASN A O 1
ATOM 2807 N N . TYR A 1 364 ? 10.423 -6.744 26.805 1.00 87.81 364 TYR A N 1
ATOM 2808 C CA . TYR A 1 364 ? 11.815 -7.179 26.930 1.00 87.81 364 TYR A CA 1
ATOM 2809 C C . TYR A 1 364 ? 12.481 -7.255 25.546 1.00 87.81 364 TYR A C 1
ATOM 2811 O O . TYR A 1 364 ? 13.093 -8.267 25.189 1.00 87.81 364 TYR A O 1
ATOM 2819 N N . LEU A 1 365 ? 12.338 -6.203 24.729 1.00 85.06 365 LEU A N 1
ATOM 2820 C CA . LEU A 1 365 ? 12.809 -6.180 23.335 1.00 85.06 365 LEU A CA 1
ATOM 2821 C C . LEU A 1 365 ? 14.322 -6.362 23.205 1.00 85.06 365 LEU A C 1
ATOM 2823 O O . LEU A 1 365 ? 14.765 -7.076 22.305 1.00 85.06 365 LEU A O 1
ATOM 2827 N N . SER A 1 366 ? 15.112 -5.807 24.125 1.00 86.50 366 SER A N 1
ATOM 2828 C CA . SER A 1 366 ? 16.559 -6.043 24.170 1.00 8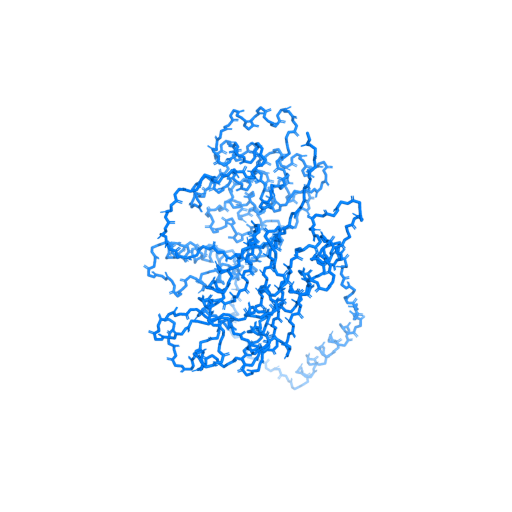6.50 366 SER A CA 1
ATOM 2829 C C . SER A 1 366 ? 16.923 -7.533 24.245 1.00 86.50 366 SER A C 1
ATOM 2831 O O . SER A 1 366 ? 17.898 -7.969 23.627 1.00 86.50 366 SER A O 1
ATOM 2833 N N . ASP A 1 367 ? 16.117 -8.326 24.956 1.00 89.62 367 ASP A N 1
ATOM 2834 C CA . ASP A 1 367 ? 16.391 -9.738 25.234 1.00 89.62 367 ASP A CA 1
ATOM 2835 C C . ASP A 1 367 ? 15.701 -10.676 24.241 1.00 89.62 367 ASP A C 1
ATOM 2837 O O . ASP A 1 367 ? 16.284 -11.677 23.819 1.00 89.62 367 ASP A O 1
ATOM 2841 N N . THR A 1 368 ? 14.488 -10.340 23.808 1.00 92.19 368 THR A N 1
ATOM 2842 C CA . THR A 1 368 ? 13.609 -11.229 23.027 1.00 92.19 368 THR A CA 1
ATOM 2843 C C . THR A 1 368 ? 13.366 -10.742 21.596 1.00 92.19 368 THR A C 1
ATOM 2845 O O . THR A 1 368 ? 13.041 -11.538 20.718 1.00 92.19 368 THR A O 1
ATOM 2848 N N . GLY A 1 369 ? 13.609 -9.461 21.314 1.00 91.81 369 GLY A N 1
ATOM 2849 C CA . GLY A 1 369 ? 13.556 -8.890 19.974 1.00 91.81 369 GLY A CA 1
ATOM 2850 C C . GLY A 1 369 ? 14.802 -9.207 19.144 1.00 91.81 369 GLY A C 1
ATOM 2851 O O . GLY A 1 369 ? 15.873 -9.541 19.670 1.00 91.81 369 GLY A O 1
ATOM 2852 N N . TYR A 1 370 ? 14.680 -9.061 17.822 1.00 94.25 370 TYR A N 1
ATOM 2853 C CA . TYR A 1 370 ? 15.814 -9.082 16.899 1.00 94.25 370 TYR A CA 1
ATOM 2854 C C . TYR A 1 370 ? 16.130 -7.651 16.422 1.00 94.25 370 TYR A C 1
ATOM 2856 O O . TYR A 1 370 ? 15.318 -7.062 15.704 1.00 94.25 370 TYR A O 1
ATOM 2864 N N . PRO A 1 371 ? 17.282 -7.060 16.801 1.00 89.75 371 PRO A N 1
ATOM 2865 C CA . PRO A 1 371 ? 17.572 -5.665 16.481 1.00 89.75 371 PRO A CA 1
ATOM 2866 C C . PRO A 1 371 ? 17.683 -5.446 14.971 1.00 89.75 371 PRO A C 1
ATOM 2868 O O . PRO A 1 371 ? 18.486 -6.100 14.299 1.00 89.75 371 PRO A O 1
ATOM 2871 N N . LEU A 1 372 ? 16.965 -4.459 14.435 1.00 84.31 372 LEU A N 1
ATOM 2872 C CA . LEU A 1 372 ? 16.999 -4.157 13.005 1.00 84.31 372 LEU A CA 1
ATOM 2873 C C . LEU A 1 372 ? 18.392 -3.686 12.557 1.00 84.31 372 LEU A C 1
ATOM 2875 O O . LEU A 1 372 ? 18.866 -4.032 11.478 1.00 84.31 372 LEU A O 1
ATOM 2879 N N . LYS A 1 373 ? 19.114 -2.985 13.435 1.00 82.81 373 LYS A N 1
ATOM 2880 C CA . LYS A 1 373 ? 20.528 -2.657 13.222 1.00 82.81 373 LYS A CA 1
ATOM 2881 C C . LYS A 1 373 ? 21.394 -3.911 13.045 1.00 82.81 373 LYS A C 1
ATOM 2883 O O . LYS A 1 373 ? 22.232 -3.949 12.155 1.00 82.81 373 LYS A O 1
ATOM 2888 N N . SER A 1 374 ? 21.151 -4.963 13.835 1.00 84.50 374 SER A N 1
ATOM 2889 C CA . SER A 1 374 ? 21.879 -6.235 13.702 1.00 84.50 374 SER A CA 1
ATOM 2890 C C . SER A 1 374 ? 21.576 -6.949 12.383 1.00 84.50 374 SER A C 1
ATOM 2892 O O . SER A 1 374 ? 22.473 -7.607 11.849 1.00 84.50 374 SER A O 1
ATOM 2894 N N . LEU A 1 375 ? 20.357 -6.804 11.844 1.00 85.62 375 LEU A N 1
ATOM 2895 C CA . LEU A 1 375 ? 20.023 -7.271 10.495 1.00 85.62 375 LEU A CA 1
ATOM 2896 C C . LEU A 1 375 ? 20.925 -6.582 9.470 1.00 85.62 375 LEU A C 1
ATOM 2898 O O . LEU A 1 375 ? 21.681 -7.253 8.771 1.00 85.62 375 LEU A O 1
ATOM 2902 N N . TYR A 1 376 ? 20.893 -5.247 9.425 1.00 79.81 376 TYR A N 1
ATOM 2903 C CA . TYR A 1 376 ? 21.660 -4.465 8.455 1.00 79.81 376 TYR A CA 1
ATOM 2904 C C . TYR A 1 376 ? 23.172 -4.657 8.603 1.00 79.81 376 TYR A C 1
ATOM 2906 O O . TYR A 1 376 ? 23.852 -4.845 7.598 1.00 79.81 376 TYR A O 1
ATOM 2914 N N . ASP A 1 377 ? 23.697 -4.713 9.829 1.00 82.81 377 ASP A N 1
ATOM 2915 C CA . ASP A 1 377 ? 25.119 -4.972 10.087 1.00 82.81 377 ASP A CA 1
ATOM 2916 C C . ASP A 1 377 ? 25.550 -6.369 9.614 1.00 82.81 377 ASP A C 1
ATOM 2918 O O . ASP A 1 377 ? 26.696 -6.566 9.207 1.00 82.81 377 ASP A O 1
ATOM 2922 N N . SER A 1 378 ? 24.659 -7.363 9.688 1.00 84.81 378 SER A N 1
ATOM 2923 C CA . SER A 1 378 ? 24.939 -8.719 9.199 1.00 84.81 378 SER A CA 1
ATOM 2924 C C . SER A 1 378 ? 24.883 -8.777 7.673 1.00 84.81 378 SER A C 1
ATOM 2926 O O . SER A 1 378 ? 25.774 -9.355 7.053 1.00 84.81 378 SER A O 1
ATOM 2928 N N . LEU A 1 379 ? 23.879 -8.137 7.068 1.00 83.31 379 LEU A N 1
ATOM 2929 C CA . LEU A 1 379 ? 23.718 -8.066 5.615 1.00 83.31 379 LEU A CA 1
ATOM 2930 C C . LEU A 1 379 ? 24.846 -7.263 4.953 1.00 83.31 379 LEU A C 1
ATOM 2932 O O . LEU A 1 379 ? 25.395 -7.702 3.950 1.00 83.31 379 LEU A O 1
ATOM 2936 N N . GLY A 1 380 ? 25.268 -6.144 5.548 1.00 79.81 380 GLY A N 1
ATOM 2937 C CA . GLY A 1 380 ? 26.348 -5.295 5.032 1.00 79.81 380 GLY A CA 1
ATOM 2938 C C . GLY A 1 380 ? 27.733 -5.953 5.025 1.00 79.81 380 GLY A C 1
ATOM 2939 O O . GLY A 1 380 ? 28.651 -5.441 4.390 1.00 79.81 380 GLY A O 1
ATOM 2940 N N . LYS A 1 381 ? 27.901 -7.095 5.705 1.00 87.00 381 LYS A N 1
ATOM 2941 C CA . LYS A 1 381 ? 29.133 -7.905 5.668 1.00 87.00 381 LYS A CA 1
ATOM 2942 C C . LYS A 1 381 ? 29.157 -8.908 4.514 1.00 87.00 381 LYS A C 1
ATOM 2944 O O . LYS A 1 381 ? 30.199 -9.517 4.270 1.00 87.00 381 LYS A O 1
ATOM 2949 N N . LEU A 1 382 ? 28.031 -9.120 3.833 1.00 83.94 382 LEU A N 1
ATOM 2950 C CA . LEU A 1 382 ? 27.947 -10.058 2.721 1.00 83.94 382 LEU A CA 1
ATOM 2951 C C . LEU A 1 382 ? 28.621 -9.473 1.480 1.00 83.94 382 LEU A C 1
ATOM 2953 O O . LEU A 1 382 ? 28.374 -8.336 1.092 1.00 83.94 382 LEU A O 1
ATOM 2957 N N . GLN A 1 383 ? 29.444 -10.287 0.828 1.00 89.31 383 GLN A N 1
ATOM 2958 C CA . GLN A 1 383 ? 30.035 -9.963 -0.468 1.00 89.31 383 GLN A CA 1
ATOM 2959 C C . GLN A 1 383 ? 29.182 -10.618 -1.553 1.00 89.31 383 GLN A C 1
ATOM 2961 O O . GLN A 1 383 ? 29.416 -11.768 -1.921 1.00 89.31 383 GLN A O 1
ATOM 2966 N N . VAL A 1 384 ? 28.149 -9.903 -1.991 1.00 90.31 384 VAL A N 1
ATOM 2967 C CA . VAL A 1 384 ? 27.125 -10.361 -2.942 1.00 90.31 384 VAL A CA 1
ATOM 2968 C C . VAL A 1 384 ? 26.847 -9.270 -3.979 1.00 90.31 384 VAL A C 1
ATOM 2970 O O . VAL A 1 384 ? 27.235 -8.119 -3.780 1.00 90.31 384 VAL A O 1
ATOM 2973 N N . ALA A 1 385 ? 26.184 -9.618 -5.081 1.00 81.50 385 ALA A N 1
ATOM 2974 C CA . ALA A 1 385 ? 25.907 -8.688 -6.173 1.00 81.50 385 ALA A CA 1
ATOM 2975 C C . ALA A 1 385 ? 24.826 -7.664 -5.803 1.00 81.50 385 ALA A C 1
ATOM 2977 O O . ALA A 1 385 ? 24.908 -6.504 -6.200 1.00 81.50 385 ALA A O 1
ATOM 2978 N N . GLU A 1 386 ? 23.816 -8.094 -5.043 1.00 83.31 386 GLU A N 1
ATOM 2979 C CA . GLU A 1 386 ? 22.684 -7.258 -4.648 1.00 83.31 386 GLU A CA 1
ATOM 2980 C C . GLU A 1 386 ? 22.066 -7.762 -3.342 1.00 83.31 386 GLU A C 1
ATOM 2982 O O . GLU A 1 386 ? 22.011 -8.970 -3.092 1.00 83.31 386 GLU A O 1
ATOM 2987 N N . ILE A 1 387 ? 21.562 -6.835 -2.526 1.00 82.69 387 ILE A N 1
ATOM 2988 C CA . ILE A 1 387 ? 20.721 -7.138 -1.368 1.00 82.69 387 ILE A CA 1
ATOM 2989 C C . ILE A 1 387 ? 19.459 -6.286 -1.471 1.00 82.69 387 ILE A C 1
ATOM 2991 O O . ILE A 1 387 ? 19.529 -5.059 -1.454 1.00 82.69 387 ILE A O 1
ATOM 2995 N N . THR A 1 388 ? 18.307 -6.940 -1.531 1.00 81.94 388 THR A N 1
ATOM 2996 C CA . THR A 1 388 ? 16.989 -6.314 -1.470 1.00 81.94 388 THR A CA 1
ATOM 2997 C C . THR A 1 388 ? 16.363 -6.661 -0.129 1.00 81.94 388 THR A C 1
ATOM 2999 O O . THR A 1 388 ? 16.239 -7.836 0.212 1.00 81.94 388 THR A O 1
ATOM 3002 N N . VAL A 1 389 ? 15.962 -5.649 0.637 1.00 83.69 389 VAL A N 1
ATOM 3003 C CA . VAL A 1 389 ? 15.273 -5.836 1.916 1.00 83.69 389 VAL A CA 1
ATOM 3004 C C . VAL A 1 389 ? 13.906 -5.176 1.820 1.00 83.69 389 VAL A C 1
ATOM 3006 O O . VAL A 1 389 ? 13.809 -3.971 1.607 1.00 83.69 389 VAL A O 1
ATOM 3009 N N . VAL A 1 390 ? 12.862 -5.978 1.979 1.00 81.38 390 VAL A N 1
ATOM 3010 C CA . VAL A 1 390 ? 11.472 -5.543 2.050 1.00 81.38 390 VAL A CA 1
ATOM 3011 C C . VAL A 1 390 ? 10.995 -5.814 3.465 1.00 81.38 390 VAL A C 1
ATOM 3013 O O . VAL A 1 390 ? 10.889 -6.959 3.905 1.00 81.38 390 VAL A O 1
ATOM 3016 N N . LEU A 1 391 ? 10.765 -4.733 4.193 1.00 78.75 391 LEU A N 1
ATOM 3017 C CA . LEU A 1 391 ? 10.265 -4.776 5.550 1.00 78.75 391 LEU A CA 1
ATOM 3018 C C . LEU A 1 391 ? 8.834 -4.260 5.509 1.00 78.75 391 LEU A C 1
ATOM 3020 O O . LEU A 1 391 ? 8.617 -3.082 5.236 1.00 78.75 391 LEU A O 1
ATOM 3024 N N . ASP A 1 392 ? 7.900 -5.137 5.855 1.00 73.75 392 ASP A N 1
ATOM 3025 C CA . ASP A 1 392 ? 6.524 -4.815 6.220 1.00 73.75 392 ASP A CA 1
ATOM 3026 C C . ASP A 1 392 ? 6.243 -5.016 7.735 1.00 73.75 392 ASP A C 1
ATOM 3028 O O . ASP A 1 392 ? 5.342 -5.757 8.131 1.00 73.75 392 ASP A O 1
ATOM 3032 N N . PRO A 1 393 ? 7.070 -4.447 8.638 1.00 62.50 393 PRO A N 1
ATOM 3033 C CA . PRO A 1 393 ? 6.796 -4.420 10.058 1.00 62.50 393 PRO A CA 1
ATOM 3034 C C . PRO A 1 393 ? 5.794 -3.313 10.379 1.00 62.50 393 PRO A C 1
ATOM 3036 O O . PRO A 1 393 ? 5.993 -2.143 10.034 1.00 62.50 393 PRO A O 1
ATOM 3039 N N . CYS A 1 394 ? 4.770 -3.640 11.156 1.00 56.81 394 CYS A N 1
ATOM 3040 C CA . CYS A 1 394 ? 3.933 -2.622 11.771 1.00 56.81 394 CYS A CA 1
ATOM 3041 C C . CYS A 1 394 ? 4.744 -1.858 12.840 1.00 56.81 394 CYS A C 1
ATOM 3043 O O . CYS A 1 394 ? 4.793 -2.271 13.996 1.00 56.81 394 CYS A O 1
ATOM 3045 N N . PHE A 1 395 ? 5.396 -0.745 12.477 1.00 48.44 395 PHE A N 1
ATOM 3046 C CA . PHE A 1 395 ? 6.106 0.165 13.405 1.00 48.44 395 PHE A CA 1
ATOM 3047 C C . PHE A 1 395 ? 5.231 1.309 13.956 1.00 48.44 395 PHE A C 1
ATOM 3049 O O . PHE A 1 395 ? 5.712 2.160 14.707 1.00 48.44 395 PHE A O 1
ATOM 3056 N N . SER A 1 396 ? 3.955 1.374 13.582 1.00 41.47 396 SER A N 1
ATOM 3057 C CA . SER A 1 396 ? 3.008 2.387 14.049 1.00 41.47 396 SER A CA 1
ATOM 3058 C C . SER A 1 396 ? 2.629 2.200 15.526 1.00 41.47 396 SER A C 1
ATOM 3060 O O . SER A 1 396 ? 1.539 1.718 15.829 1.00 41.47 396 SER A O 1
ATOM 3062 N N . GLY A 1 397 ? 3.491 2.634 16.452 1.00 39.62 397 GLY A N 1
ATOM 3063 C CA . GLY A 1 397 ? 3.251 2.709 17.907 1.00 39.62 397 GLY A CA 1
ATOM 3064 C C . GLY A 1 397 ? 1.993 3.482 18.359 1.00 39.62 397 GLY A C 1
ATOM 3065 O O . GLY A 1 397 ? 1.842 3.777 19.536 1.00 39.62 397 GLY A O 1
ATOM 3066 N N . ALA A 1 398 ? 1.066 3.812 17.462 1.00 37.56 398 ALA A N 1
ATOM 3067 C CA . ALA A 1 398 ? -0.221 4.421 17.754 1.00 37.56 398 ALA A CA 1
ATOM 3068 C C . ALA A 1 398 ? -1.323 3.723 16.938 1.00 37.56 398 ALA A C 1
ATOM 3070 O O . ALA A 1 398 ? -1.807 4.219 15.926 1.00 37.56 398 ALA A O 1
ATOM 3071 N N . GLY A 1 399 ? -1.690 2.525 17.379 1.00 37.66 399 GLY A N 1
ATOM 3072 C CA . GLY A 1 399 ? -2.763 1.705 16.823 1.00 37.66 399 GLY A CA 1
ATOM 3073 C C . GLY A 1 399 ? -2.574 0.267 17.285 1.00 37.66 399 GLY A C 1
ATOM 3074 O O . GLY A 1 399 ? -1.445 -0.140 17.536 1.00 37.66 399 GLY A O 1
ATOM 3075 N N . GLY A 1 400 ? -3.647 -0.520 17.404 1.00 35.81 400 GLY A N 1
ATOM 3076 C CA . GLY A 1 400 ? -3.608 -1.911 17.901 1.00 35.81 400 GLY A CA 1
ATOM 3077 C C . GLY A 1 400 ? -2.787 -2.909 17.063 1.00 35.81 400 GLY A C 1
ATOM 3078 O O . GLY A 1 400 ? -2.975 -4.110 17.207 1.00 35.81 400 GLY A O 1
ATOM 3079 N N . ARG A 1 401 ? -1.918 -2.411 16.178 1.00 41.03 401 ARG A N 1
ATOM 3080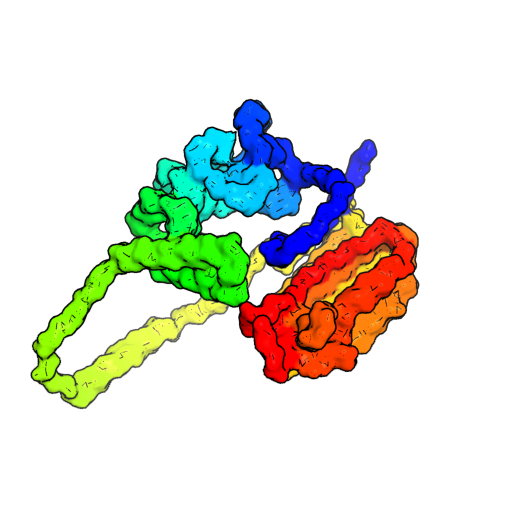 C CA . ARG A 1 401 ? -1.055 -3.143 15.253 1.00 41.03 401 ARG A CA 1
ATOM 3081 C C . ARG A 1 401 ? 0.437 -2.937 15.511 1.00 41.03 401 ARG A C 1
ATOM 3083 O O . ARG A 1 401 ? 1.216 -3.567 14.830 1.00 41.03 401 ARG A O 1
ATOM 3090 N N . SER A 1 402 ? 0.856 -2.112 16.467 1.00 45.91 402 SER A N 1
ATOM 3091 C CA . SER A 1 402 ? 2.234 -2.156 16.974 1.00 45.91 402 SER A CA 1
ATOM 3092 C C . SER A 1 402 ? 2.217 -2.448 18.447 1.00 45.91 402 SER A C 1
ATOM 3094 O O . SER A 1 402 ? 1.339 -1.979 19.176 1.00 45.91 402 SER A O 1
ATOM 3096 N N . VAL A 1 403 ? 3.202 -3.215 18.892 1.00 49.97 403 VAL A N 1
ATOM 3097 C CA . VAL A 1 403 ? 3.247 -3.622 20.284 1.00 49.97 403 VAL A CA 1
ATOM 3098 C C . VAL A 1 403 ? 4.242 -2.758 21.028 1.00 49.97 403 VAL A C 1
ATOM 3100 O O . VAL A 1 403 ? 5.446 -2.806 20.792 1.00 49.97 403 VAL A O 1
ATOM 3103 N N . LEU A 1 404 ? 3.703 -1.923 21.909 1.00 51.28 404 LEU A N 1
ATOM 3104 C CA . LEU A 1 404 ? 4.471 -1.117 22.842 1.00 51.28 404 LEU A CA 1
ATOM 3105 C C . LEU A 1 404 ? 4.589 -1.849 24.178 1.00 51.28 404 LEU A C 1
ATOM 3107 O O . LEU A 1 404 ? 3.645 -2.514 24.613 1.00 51.28 404 LEU A O 1
ATOM 3111 N N . ALA A 1 405 ? 5.726 -1.673 24.850 1.00 46.62 405 ALA A N 1
ATOM 3112 C CA . ALA A 1 405 ? 5.895 -2.107 26.231 1.00 46.62 405 ALA A CA 1
ATOM 3113 C C . ALA A 1 405 ? 4.815 -1.482 27.133 1.00 46.62 405 ALA A C 1
ATOM 3115 O O . ALA A 1 405 ? 4.435 -0.316 26.976 1.00 46.62 405 ALA A O 1
ATOM 3116 N N . GLN A 1 406 ? 4.338 -2.241 28.115 1.00 42.09 406 GLN A N 1
ATOM 3117 C CA . GLN A 1 406 ? 3.334 -1.798 29.072 1.00 42.09 406 GLN A CA 1
ATOM 3118 C C . GLN A 1 406 ? 3.848 -0.562 29.835 1.00 42.09 406 GLN A C 1
ATOM 3120 O O . GLN A 1 406 ? 4.827 -0.626 30.575 1.00 42.09 406 GLN A O 1
ATOM 3125 N N . GLY A 1 407 ? 3.193 0.586 29.637 1.00 37.88 407 GLY A N 1
ATOM 3126 C CA . GLY A 1 407 ? 3.582 1.865 30.247 1.00 37.88 407 GLY A CA 1
ATOM 3127 C C . GLY A 1 407 ? 4.399 2.803 29.351 1.00 37.88 407 GLY A C 1
ATOM 3128 O O . GLY A 1 407 ? 4.621 3.950 29.745 1.00 37.88 407 GLY A O 1
ATOM 3129 N N . ALA A 1 408 ? 4.784 2.382 28.143 1.00 38.16 408 ALA A N 1
ATOM 3130 C CA . ALA A 1 408 ? 5.267 3.301 27.119 1.00 38.16 408 ALA A CA 1
ATOM 3131 C C . ALA A 1 408 ? 4.090 4.165 26.629 1.00 38.16 408 ALA A C 1
ATOM 3133 O O . ALA A 1 408 ? 3.068 3.646 26.174 1.00 38.16 408 ALA A O 1
ATOM 3134 N N . ARG A 1 409 ? 4.195 5.490 26.786 1.00 31.23 409 ARG A N 1
ATOM 3135 C CA . ARG A 1 409 ? 3.243 6.434 26.183 1.00 31.23 409 ARG A CA 1
ATOM 3136 C C . ARG A 1 409 ? 3.698 6.740 24.746 1.00 31.23 409 ARG A C 1
ATOM 3138 O O . ARG A 1 409 ? 4.910 6.864 24.574 1.00 31.23 409 ARG A O 1
ATOM 3145 N N . PRO A 1 410 ? 2.769 6.835 23.773 1.00 38.16 410 PRO A N 1
ATOM 3146 C CA . PRO A 1 410 ? 3.084 7.166 22.382 1.00 38.16 410 PRO A CA 1
ATOM 3147 C C . PRO A 1 410 ? 3.872 8.464 22.222 1.00 38.16 410 PRO A C 1
ATOM 3149 O O . PRO A 1 410 ? 3.626 9.399 23.025 1.00 38.16 410 PRO A O 1
#

Radius of gyration: 26.17 Å; chains: 1; bounding box: 80×48×61 Å